Protein 3K31 (pdb70)

Sequence (522 aa):
SMRRTGMLMEGKKGVIIGVANDKSLAWGIAKAVCAQGAEVALTYLSETFKKRVDPLAESLGVKLTVPCDVSDAESVDNMFKVLAEEWGSLDFVVHAVAFSDKNELKGRYVDTSLGNFLTSSMHIISCYSFTYIASKAEPLMTNGGSILTLSYYGAEKVVPHYNVMMGVCKAALEASVKYLAVDLGKQQIRVNAISAGPVRTLASSGISDFHYILTTWNKYNSPLRRNTTLDDVGGAALYLLSDLGRGTTGETVHVDCGYHVVGMKSVSMRTGMLMEGKKGVIIGVANDKSLAWGIAKAVCAQGAEVALTYLSETFKKRVDPLAESSLGVKLTVPCDVSDAESVDNMFKVLAEEWGSLDFVVHAVAFSDKNNELKGRYVDTSLGNFLTSMHISCYSFTYIASKAEPLMTNGGSILTLSYYGAEKVVPHYNVMMGVCKAALEASVKYLAVDLGKQQQIRVNAISAGPVRSDFHYILTWNKYNSSPLRRNTTLDDDVGGAALYLLSDLGRRGTTGETVHVDCGYHVVGMKSSVDAPDI

Solvent-accessible surface area: 21914 Å² total; per-residue (Å²): 127,79,185,108,26,158,81,0,113,60,39,39,0,0,0,3,28,5,71,68,65,109,22,33,2,26,5,0,0,109,19,0,11,21,30,14,13,93,6,0,0,4,25,96,42,94,111,97,84,79,53,3,60,81,21,5,77,54,20,64,16,110,28,31,3,53,5,46,18,56,64,55,117,16,2,50,63,0,6,48,34,1,38,149,107,40,51,48,3,37,0,0,0,1,19,30,53,101,14,56,76,130,49,30,81,45,88,2,1,85,8,47,65,45,13,0,41,59,0,0,30,28,0,0,12,3,0,0,52,0,0,28,64,0,20,92,28,1,102,106,8,12,1,0,1,1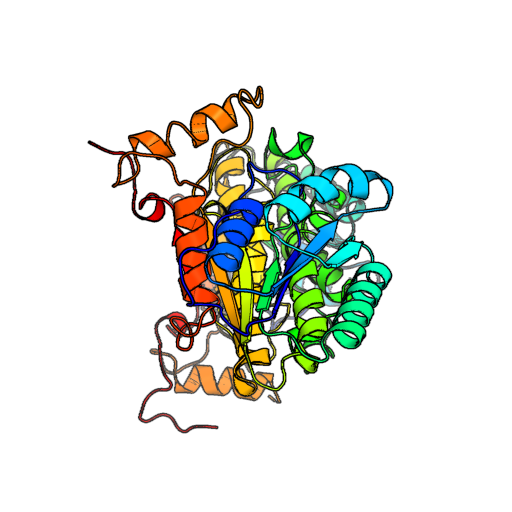,17,5,33,31,0,8,53,116,57,21,59,25,32,17,2,17,0,0,0,17,12,0,0,22,4,0,0,74,7,0,10,97,32,1,25,99,62,127,1,23,0,0,0,0,2,5,6,26,30,71,72,55,124,88,58,79,64,93,54,76,130,110,18,43,40,73,15,79,139,8,4,78,108,69,94,28,8,60,43,118,38,0,1,38,19,0,23,83,1,4,0,68,111,0,158,80,31,71,17,86,29,45,55,22,11,12,19,35,64,100,33,80,167,130,61,152,133,82,78,104,25,155,79,0,116,62,41,43,0,0,0,3,25,5,74,72,91,68,29,40,2,30,5,0,0,112,18,0,18,23,32,27,14,94,6,0,0,6,28,98,43,84,114,112,73,79,60,4,59,80,23,5,76,54,21,63,18,109,33,34,2,52,7,48,19,47,64,55,73,27,0,61,78,0,7,46,38,0,40,149,110,37,55,39,2,33,0,0,0,1,16,34,59,95,19,52,73,101,48,47,147,35,95,2,2,85,8,48,60,46,14,0,36,58,0,0,32,30,0,0,9,1,0,0,39,0,0,21,72,0,27,93,19,1,107,99,6,13,0,0,0,1,14,6,32,28,1,8,52,119,48,17,83,96,40,11,2,12,0,0,0,16,12,0,0,24,4,0,0,69,8,0,9,83,19,0,26,166,78,134,1,25,0,0,0,0,2,5,6,14,32,109,134,64,109,130,88,27,21,27,48,13,89,88,9,4,70,113,178,90,27,5,59,40,111,38,0,0,37,18,0,22,84,0,4,0,70,108,0,162,81,29,69,20,86,25,44,54,21,12,12,19,38,65,100,38,80,157,62,49,138,134,10,75,105,88

Radius of gyration: 24.5 Å; Cα contacts (8 Å, |Δi|>4): 1135; chains: 2; bounding box: 54×56×77 Å

Foldseek 3Di:
DAADAALAAPAEEEQEDDQACQDLSNLQLLLNLSNHYAYEYEDADPVRPVRCVVSCVVSVHDHYAYANLLDLVRLLVVLVVCCVVPVAHAEYEYEWFDFDQVCLQDALVPDDPVRLVVRLSTLAVSLVSNLVSRLVRLLQEHEYEYEAACLLPDPAGSQRSVNVSRVNNLVVQQVSQVVRPVSLYAGEYEHAQDDDRDPDPVDVSSVVSQCQLQCFAPQNHFFGSNLSNVVSSCRGGPVNSPDHSYYHYSGSRNVVGPDGDD/DAQDAALQAPAEEEQEDDQDCADLSNLQLQLNLSNHYAYEYEDADPVSVVSCVVSCVVSVHDHYAYADLLDLVRLLVRLVVCCVVPVAHAEYEDEWFDADPVVLVDDLVPDDPVRLVVRLSTLAVSLVSNLVSNLVRHQQAHEYEYEAACLLPPPDRSCRSVNVSRVNNLVVQQVSQVVRCVSLYAGEYEHAAQEDVSSVLSLCQLLQAAPQNHFFYSNLSNVVSSCRGGPVNSPDHSYYHYSGSRNSVDDDRDPPGDDD

Structure (mmCIF, N/CA/C/O backbone):
data_3K31
#
_entry.id   3K31
#
_cell.length_a   80.780
_cell.length_b   89.730
_cell.length_c   79.110
_cell.angle_alpha   90.00
_cell.angle_beta   90.00
_cell.angle_gamma   90.00
#
_symmetry.space_group_name_H-M   'P 21 21 2'
#
loop_
_entity.id
_entity.type
_entity.pdbx_description
1 polymer 'Enoyl-(Acyl-carrier-protein) reductase'
2 non-polymer NICOTINAMIDE-ADENINE-DINUCLEOTIDE
3 non-polymer 1,2-ETHANEDIOL
4 non-polymer GLYCEROL
5 water water
#
loop_
_atom_site.group_PDB
_atom_site.id
_atom_site.type_symbol
_atom_site.label_atom_id
_atom_site.label_alt_id
_atom_site.label_comp_id
_atom_site.label_asym_id
_atom_site.label_entity_id
_atom_site.label_seq_id
_atom_site.pdbx_PDB_ins_code
_atom_site.Cartn_x
_atom_site.Cartn_y
_atom_site.Cartn_z
_atom_site.occupancy
_atom_site.B_iso_or_equiv
_atom_site.auth_seq_id
_atom_site.auth_comp_id
_atom_site.auth_asym_id
_atom_site.auth_atom_id
_atom_site.pdbx_PDB_model_num
ATOM 1 N N . SER A 1 21 ? 43.415 16.306 44.281 1.00 50.79 0 SER A N 1
ATOM 2 C CA . SER A 1 21 ? 42.308 16.411 43.280 1.00 51.11 0 SER A CA 1
ATOM 3 C C . SER A 1 21 ? 42.126 15.127 42.458 1.00 50.35 0 SER A C 1
ATOM 4 O O . SER A 1 21 ? 41.005 14.815 42.076 1.00 50.63 0 SER A O 1
ATOM 7 N N . MET A 1 22 ? 43.215 14.390 42.214 1.00 49.34 1 MET A N 1
ATOM 8 C CA . MET A 1 22 ? 43.157 13.115 41.478 1.00 48.20 1 MET A CA 1
ATOM 9 C C . MET A 1 22 ? 42.560 11.980 42.321 1.00 46.19 1 MET A C 1
ATOM 10 O O . MET A 1 22 ? 43.054 11.679 43.421 1.00 46.38 1 MET A O 1
ATOM 12 N N . ARG A 1 23 ? 41.509 11.354 41.777 1.00 44.26 2 ARG A N 1
ATOM 13 C CA A ARG A 1 23 ? 40.883 10.193 42.422 0.50 42.73 2 ARG A CA 1
ATOM 14 C CA B ARG A 1 23 ? 40.850 10.182 42.375 0.50 42.80 2 ARG A CA 1
ATOM 15 C C . ARG A 1 23 ? 41.737 8.961 42.140 1.00 41.84 2 ARG A C 1
ATOM 16 O O . ARG A 1 23 ? 42.185 8.754 41.021 1.00 42.33 2 ARG A O 1
ATOM 31 N N . THR A 1 24 ? 41.985 8.163 43.179 1.00 39.51 3 THR A N 1
ATOM 32 C CA . THR A 1 24 ? 42.899 7.030 43.097 1.00 38.16 3 THR A CA 1
ATOM 33 C C . THR A 1 24 ? 42.292 5.648 43.327 1.00 35.68 3 THR A C 1
ATOM 34 O O . THR A 1 24 ? 42.994 4.652 43.166 1.00 36.42 3 THR A O 1
ATOM 38 N N . GLY A 1 25 ? 41.016 5.561 43.696 1.00 31.90 4 GLY A N 1
ATOM 39 C CA . GLY A 1 25 ? 40.389 4.279 43.983 1.00 29.66 4 GLY A CA 1
ATOM 40 C C . GLY A 1 25 ? 38.879 4.396 44.000 1.00 27.72 4 GLY A C 1
ATOM 41 O O . GLY A 1 25 ? 38.355 5.462 43.731 1.00 26.45 4 GLY A O 1
ATOM 42 N N . MET A 1 26 ? 38.187 3.303 44.303 1.00 26.83 5 MET A N 1
ATOM 43 C CA . MET A 1 26 ? 36.729 3.253 44.246 1.00 26.80 5 MET A CA 1
ATOM 44 C C . MET A 1 26 ? 36.051 2.743 45.537 1.00 25.39 5 MET A C 1
ATOM 45 O O . MET A 1 26 ? 34.884 2.361 45.536 1.00 24.19 5 MET A O 1
ATOM 50 N N . LEU A 1 27 ? 36.769 2.805 46.651 1.00 24.45 6 LEU A N 1
ATOM 51 C CA . LEU A 1 27 ? 36.255 2.282 47.903 1.00 24.13 6 LEU A CA 1
ATOM 52 C C . LEU A 1 27 ? 34.957 3.000 48.373 1.00 23.21 6 LEU A C 1
ATOM 53 O O . LEU A 1 27 ? 34.110 2.385 49.029 1.00 24.01 6 LEU A O 1
ATOM 58 N N . MET A 1 28 ? 34.804 4.286 48.060 1.00 21.75 7 MET A N 1
ATOM 59 C CA . MET A 1 28 ? 33.643 5.074 48.478 1.00 21.22 7 MET A CA 1
ATOM 60 C C . MET A 1 28 ? 32.697 5.406 47.343 1.00 21.43 7 MET A C 1
ATOM 61 O O . MET A 1 28 ? 31.862 6.300 47.473 1.00 20.34 7 MET A O 1
ATOM 66 N N . GLU A 1 29 ? 32.850 4.704 46.215 1.00 22.37 8 GLU A N 1
ATOM 67 C CA . GLU A 1 29 ? 31.992 4.950 45.048 1.00 23.97 8 GLU A CA 1
ATOM 68 C C . GLU A 1 29 ? 30.539 4.805 45.447 1.00 23.41 8 GLU A C 1
ATOM 69 O O . GLU A 1 29 ? 30.179 3.801 46.029 1.00 23.83 8 GLU A O 1
ATOM 75 N N . GLY A 1 30 ? 29.719 5.808 45.125 1.00 23.34 9 GLY A N 1
ATOM 76 C CA . GLY A 1 30 ? 28.272 5.776 45.352 1.00 23.67 9 GLY A CA 1
ATOM 77 C C . GLY A 1 30 ? 27.864 6.177 46.775 1.00 23.35 9 GLY A C 1
ATOM 78 O O . GLY A 1 30 ? 26.683 6.102 47.135 1.00 24.96 9 GLY A O 1
ATOM 79 N N . LYS A 1 31 ? 28.837 6.536 47.603 1.00 21.50 10 LYS A N 1
ATOM 80 C CA . LYS A 1 31 ? 28.546 6.994 48.937 1.00 20.49 10 LYS A CA 1
ATOM 81 C C . LYS A 1 31 ? 28.537 8.494 49.020 1.00 20.42 10 LYS A C 1
ATOM 82 O O . LYS A 1 31 ? 29.466 9.159 48.574 1.00 21.94 10 LYS A O 1
ATOM 88 N N . LYS A 1 32 ? 27.528 9.019 49.691 1.00 19.38 11 LYS A N 1
ATOM 89 C CA . LYS A 1 32 ? 27.343 10.441 49.873 1.00 20.43 11 LYS A CA 1
ATOM 90 C C . LYS A 1 32 ? 27.440 10.778 51.333 1.00 18.04 11 LYS A C 1
ATOM 91 O O . LYS A 1 32 ? 26.853 10.103 52.173 1.00 18.64 11 LYS A O 1
ATOM 97 N N . GLY A 1 33 ? 28.143 11.842 51.663 1.00 16.22 12 GLY A N 1
ATOM 98 C CA . GLY A 1 33 ? 28.244 12.208 53.062 1.00 15.84 12 GLY A CA 1
ATOM 99 C C . GLY A 1 33 ? 28.659 13.636 53.301 1.00 16.20 12 GLY A C 1
ATOM 100 O O . GLY A 1 33 ? 29.079 14.331 52.376 1.00 16.38 12 GLY A O 1
ATOM 101 N N . VAL A 1 34 ? 28.513 14.066 54.547 1.00 15.73 13 VAL A N 1
ATOM 102 C CA . VAL A 1 34 ? 28.824 15.420 54.949 1.00 15.76 13 VAL A CA 1
ATOM 103 C C . VAL A 1 34 ? 30.000 15.405 55.926 1.00 16.20 13 VAL A C 1
ATOM 104 O O . VAL A 1 34 ? 30.081 14.537 56.802 1.00 16.13 13 VAL A O 1
ATOM 108 N N . ILE A 1 35 ? 30.947 16.310 55.708 1.00 15.32 14 ILE A N 1
ATOM 109 C CA . ILE A 1 35 ? 32.088 16.491 56.590 1.00 15.58 14 ILE A CA 1
ATOM 110 C C . ILE A 1 35 ? 31.991 17.880 57.213 1.00 16.37 14 ILE A C 1
ATOM 111 O O . ILE A 1 35 ? 31.956 18.906 56.491 1.00 16.91 14 ILE A O 1
ATOM 116 N N . ILE A 1 36 ? 31.928 17.897 58.545 1.00 16.65 15 ILE A N 1
ATOM 117 C CA . ILE A 1 36 ? 31.742 19.107 59.345 1.00 18.42 15 ILE A CA 1
ATOM 118 C C . ILE A 1 36 ? 33.055 19.443 60.033 1.00 20.02 15 ILE A C 1
ATOM 119 O O . ILE A 1 36 ? 33.537 18.656 60.835 1.00 20.94 15 ILE A O 1
ATOM 124 N N . GLY A 1 37 ? 33.657 20.588 59.693 1.00 21.74 16 GLY A N 1
ATOM 125 C CA . GLY A 1 37 ? 34.914 21.005 60.307 1.00 22.54 16 GLY A CA 1
ATOM 126 C C . GLY A 1 37 ? 36.135 21.279 59.442 1.00 24.00 16 GLY A C 1
ATOM 127 O O . GLY A 1 37 ? 37.256 21.412 59.981 1.00 25.15 16 GLY A O 1
ATOM 128 N N . VAL A 1 38 ? 35.982 21.344 58.123 1.00 24.95 17 VAL A N 1
ATOM 129 C CA . VAL A 1 38 ? 37.119 21.644 57.232 1.00 26.41 17 VAL A CA 1
ATOM 130 C C . VAL A 1 38 ? 37.273 23.142 57.047 1.00 28.58 17 VAL A C 1
ATOM 131 O O . VAL A 1 38 ? 36.491 23.742 56.307 1.00 30.37 17 VAL A O 1
ATOM 135 N N . ALA A 1 39 ? 38.271 23.748 57.676 1.00 29.74 18 ALA A N 1
ATOM 136 C CA . ALA A 1 39 ? 38.480 25.217 57.517 1.00 31.02 18 ALA A CA 1
ATOM 137 C C . ALA A 1 39 ? 39.783 25.589 56.808 1.00 30.99 18 ALA A C 1
ATOM 138 O O . ALA A 1 39 ? 39.993 26.758 56.462 1.00 31.10 18 ALA A O 1
ATOM 140 N N . ASN A 1 40 ? 40.662 24.604 56.617 1.00 30.14 19 ASN A N 1
ATOM 141 C CA . ASN A 1 40 ? 41.933 24.834 55.947 1.00 29.41 19 ASN A CA 1
ATOM 142 C C . ASN A 1 40 ? 42.468 23.497 55.489 1.00 28.91 19 ASN A C 1
ATOM 143 O O . ASN A 1 40 ? 41.865 22.474 55.779 1.00 29.13 19 ASN A O 1
ATOM 148 N N . ASP A 1 41 ? 43.605 23.482 54.806 1.00 27.72 20 ASP A N 1
ATOM 149 C CA . ASP A 1 41 ? 44.138 22.233 54.269 1.00 27.60 20 ASP A CA 1
ATOM 150 C C . ASP A 1 41 ? 45.158 21.554 55.169 1.00 26.51 20 ASP A C 1
ATOM 151 O O . ASP A 1 41 ? 45.926 20.741 54.704 1.00 26.89 20 ASP A O 1
ATOM 156 N N . LYS A 1 42 ? 45.156 21.873 56.456 1.00 26.11 21 LYS A N 1
ATOM 157 C CA . LYS A 1 42 ? 46.133 21.323 57.368 1.00 26.96 21 LYS A CA 1
ATOM 158 C C . LYS A 1 42 ? 45.497 20.443 58.430 1.00 25.78 21 LYS A C 1
ATOM 159 O O . LYS A 1 42 ? 46.210 19.851 59.206 1.00 26.35 21 LYS A O 1
ATOM 165 N N . SER A 1 43 ? 44.161 20.391 58.466 1.00 24.17 22 SER A N 1
ATOM 166 C CA . SER A 1 43 ? 43.423 19.772 59.549 1.00 23.39 22 SER A CA 1
ATOM 167 C C . SER A 1 43 ? 43.098 18.305 59.326 1.00 21.09 22 SER A C 1
ATOM 168 O O . SER A 1 43 ? 43.101 17.804 58.200 1.00 18.93 22 SER A O 1
ATOM 171 N N . LEU A 1 44 ? 42.773 17.622 60.422 1.00 19.41 23 LEU A N 1
ATOM 172 C CA . LEU A 1 44 ? 42.299 16.228 60.315 1.00 18.38 23 LEU A CA 1
ATOM 173 C C . LEU A 1 44 ? 41.077 16.081 59.402 1.00 17.77 23 LEU A C 1
ATOM 174 O O . LEU A 1 44 ? 40.993 15.125 58.600 1.00 17.40 23 LEU A O 1
ATOM 179 N N . ALA A 1 45 ? 40.134 17.007 59.515 1.00 17.66 24 ALA A N 1
ATOM 180 C CA . ALA A 1 45 ? 38.936 16.954 58.687 1.00 18.06 24 ALA A CA 1
ATOM 181 C C . ALA A 1 45 ? 39.302 17.036 57.186 1.00 18.45 24 ALA A C 1
ATOM 182 O O . ALA A 1 45 ? 38.704 16.342 56.356 1.00 18.28 24 ALA A O 1
ATOM 184 N N . TRP A 1 46 ? 40.292 17.861 56.855 1.00 17.96 25 TRP A N 1
ATOM 185 C CA . TRP A 1 46 ? 40.797 17.912 55.478 1.00 18.72 25 TRP A CA 1
ATOM 186 C C . TRP A 1 46 ? 41.420 16.605 55.032 1.00 17.96 25 TRP A C 1
ATOM 187 O O . TRP A 1 46 ? 41.170 16.137 53.900 1.00 18.46 25 TRP A O 1
ATOM 198 N N . GLY A 1 47 ? 42.214 15.996 55.916 1.00 17.07 26 GLY A N 1
ATOM 199 C CA . GLY A 1 47 ? 42.799 14.688 55.617 1.00 16.70 26 GLY A CA 1
ATOM 200 C C . GLY A 1 47 ? 41.737 13.640 55.295 1.00 16.09 26 GLY A C 1
ATOM 201 O O . GLY A 1 47 ? 41.863 12.848 54.344 1.00 15.66 26 GLY A O 1
ATOM 202 N N . ILE A 1 48 ? 40.653 13.673 56.065 1.00 15.27 27 ILE A N 1
ATOM 203 C CA . ILE A 1 48 ? 39.531 12.750 55.847 1.00 14.16 27 ILE A CA 1
ATOM 204 C C . ILE A 1 48 ? 38.836 13.036 54.523 1.00 14.64 27 ILE A C 1
ATOM 205 O O . ILE A 1 48 ? 38.561 12.116 53.754 1.00 14.04 27 ILE A O 1
ATOM 210 N N . ALA A 1 49 ? 38.575 14.316 54.261 1.00 15.39 28 ALA A N 1
ATOM 211 C CA . ALA A 1 49 ? 37.907 14.719 53.017 1.00 16.11 28 ALA A CA 1
ATOM 212 C C . ALA A 1 49 ? 38.698 14.298 51.802 1.00 17.28 28 ALA A C 1
ATOM 213 O O . ALA A 1 49 ? 38.150 13.751 50.843 1.00 17.65 28 ALA A O 1
ATOM 215 N N . LYS A 1 50 ? 39.998 14.577 51.832 1.00 18.06 29 LYS A N 1
ATOM 216 C CA . LYS A 1 50 ? 40.893 14.194 50.767 1.00 19.56 29 LYS A CA 1
ATOM 217 C C . LYS A 1 50 ? 40.876 12.706 50.536 1.00 18.85 29 LYS A C 1
ATOM 218 O O . LYS A 1 50 ? 40.717 12.256 49.385 1.00 18.88 29 LYS A O 1
ATOM 224 N N . ALA A 1 51 ? 40.912 11.919 51.621 1.00 17.97 30 ALA A N 1
ATOM 225 C CA . ALA A 1 51 ? 40.902 10.454 51.489 1.00 17.66 30 ALA A CA 1
ATOM 226 C C . ALA A 1 51 ? 39.604 9.876 50.885 1.00 18.10 30 ALA A C 1
ATOM 227 O O . ALA A 1 51 ? 39.675 9.027 49.958 1.00 18.21 30 ALA A O 1
ATOM 229 N N . VAL A 1 52 ? 38.441 10.324 51.386 1.00 15.99 31 VAL A N 1
ATOM 230 C CA . VAL A 1 52 ? 37.153 9.830 50.883 1.00 17.38 31 VAL A CA 1
ATOM 231 C C . VAL A 1 52 ? 36.864 10.337 49.457 1.00 17.20 31 VAL A C 1
ATOM 232 O O . VAL A 1 52 ? 36.375 9.574 48.654 1.00 18.02 31 VAL A O 1
ATOM 236 N N . CYS A 1 53 ? 37.220 11.579 49.153 1.00 18.97 32 CYS A N 1
ATOM 237 C CA . CYS A 1 53 ? 37.025 12.095 47.792 1.00 20.02 32 CYS A CA 1
ATOM 238 C C . CYS A 1 53 ? 37.906 11.350 46.791 1.00 20.45 32 CYS A C 1
ATOM 239 O O . CYS A 1 53 ? 37.451 11.014 45.684 1.00 22.08 32 CYS A O 1
ATOM 242 N N . ALA A 1 54 ? 39.134 11.036 47.183 1.00 20.58 33 ALA A N 1
ATOM 243 C CA . ALA A 1 54 ? 40.046 10.303 46.306 1.00 20.92 33 ALA A CA 1
ATOM 244 C C . ALA A 1 54 ? 39.560 8.884 46.036 1.00 21.77 33 ALA A C 1
ATOM 245 O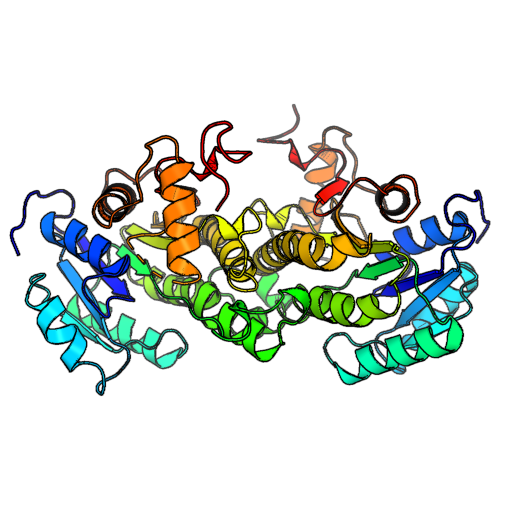 O . ALA A 1 54 ? 40.000 8.281 45.058 1.00 22.74 33 ALA A O 1
ATOM 247 N N . GLN A 1 55 ? 38.659 8.358 46.880 1.00 20.41 34 GLN A N 1
ATOM 248 C CA . GLN A 1 55 ? 38.071 7.032 46.688 1.00 20.51 34 GLN A CA 1
ATOM 249 C C . GLN A 1 55 ? 36.655 7.069 46.114 1.00 20.05 34 GLN A C 1
ATOM 250 O O . GLN A 1 55 ? 35.944 6.066 46.118 1.00 20.21 34 GLN A O 1
ATOM 256 N N . GLY A 1 56 ? 36.270 8.218 45.574 1.00 21.25 35 GLY A N 1
ATOM 257 C CA . GLY A 1 56 ? 35.002 8.336 44.861 1.00 21.17 35 GLY A CA 1
ATOM 258 C C . GLY A 1 56 ? 33.772 8.799 45.601 1.00 20.70 35 GLY A C 1
ATOM 259 O O . GLY A 1 56 ? 32.670 8.819 45.018 1.00 19.72 35 GLY A O 1
ATOM 260 N N . ALA A 1 57 ? 33.909 9.210 46.868 1.00 18.67 36 ALA A N 1
ATOM 261 C CA . ALA A 1 57 ? 32.778 9.733 47.612 1.00 18.96 36 ALA A CA 1
ATOM 262 C C . ALA A 1 57 ? 32.264 11.035 47.035 1.00 20.02 36 ALA A C 1
ATOM 263 O O . ALA A 1 57 ? 33.043 11.845 46.535 1.00 22.47 36 ALA A O 1
ATOM 265 N N . GLU A 1 58 ? 30.964 11.248 47.201 1.00 19.93 37 GLU A N 1
ATOM 266 C CA . GLU A 1 58 ? 30.335 12.512 46.942 1.00 20.95 37 GLU A CA 1
ATOM 267 C C . GLU A 1 58 ? 30.167 13.210 48.274 1.00 20.29 37 GLU A C 1
ATOM 268 O O . GLU A 1 58 ? 29.442 12.710 49.150 1.00 20.62 37 GLU A O 1
ATOM 274 N N . VAL A 1 59 ? 30.825 14.355 48.432 1.00 18.53 38 VAL A N 1
ATOM 275 C CA . VAL A 1 59 ? 30.973 15.002 49.736 1.00 18.17 38 VAL A CA 1
ATOM 276 C C . VAL A 1 59 ? 30.337 16.374 49.723 1.00 18.87 38 VAL A C 1
ATOM 277 O O . VAL A 1 59 ? 30.374 17.066 48.709 1.00 19.26 38 VAL A O 1
ATOM 281 N N . ALA A 1 60 ? 29.717 16.730 50.823 1.00 18.61 39 ALA A N 1
ATOM 282 C CA . ALA A 1 60 ? 29.284 18.079 51.119 1.00 19.43 39 ALA A CA 1
ATOM 283 C C . ALA A 1 60 ? 30.182 18.566 52.240 1.00 19.10 39 ALA A C 1
ATOM 284 O O . ALA A 1 60 ? 30.407 17.844 53.198 1.00 18.35 39 ALA A O 1
ATOM 286 N N . LEU A 1 61 ? 30.713 19.778 52.119 1.00 19.06 40 LEU A N 1
ATOM 287 C CA . LEU A 1 61 ? 31.493 20.395 53.161 1.00 20.00 40 LEU A CA 1
ATOM 288 C C . LEU A 1 61 ? 30.695 21.532 53.778 1.00 20.80 40 LEU A C 1
ATOM 289 O O . LEU A 1 61 ? 30.051 22.309 53.061 1.00 22.86 40 LEU A O 1
ATOM 294 N N . THR A 1 62 ? 30.731 21.637 55.099 1.00 21.34 41 THR A N 1
ATOM 295 C CA . THR A 1 62 ? 30.081 22.742 55.776 1.00 22.14 41 THR A CA 1
ATOM 296 C C . THR A 1 62 ? 31.103 23.868 56.012 1.00 24.36 41 THR A C 1
ATOM 297 O O . THR A 1 62 ? 32.314 23.647 55.954 1.00 24.12 41 THR A O 1
ATOM 301 N N . TYR A 1 63 ? 30.586 25.072 56.258 1.00 25.53 42 TYR A N 1
ATOM 302 C CA . TYR A 1 63 ? 31.406 26.189 56.733 1.00 28.02 42 TYR A CA 1
ATOM 303 C C . TYR A 1 63 ? 30.609 26.928 57.803 1.00 30.08 42 TYR A C 1
ATOM 304 O O . TYR A 1 63 ? 29.388 26.874 57.811 1.00 28.71 42 TYR A O 1
ATOM 313 N N . LEU A 1 64 ? 31.300 27.631 58.688 1.00 33.13 43 LEU A N 1
ATOM 314 C CA . LEU A 1 64 ? 30.691 28.091 59.936 1.00 35.72 43 LEU A CA 1
ATOM 315 C C . LEU A 1 64 ? 29.647 29.176 59.704 1.00 38.11 43 LEU A C 1
ATOM 316 O O . LEU A 1 64 ? 28.565 29.120 60.288 1.00 38.14 43 LEU A O 1
ATOM 321 N N . SER A 1 65 ? 29.954 30.129 58.824 1.00 40.57 44 SER A N 1
ATOM 322 C CA . SER A 1 65 ? 29.027 31.229 58.499 1.00 42.76 44 SER A CA 1
ATOM 323 C C . SER A 1 65 ? 29.406 31.922 57.183 1.00 44.02 44 SER A C 1
ATOM 324 O O . SER A 1 65 ? 30.484 31.667 56.643 1.00 43.63 44 SER A O 1
ATOM 327 N N . GLU A 1 66 ? 28.532 32.814 56.693 1.00 45.81 45 GLU A N 1
ATOM 328 C CA . GLU A 1 66 ? 28.742 33.503 55.400 1.00 47.22 45 GLU A CA 1
ATOM 329 C C . GLU A 1 66 ? 30.138 34.132 55.275 1.00 48.13 45 GLU A C 1
ATOM 330 O O . GLU A 1 66 ? 30.716 34.139 54.188 1.00 48.58 45 GLU A O 1
ATOM 332 N N . THR A 1 67 ? 30.669 34.622 56.398 1.00 48.89 46 THR A N 1
ATOM 333 C CA . THR A 1 67 ? 32.051 35.131 56.533 1.00 49.61 46 THR A CA 1
ATOM 334 C C . THR A 1 67 ? 33.151 34.184 56.040 1.00 49.08 46 THR A C 1
ATOM 335 O O . THR A 1 67 ? 34.189 34.633 55.548 1.00 49.30 46 THR A O 1
ATOM 339 N N . PHE A 1 68 ? 32.931 32.880 56.212 1.00 48.52 47 PHE A N 1
ATOM 340 C CA . PHE A 1 68 ? 33.965 31.867 55.983 1.00 47.87 47 PHE A CA 1
ATOM 341 C C . PHE A 1 68 ? 33.775 31.070 54.694 1.00 46.57 47 PHE A C 1
ATOM 342 O O . PHE A 1 68 ? 34.560 30.162 54.422 1.00 45.93 47 PHE A O 1
ATOM 350 N N . LYS A 1 69 ? 32.754 31.410 53.907 1.00 45.78 48 LYS A N 1
ATOM 351 C CA . LYS A 1 69 ? 32.506 30.732 52.630 1.00 45.27 48 LYS A CA 1
ATOM 352 C C . LYS A 1 69 ? 33.682 30.927 51.670 1.00 45.05 48 LYS A C 1
ATOM 353 O O . LYS A 1 69 ? 34.053 30.003 50.945 1.00 44.06 48 LYS A O 1
ATOM 359 N N . LYS A 1 70 ? 34.263 32.130 51.680 1.00 44.77 49 LYS A N 1
ATOM 360 C CA . LYS A 1 70 ? 35.471 32.429 50.891 1.00 44.55 49 LYS A CA 1
ATOM 361 C C . LYS A 1 70 ? 36.616 31.459 51.178 1.00 43.04 49 LYS A C 1
ATOM 362 O O . LYS A 1 70 ? 37.300 31.037 50.256 1.00 42.84 49 LYS A O 1
ATOM 364 N N . ARG A 1 71 ? 36.813 31.096 52.442 1.00 41.84 50 ARG A N 1
ATOM 365 C CA . ARG A 1 71 ? 37.882 30.156 52.818 1.00 41.05 50 ARG A CA 1
ATOM 366 C C . ARG A 1 71 ? 37.641 28.712 52.325 1.00 39.79 50 ARG A C 1
ATOM 367 O O . ARG A 1 71 ? 38.586 28.013 51.956 1.00 38.97 50 ARG A O 1
ATOM 369 N N . VAL A 1 72 ? 36.387 28.264 52.321 1.00 38.74 51 VAL A N 1
ATOM 370 C CA . VAL A 1 72 ? 36.076 26.863 51.977 1.00 37.72 51 VAL A CA 1
ATOM 371 C C . VAL A 1 72 ? 35.932 26.639 50.467 1.00 37.19 51 VAL A C 1
ATOM 372 O O . VAL A 1 72 ? 36.180 25.544 49.987 1.00 35.77 51 VAL A O 1
ATOM 376 N N . ASP A 1 73 ? 35.546 27.681 49.730 1.00 37.05 52 ASP A N 1
ATOM 377 C CA . ASP A 1 73 ? 35.394 27.596 48.278 1.00 37.43 52 ASP A CA 1
ATOM 378 C C . ASP A 1 73 ? 36.592 26.942 47.572 1.00 36.16 52 ASP A C 1
ATOM 379 O O . ASP A 1 73 ? 36.420 25.968 46.854 1.00 35.74 52 ASP A O 1
ATOM 384 N N . PRO A 1 74 ? 37.810 27.474 47.758 1.00 35.47 53 PRO A N 1
ATOM 385 C CA . PRO A 1 74 ? 38.939 26.835 47.079 1.00 34.36 53 PRO A CA 1
ATOM 386 C C . PRO A 1 74 ? 39.282 25.408 47.577 1.00 32.28 53 PRO A C 1
ATOM 387 O O . PRO A 1 74 ? 39.746 24.588 46.797 1.00 31.50 53 PRO A O 1
ATOM 391 N N . LEU A 1 75 ? 39.058 25.121 48.855 1.00 30.56 54 LEU A N 1
ATOM 392 C CA . LEU A 1 75 ? 39.272 23.763 49.373 1.00 29.20 54 LEU A CA 1
ATOM 393 C C . LEU A 1 75 ? 38.333 22.797 48.671 1.00 28.16 54 LEU A C 1
ATOM 394 O O . LEU A 1 75 ? 38.764 21.769 48.167 1.00 27.98 54 LEU A O 1
ATOM 399 N N . ALA A 1 76 ? 37.058 23.170 48.586 1.00 27.36 55 ALA A N 1
ATOM 400 C CA . ALA A 1 76 ? 36.032 22.370 47.939 1.00 27.53 55 ALA A CA 1
ATOM 401 C C . ALA A 1 76 ? 36.321 22.152 46.448 1.00 28.03 55 ALA A C 1
ATOM 402 O O . ALA A 1 76 ? 36.176 21.050 45.927 1.00 26.77 55 ALA A O 1
ATOM 404 N N . GLU A 1 77 ? 36.721 23.223 45.768 1.00 29.10 56 GLU A N 1
ATOM 405 C CA . GLU A 1 77 ? 37.031 23.136 44.344 1.00 29.96 56 GLU A CA 1
ATOM 406 C C . GLU A 1 77 ? 38.149 22.134 44.109 1.00 30.57 56 GLU A C 1
ATOM 407 O O . GLU A 1 77 ? 38.093 21.331 43.179 1.00 30.89 56 GLU A O 1
ATOM 409 N N . SER A 1 78 ? 39.158 22.149 44.961 1.00 30.87 57 SER A N 1
ATOM 410 C CA . SER A 1 78 ? 40.293 21.266 44.738 1.00 32.52 57 SER A CA 1
ATOM 411 C C . SER A 1 78 ? 39.939 19.808 45.021 1.00 32.33 57 SER A C 1
ATOM 412 O O . SER A 1 78 ? 40.511 18.912 44.404 1.00 32.85 57 SER A O 1
ATOM 415 N N . LEU A 1 79 ? 38.971 19.580 45.917 1.00 32.10 58 LEU A N 1
ATOM 416 C CA . LEU A 1 79 ? 38.466 18.220 46.211 1.00 31.45 58 LEU A CA 1
ATOM 417 C C . LEU A 1 79 ? 37.456 17.718 45.194 1.00 31.48 58 LEU A C 1
ATOM 418 O O . LEU A 1 79 ? 37.137 16.523 45.178 1.00 31.31 58 LEU A O 1
ATOM 423 N N . GLY A 1 80 ? 36.919 18.616 44.362 1.00 31.38 59 GLY A N 1
ATOM 424 C CA . GLY A 1 80 ? 35.841 18.256 43.443 1.00 31.08 59 GLY A CA 1
ATOM 425 C C . GLY A 1 80 ? 34.467 18.331 44.096 1.00 29.93 59 GLY A C 1
ATOM 426 O O . GLY A 1 80 ? 33.499 17.857 43.539 1.00 30.24 59 GLY A O 1
ATOM 427 N N . VAL A 1 81 ? 34.388 18.924 45.288 1.00 28.75 60 VAL A N 1
ATOM 428 C CA . VAL A 1 81 ? 33.134 19.057 46.034 1.00 27.76 60 VAL A CA 1
ATOM 429 C C . VAL A 1 81 ? 32.280 20.154 45.413 1.00 28.81 60 VAL A C 1
ATOM 430 O O . VAL A 1 81 ? 32.754 21.287 45.230 1.00 29.07 60 VAL A O 1
ATOM 434 N N . LYS A 1 82 ? 31.026 19.826 45.145 1.00 28.67 61 LYS A N 1
ATOM 435 C CA . LYS A 1 82 ? 30.105 20.732 44.468 1.00 29.67 61 LYS A CA 1
ATOM 436 C C . LYS A 1 82 ? 29.059 21.327 45.434 1.00 30.26 61 LYS A C 1
ATOM 437 O O . LYS A 1 82 ? 28.421 22.327 45.104 1.00 31.68 61 LYS A O 1
ATOM 439 N N . LEU A 1 83 ? 28.936 20.782 46.654 1.00 28.24 62 LEU A N 1
ATOM 440 C CA . LEU A 1 83 ? 27.929 21.240 47.611 1.00 27.84 62 LEU A CA 1
ATOM 441 C C . LEU A 1 83 ? 28.599 21.711 48.896 1.00 26.97 62 LEU A C 1
ATOM 442 O O . LEU A 1 83 ? 29.273 20.936 49.566 1.00 25.31 62 LEU A O 1
ATOM 447 N N . THR A 1 84 ? 28.451 22.985 49.214 1.00 26.55 63 THR A N 1
ATOM 448 C CA . THR A 1 84 ? 28.877 23.511 50.487 1.00 26.79 63 THR A CA 1
ATOM 449 C C . THR A 1 84 ? 27.677 24.143 51.153 1.00 27.21 63 THR A C 1
ATOM 450 O O . THR A 1 84 ? 26.770 24.669 50.458 1.00 26.46 63 THR A O 1
ATOM 454 N N . VAL A 1 85 ? 27.642 24.047 52.487 1.00 25.15 64 VAL A N 1
ATOM 455 C CA . VAL A 1 85 ? 26.475 24.452 53.264 1.00 26.11 64 VAL A CA 1
ATOM 456 C C . VAL A 1 85 ? 26.872 25.069 54.610 1.00 25.58 64 VAL A C 1
ATOM 457 O O . VAL A 1 85 ? 27.764 24.540 55.297 1.00 24.28 64 VAL A O 1
ATOM 461 N N . PRO A 1 86 ? 26.199 26.159 55.035 1.00 26.25 65 PRO A N 1
ATOM 462 C CA . PRO A 1 86 ? 26.540 26.682 56.357 1.00 26.75 65 PRO A CA 1
ATOM 463 C C . PRO A 1 86 ? 26.130 25.737 57.470 1.00 26.58 65 PRO A C 1
ATOM 464 O O . PRO A 1 86 ? 25.140 25.019 57.348 1.00 26.91 65 PRO A O 1
ATOM 468 N N . CYS A 1 87 ? 26.917 25.705 58.527 1.00 26.28 66 CYS A N 1
ATOM 469 C CA . CYS A 1 87 ? 26.589 24.911 59.706 1.00 26.09 66 CYS A CA 1
ATOM 470 C C . CYS A 1 87 ? 27.388 25.417 60.898 1.00 25.80 66 CYS A C 1
ATOM 471 O O . CYS A 1 87 ? 28.605 25.244 60.972 1.00 26.27 66 CYS A O 1
ATOM 474 N N . ASP A 1 88 ? 26.698 26.031 61.841 1.00 24.85 67 ASP A N 1
ATOM 475 C CA . ASP A 1 88 ? 27.267 26.387 63.131 1.00 25.19 67 ASP A CA 1
ATOM 476 C C . ASP A 1 88 ? 26.600 25.462 64.142 1.00 24.65 67 ASP A C 1
ATOM 477 O O . ASP A 1 88 ? 25.412 25.580 64.392 1.00 22.16 67 ASP A O 1
ATOM 482 N N . VAL A 1 89 ? 27.378 24.540 64.713 1.00 24.17 68 VAL A N 1
ATOM 483 C CA . VAL A 1 89 ? 26.812 23.494 65.541 1.00 25.67 68 VAL A CA 1
ATOM 484 C C . VAL A 1 89 ? 26.312 23.977 66.902 1.00 26.52 68 VAL A C 1
ATOM 485 O O . VAL A 1 89 ? 25.668 23.203 67.606 1.00 28.60 68 VAL A O 1
ATOM 489 N N . SER A 1 90 ? 26.527 25.245 67.249 1.00 27.54 69 SER A N 1
ATOM 490 C CA . SER A 1 90 ? 25.929 25.822 68.454 1.00 29.35 69 SER A CA 1
ATOM 491 C C . SER A 1 90 ? 24.503 26.316 68.206 1.00 29.79 69 SER A C 1
ATOM 492 O O . SER A 1 90 ? 23.759 26.618 69.173 1.00 31.62 69 SER A O 1
ATOM 495 N N . ASP A 1 91 ? 24.098 26.370 66.932 1.00 28.47 70 ASP A N 1
ATOM 496 C CA . ASP A 1 91 ? 22.773 26.869 66.542 1.00 27.43 70 ASP A CA 1
ATOM 497 C C . ASP A 1 91 ? 21.950 25.726 65.940 1.00 25.72 70 ASP A C 1
ATOM 498 O O . ASP A 1 91 ? 22.193 25.298 64.821 1.00 23.74 70 ASP A O 1
ATOM 503 N N . ALA A 1 92 ? 20.982 25.231 66.699 1.00 24.29 71 ALA A N 1
ATOM 504 C CA . ALA A 1 92 ? 20.150 24.121 66.244 1.00 24.13 71 ALA A CA 1
ATOM 505 C C . ALA A 1 92 ? 19.479 24.424 64.920 1.00 23.11 71 ALA A C 1
ATOM 506 O O . ALA A 1 92 ? 19.333 23.539 64.104 1.00 22.65 71 ALA A O 1
ATOM 508 N N . GLU A 1 93 ? 19.069 25.668 64.697 1.00 22.48 72 GLU A N 1
ATOM 509 C CA . GLU A 1 93 ? 18.384 25.996 63.440 1.00 21.98 72 GLU A CA 1
ATOM 510 C C . GLU A 1 93 ? 19.336 25.830 62.257 1.00 21.44 72 GLU A C 1
ATOM 511 O O . GLU A 1 93 ? 18.931 25.420 61.188 1.00 20.65 72 GLU A O 1
ATOM 517 N N . SER A 1 94 ? 20.592 26.204 62.459 1.00 21.01 73 SER A N 1
ATOM 518 C CA . SER A 1 94 ? 21.634 26.080 61.418 1.00 21.56 73 SER A CA 1
ATOM 519 C C . SER A 1 94 ? 21.831 24.599 61.059 1.00 20.48 73 SER A C 1
ATOM 520 O O . SER A 1 94 ? 21.914 24.224 59.882 1.00 21.17 73 SER A O 1
ATOM 523 N N . VAL A 1 95 ? 21.932 23.766 62.089 1.00 19.08 74 VAL A N 1
ATOM 524 C CA . VAL A 1 95 ? 22.107 22.332 61.889 1.00 18.57 74 VAL A CA 1
ATOM 525 C C . VAL A 1 95 ? 20.873 21.766 61.185 1.00 18.94 74 VAL A C 1
ATOM 526 O O . VAL A 1 95 ? 20.988 20.977 60.246 1.00 18.97 74 VAL A O 1
ATOM 530 N N . ASP A 1 96 ? 19.685 22.192 61.622 1.00 18.98 75 ASP A N 1
ATOM 531 C CA . ASP A 1 96 ? 18.451 21.691 61.036 1.00 20.32 75 ASP A CA 1
ATOM 532 C C . ASP A 1 96 ? 18.382 22.080 59.572 1.00 20.05 75 ASP A C 1
ATOM 533 O O . ASP A 1 96 ? 18.051 21.241 58.727 1.00 20.32 75 ASP A O 1
ATOM 538 N N . ASN A 1 97 ? 18.714 23.332 59.264 1.00 20.82 76 ASN A N 1
ATOM 539 C CA . ASN A 1 97 ? 18.753 23.774 57.878 1.00 21.65 76 ASN A CA 1
ATOM 540 C C . ASN A 1 97 ? 19.748 22.973 57.040 1.00 21.22 76 ASN A C 1
ATOM 541 O O . ASN A 1 97 ? 19.492 22.680 55.859 1.00 21.18 76 ASN A O 1
ATOM 546 N N . MET A 1 98 ? 20.891 22.619 57.626 1.00 20.32 77 MET A N 1
ATOM 547 C CA . MET A 1 98 ? 21.882 21.888 56.865 1.00 21.29 77 MET A CA 1
ATOM 548 C C . MET A 1 98 ? 21.340 20.525 56.452 1.00 20.60 77 MET A C 1
ATOM 549 O O . MET A 1 98 ? 21.488 20.125 55.290 1.00 20.44 77 MET A O 1
ATOM 554 N N . PHE A 1 99 ? 20.673 19.831 57.365 1.00 19.46 78 PHE A N 1
ATOM 555 C CA . PHE A 1 99 ? 20.126 18.524 57.041 1.00 20.31 78 PHE A CA 1
ATOM 556 C C . PHE A 1 99 ? 18.925 18.640 56.098 1.00 21.51 78 PHE A C 1
ATOM 557 O O . PHE A 1 99 ? 18.679 17.740 55.273 1.00 21.60 78 PHE A O 1
ATOM 565 N N . LYS A 1 100 ? 18.210 19.764 56.175 1.00 21.44 79 LYS A N 1
ATOM 566 C CA . LYS A 1 100 ? 17.148 20.042 55.196 1.00 22.31 79 LYS A CA 1
ATOM 567 C C . LYS A 1 100 ? 17.721 20.141 53.783 1.00 22.78 79 LYS A C 1
ATOM 568 O O . LYS A 1 100 ? 17.154 19.567 52.833 1.00 24.60 79 LYS A O 1
ATOM 570 N N . VAL A 1 101 ? 18.838 20.842 53.643 1.00 21.67 80 VAL A N 1
ATOM 571 C CA . VAL A 1 101 ? 19.514 20.979 52.345 1.00 22.81 80 VAL A CA 1
ATOM 572 C C . VAL A 1 101 ? 20.001 19.614 51.828 1.00 23.35 80 VAL A C 1
ATOM 573 O O . VAL A 1 101 ? 19.796 19.273 50.648 1.00 24.40 80 VAL A O 1
ATOM 577 N N . LEU A 1 102 ? 20.606 18.797 52.697 1.00 22.83 81 LEU A N 1
ATOM 578 C CA . LEU A 1 102 ? 21.088 17.482 52.238 1.00 22.44 81 LEU A CA 1
ATOM 579 C C . LEU A 1 102 ? 19.939 16.574 51.842 1.00 22.90 81 LEU A C 1
ATOM 580 O O . LEU A 1 102 ? 20.043 15.842 50.864 1.00 23.49 81 LEU A O 1
ATOM 585 N N . ALA A 1 103 ? 18.848 16.622 52.590 1.00 23.23 82 ALA A N 1
ATOM 586 C CA . ALA A 1 103 ? 17.696 15.808 52.284 1.00 24.66 82 ALA A CA 1
ATOM 587 C C . ALA A 1 103 ? 17.132 16.211 50.914 1.00 26.52 82 ALA A C 1
ATOM 588 O O . ALA A 1 103 ? 16.767 15.347 50.118 1.00 26.29 82 ALA A O 1
ATOM 590 N N . GLU A 1 104 ? 17.079 17.512 50.652 1.00 28.80 83 GLU A N 1
ATOM 591 C CA . GLU A 1 104 ? 16.596 18.028 49.355 1.00 30.75 83 GLU A CA 1
ATOM 592 C C . GLU A 1 104 ? 17.506 17.642 48.190 1.00 30.56 83 GLU A C 1
ATOM 593 O O . GLU A 1 104 ? 17.034 17.243 47.116 1.00 30.44 83 GLU A O 1
ATOM 599 N N . GLU A 1 105 ? 18.807 17.780 48.382 1.00 30.47 84 GLU A N 1
ATOM 600 C CA . GLU A 1 105 ? 19.768 17.463 47.330 1.00 31.14 84 GLU A CA 1
ATOM 601 C C . GLU A 1 105 ? 19.909 15.980 47.055 1.00 30.07 84 GLU A C 1
ATOM 602 O O . GLU A 1 105 ? 19.992 15.579 45.884 1.00 28.68 84 GLU A O 1
ATOM 608 N N . TRP A 1 106 ? 19.985 15.171 48.117 1.00 27.68 85 TRP A N 1
ATOM 609 C CA . TRP A 1 106 ? 20.361 13.778 47.990 1.00 27.45 85 TRP A CA 1
ATOM 610 C C . TRP A 1 106 ? 19.307 12.756 48.370 1.00 27.37 85 TRP A C 1
ATOM 611 O O . TRP A 1 106 ? 19.381 11.625 47.912 1.00 27.65 85 TRP A O 1
ATOM 622 N N . GLY A 1 107 ? 18.403 13.108 49.276 1.00 27.45 86 GLY A N 1
ATOM 623 C CA . GLY A 1 107 ? 17.412 12.174 49.801 1.00 28.47 86 GLY A CA 1
ATOM 624 C C . GLY A 1 107 ? 17.902 11.239 50.891 1.00 29.28 86 GLY A C 1
ATOM 625 O O . GLY A 1 107 ? 17.137 10.842 51.773 1.00 31.45 86 GLY A O 1
ATOM 626 N N . SER A 1 108 ? 19.166 10.852 50.845 1.00 28.64 87 SER A N 1
ATOM 627 C CA . SER A 1 108 ? 19.695 9.940 51.855 1.00 27.55 87 SER A CA 1
ATOM 628 C C . SER A 1 108 ? 21.153 10.291 52.049 1.00 26.26 87 SER A C 1
ATOM 629 O O . SER A 1 108 ? 21.698 11.102 51.301 1.00 25.99 87 SER A O 1
ATOM 632 N N . LEU A 1 109 ? 21.756 9.720 53.091 1.00 23.86 88 LEU A N 1
ATOM 633 C CA . LEU A 1 109 ? 23.108 10.011 53.466 1.00 22.58 88 LEU A CA 1
ATOM 634 C C . LEU A 1 109 ? 23.749 8.679 53.810 1.00 20.71 88 LEU A C 1
ATOM 635 O O . LEU A 1 109 ? 23.104 7.833 54.450 1.00 18.71 88 LEU A O 1
ATOM 640 N N . ASP A 1 110 ? 25.004 8.515 53.414 1.00 17.92 89 ASP A N 1
ATOM 641 C CA . ASP A 1 110 ? 25.777 7.320 53.754 1.00 17.84 89 ASP A CA 1
ATOM 642 C C . ASP A 1 110 ? 26.758 7.501 54.906 1.00 16.60 89 ASP A C 1
ATOM 643 O O . ASP A 1 110 ? 27.090 6.531 55.589 1.00 15.78 89 ASP A O 1
ATOM 648 N N . PHE A 1 111 ? 27.276 8.717 55.077 1.00 15.86 90 PHE A N 1
ATOM 649 C CA . PHE A 1 111 ? 28.190 9.001 56.175 1.00 14.61 90 PHE A CA 1
ATOM 650 C C . PHE A 1 111 ? 28.116 10.421 56.661 1.00 14.04 90 PHE A C 1
ATOM 651 O O . PHE A 1 111 ? 27.681 11.331 55.942 1.00 13.39 90 PHE A O 1
ATOM 659 N N . VAL A 1 112 ? 28.545 10.606 57.900 1.00 13.11 91 VAL A N 1
ATOM 660 C CA . VAL A 1 112 ? 28.709 11.908 58.553 1.00 13.40 91 VAL A CA 1
ATOM 661 C C . VAL A 1 112 ? 30.070 11.901 59.281 1.00 13.17 91 VAL A C 1
ATOM 662 O O . VAL A 1 112 ? 30.362 10.959 60.018 1.00 14.70 91 VAL A O 1
ATOM 666 N N . VAL A 1 113 ? 30.860 12.949 59.093 1.00 12.97 92 VAL A N 1
ATOM 667 C CA . VAL A 1 113 ? 32.094 13.141 59.820 1.00 13.02 92 VAL A CA 1
ATOM 668 C C . VAL A 1 113 ? 31.971 14.419 60.653 1.00 13.47 92 VAL A C 1
ATOM 669 O O . VAL A 1 113 ? 31.728 15.476 60.127 1.00 13.69 92 VAL A O 1
ATOM 673 N N . HIS A 1 114 ? 32.139 14.288 61.966 1.00 12.47 93 HIS A N 1
ATOM 674 C CA . HIS A 1 114 ? 32.039 15.409 62.919 1.00 13.47 93 HIS A CA 1
ATOM 675 C C . HIS A 1 114 ? 33.431 15.682 63.448 1.00 14.51 93 HIS A C 1
ATOM 676 O O . HIS A 1 114 ? 33.998 14.818 64.150 1.00 14.18 93 HIS A O 1
ATOM 683 N N . ALA A 1 115 ? 34.027 16.805 63.042 1.00 15.40 94 ALA A N 1
ATOM 684 C CA . ALA A 1 115 ? 35.393 17.157 63.420 1.00 16.93 94 ALA A CA 1
ATOM 685 C C . ALA A 1 115 ? 35.374 18.559 64.003 1.00 18.79 94 ALA A C 1
ATOM 686 O O . ALA A 1 115 ? 35.898 19.495 63.417 1.00 23.21 94 ALA A O 1
ATOM 688 N N . VAL A 1 116 ? 34.692 18.740 65.114 1.00 19.31 95 VAL A N 1
ATOM 689 C CA . VAL A 1 116 ? 34.497 20.070 65.671 1.00 20.13 95 VAL A CA 1
ATOM 690 C C . VAL A 1 116 ? 34.697 19.976 67.168 1.00 19.95 95 VAL A C 1
ATOM 691 O O . VAL A 1 116 ? 34.243 19.030 67.818 1.00 19.55 95 VAL A O 1
ATOM 695 N N . ALA A 1 117 ? 35.392 20.956 67.699 1.00 19.96 96 ALA A N 1
ATOM 696 C CA . ALA A 1 117 ? 35.628 21.023 69.124 1.00 19.38 96 ALA A CA 1
ATOM 697 C C . ALA A 1 117 ? 35.912 22.487 69.442 1.00 20.03 96 ALA A C 1
ATOM 698 O O . ALA A 1 117 ? 36.303 23.271 68.558 1.00 20.01 96 ALA A O 1
ATOM 700 N N . PHE A 1 118 ? 35.675 22.849 70.680 1.00 19.05 97 PHE A N 1
ATOM 701 C CA . PHE A 1 118 ? 35.921 24.182 71.097 1.00 20.20 97 PHE A CA 1
ATOM 702 C C . PHE A 1 118 ? 36.094 24.225 72.585 1.00 19.44 97 PHE A C 1
ATOM 703 O O . PHE A 1 118 ? 35.346 23.578 73.306 1.00 17.20 97 PHE A O 1
ATOM 711 N N . SER A 1 119 ? 37.084 24.994 73.039 1.00 19.06 98 SER A N 1
ATOM 712 C CA . SER A 1 119 ? 37.215 25.310 74.452 1.00 19.48 98 SER A CA 1
ATOM 713 C C . SER A 1 119 ? 37.911 26.665 74.563 1.00 19.61 98 SER A C 1
ATOM 714 O O . SER A 1 119 ? 38.499 27.111 73.587 1.00 20.14 98 SER A O 1
ATOM 717 N N . ASP A 1 120 ? 37.864 27.288 75.740 1.00 19.09 99 ASP A N 1
ATOM 718 C CA . ASP A 1 120 ? 38.492 28.601 75.944 1.00 21.04 99 ASP A CA 1
ATOM 719 C C . ASP A 1 120 ? 40.011 28.441 75.976 1.00 20.06 99 ASP A C 1
ATOM 720 O O . ASP A 1 120 ? 40.529 27.757 76.850 1.00 20.58 99 ASP A O 1
ATOM 725 N N . LYS A 1 121 ? 40.719 29.064 75.035 1.00 20.41 100 LYS A N 1
ATOM 726 C CA . LYS A 1 121 ? 42.185 28.875 74.916 1.00 21.54 100 LYS A CA 1
ATOM 727 C C . LYS A 1 121 ? 42.944 29.330 76.155 1.00 22.95 100 LYS A C 1
ATOM 728 O O . LYS A 1 121 ? 43.957 28.714 76.514 1.00 22.71 100 LYS A O 1
ATOM 730 N N . ASN A 1 122 ? 42.448 30.363 76.836 1.00 23.40 101 ASN A N 1
ATOM 731 C CA . ASN A 1 122 ? 43.137 30.873 78.029 1.00 24.43 101 ASN A CA 1
ATOM 732 C C . ASN A 1 122 ? 43.057 29.909 79.210 1.00 23.49 101 ASN A C 1
ATOM 733 O O . ASN A 1 122 ? 44.007 29.773 79.975 1.00 24.65 101 ASN A O 1
ATOM 738 N N . GLU A 1 123 ? 41.968 29.171 79.320 1.00 21.54 102 GLU A N 1
ATOM 739 C CA . GLU A 1 123 ? 41.870 28.218 80.419 1.00 20.89 102 GLU A CA 1
ATOM 740 C C . GLU A 1 123 ? 42.749 26.977 80.209 1.00 20.58 102 GLU A C 1
ATOM 741 O O . GLU A 1 123 ? 43.135 26.329 81.178 1.00 20.76 102 GLU A O 1
ATOM 747 N N . LEU A 1 124 ? 43.098 26.683 78.961 1.00 20.82 103 LEU A N 1
ATOM 748 C CA . LEU A 1 124 ? 43.994 25.556 78.655 1.00 20.58 103 LEU A CA 1
ATOM 749 C C . LEU A 1 124 ? 45.377 25.724 79.250 1.00 21.66 103 LEU A C 1
ATOM 750 O O . LEU A 1 124 ? 46.037 24.713 79.537 1.00 21.96 103 LEU A O 1
ATOM 755 N N . LYS A 1 125 ? 45.818 26.974 79.434 1.00 21.73 104 LYS A N 1
ATOM 756 C CA . LYS A 1 125 ? 47.156 27.272 79.923 1.00 22.43 104 LYS A CA 1
ATOM 757 C C . LYS A 1 125 ? 47.271 27.016 81.439 1.00 23.10 104 LYS A C 1
ATOM 758 O O . LYS A 1 125 ? 48.379 26.812 81.976 1.00 25.06 104 LYS A O 1
ATOM 760 N N . GLY A 1 126 ? 46.134 26.996 82.121 1.00 20.64 105 GLY A N 1
ATOM 761 C CA . GLY A 1 126 ? 46.097 26.926 83.572 1.00 19.95 105 GLY A CA 1
ATOM 762 C C . GLY A 1 126 ? 45.784 25.528 84.076 1.00 19.32 105 GLY A C 1
ATOM 763 O O . GLY A 1 126 ? 46.013 24.525 83.394 1.00 19.36 105 GLY A O 1
ATOM 764 N N . ARG A 1 127 ? 45.237 25.458 85.276 1.00 18.52 106 ARG A N 1
ATOM 765 C CA . ARG A 1 127 ? 44.941 24.176 85.876 1.00 17.64 106 ARG A CA 1
ATOM 766 C C . ARG A 1 127 ? 43.526 23.754 85.592 1.00 16.06 106 ARG A C 1
ATOM 767 O O . ARG A 1 127 ? 42.632 24.603 85.635 1.00 15.98 106 ARG A O 1
ATOM 775 N N . TYR A 1 128 ? 43.300 22.445 85.380 1.00 14.13 107 TYR A N 1
ATOM 776 C CA . TYR A 1 128 ? 41.958 21.929 85.201 1.00 13.86 107 TYR A CA 1
ATOM 777 C C . TYR A 1 128 ? 41.007 22.341 86.363 1.00 13.47 107 TYR A C 1
ATOM 778 O O . TYR A 1 128 ? 39.838 22.688 86.132 1.00 14.14 107 TYR A O 1
ATOM 787 N N . VAL A 1 129 ? 41.509 22.291 87.593 1.00 13.37 108 VAL A N 1
ATOM 788 C CA . VAL A 1 129 ? 40.689 22.563 88.762 1.00 13.63 108 VAL A CA 1
ATOM 789 C C . VAL A 1 129 ? 40.140 23.997 88.785 1.00 14.98 108 VAL A C 1
ATOM 790 O O . VAL A 1 129 ? 39.131 24.224 89.469 1.00 16.42 108 VAL A O 1
ATOM 794 N N . ASP A 1 130 ? 40.732 24.900 88.008 1.00 15.20 109 ASP A N 1
ATOM 795 C CA . ASP A 1 130 ? 40.274 26.300 87.893 1.00 15.90 109 ASP A CA 1
ATOM 796 C C . ASP A 1 130 ? 39.304 26.560 86.708 1.00 15.83 109 ASP A C 1
ATOM 797 O O . ASP A 1 130 ? 38.946 27.720 86.417 1.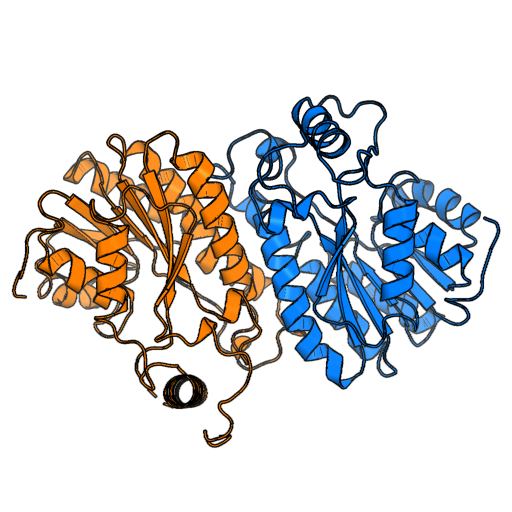00 15.87 109 ASP A O 1
ATOM 802 N N . THR A 1 131 ? 38.826 25.498 86.064 1.00 14.54 110 THR A N 1
ATOM 803 C CA . THR A 1 131 ? 37.885 25.607 84.962 1.00 13.93 110 THR A CA 1
ATOM 804 C C . THR A 1 131 ? 36.621 26.322 85.411 1.00 13.62 110 THR A C 1
ATOM 805 O O . THR A 1 131 ? 36.053 25.988 86.458 1.00 14.11 110 THR A O 1
ATOM 809 N N . SER A 1 132 ? 36.170 27.294 84.616 1.00 14.02 111 SER A N 1
ATOM 810 C CA . SER A 1 132 ? 34.958 28.041 84.924 1.00 14.75 111 SER A CA 1
ATOM 811 C C . SER A 1 132 ? 33.724 27.284 84.438 1.00 14.61 111 SER A C 1
ATOM 812 O O . SER A 1 132 ? 33.797 26.502 83.485 1.00 14.19 111 SER A O 1
ATOM 815 N N . LEU A 1 133 ? 32.570 27.558 85.053 1.00 15.05 112 LEU A N 1
ATOM 816 C CA . LEU A 1 133 ? 31.300 26.954 84.610 1.00 14.51 112 LEU A CA 1
ATOM 817 C C . LEU A 1 133 ? 30.979 27.243 83.154 1.00 14.25 112 LEU A C 1
ATOM 818 O O . LEU A 1 133 ? 30.626 26.345 82.402 1.00 13.73 112 LEU A O 1
ATOM 823 N N . GLY A 1 134 ? 31.136 28.510 82.740 1.00 15.42 113 GLY A N 1
ATOM 824 C CA . GLY A 1 134 ? 30.823 28.907 81.367 1.00 15.48 113 GLY A CA 1
ATOM 825 C C . GLY A 1 134 ? 31.649 28.159 80.341 1.00 15.67 113 GLY A C 1
ATOM 826 O O . GLY A 1 134 ? 31.136 27.719 79.323 1.00 16.03 113 GLY A O 1
ATOM 827 N N . ASN A 1 135 ? 32.942 28.050 80.597 1.00 15.03 114 ASN A N 1
ATOM 828 C CA . ASN A 1 135 ? 33.822 27.287 79.721 1.00 14.73 114 ASN A CA 1
ATOM 829 C C . ASN A 1 135 ? 33.462 25.794 79.674 1.00 13.77 114 ASN A C 1
ATOM 830 O O . ASN A 1 135 ? 33.414 25.201 78.595 1.00 13.57 114 ASN A O 1
ATOM 835 N N . PHE A 1 136 ? 33.192 25.211 80.823 1.00 12.65 115 PHE A N 1
ATOM 836 C CA . PHE A 1 136 ? 32.759 23.828 80.910 1.00 13.31 115 PHE A CA 1
ATOM 837 C C . PHE A 1 136 ? 31.490 23.583 80.071 1.00 12.55 115 PHE A C 1
ATOM 838 O O . PHE A 1 136 ? 31.460 22.683 79.220 1.00 12.66 115 PHE A O 1
ATOM 846 N N . LEU A 1 137 ? 30.479 24.421 80.248 1.00 13.59 116 LEU A N 1
ATOM 847 C CA . LEU A 1 137 ? 29.220 24.222 79.538 1.00 14.23 116 LEU A CA 1
ATOM 848 C C . LEU A 1 137 ? 29.371 24.441 78.032 1.00 14.09 116 LEU A C 1
ATOM 849 O O . LEU A 1 137 ? 28.863 23.645 77.245 1.00 13.15 116 LEU A O 1
ATOM 854 N N . THR A 1 138 ? 30.086 25.500 77.639 1.00 13.28 117 THR A N 1
ATOM 855 C CA . THR A 1 138 ? 30.276 25.777 76.222 1.00 14.00 117 THR A CA 1
ATOM 856 C C . THR A 1 138 ? 31.111 24.684 75.555 1.00 12.34 117 THR A C 1
ATOM 857 O O . THR A 1 138 ? 30.792 24.255 74.453 1.00 12.61 117 THR A O 1
ATOM 861 N N . SER A 1 139 ? 32.181 24.239 76.209 1.00 13.05 118 SER A N 1
ATOM 862 C CA A SER A 1 139 ? 33.023 23.182 75.671 0.50 11.67 118 SER A CA 1
ATOM 863 C CA B SER A 1 139 ? 33.004 23.187 75.625 0.50 13.27 118 SER A CA 1
ATOM 864 C C . SER A 1 139 ? 32.225 21.876 75.522 1.00 11.88 118 SER A C 1
ATOM 865 O O . SER A 1 139 ? 32.306 21.185 74.538 1.00 11.30 118 SER A O 1
ATOM 870 N N . MET A 1 140 ? 31.436 21.560 76.523 1.00 12.40 119 MET A N 1
ATOM 871 C CA . MET A 1 140 ? 30.603 20.378 76.468 1.00 12.48 119 MET A CA 1
ATOM 872 C C . MET A 1 140 ? 29.577 20.429 75.337 1.00 13.04 119 MET A C 1
ATOM 873 O O . MET A 1 140 ? 29.345 19.428 74.678 1.00 13.99 119 MET A O 1
ATOM 878 N N . HIS A 1 141 ? 28.956 21.589 75.131 1.00 12.84 120 HIS A N 1
ATOM 879 C CA . HIS A 1 141 ? 27.934 21.751 74.132 1.00 13.11 120 HIS A CA 1
ATOM 880 C C . HIS A 1 141 ? 28.531 21.530 72.753 1.00 12.94 120 HIS A C 1
ATOM 881 O O . HIS A 1 141 ? 28.031 20.704 71.989 1.00 14.06 120 HIS A O 1
ATOM 888 N N . ILE A 1 142 ? 29.618 22.212 72.455 1.00 12.82 121 ILE A N 1
ATOM 889 C CA A ILE A 1 142 ? 30.197 22.154 71.108 0.50 13.82 121 ILE A CA 1
ATOM 890 C CA B ILE A 1 142 ? 30.188 22.161 71.112 0.50 13.89 121 ILE A CA 1
ATOM 891 C C . ILE A 1 142 ? 30.984 20.861 70.870 1.00 14.10 121 ILE A C 1
ATOM 892 O O . ILE A 1 142 ? 30.904 20.251 69.790 1.00 15.53 121 ILE A O 1
ATOM 901 N N . SER A 1 143 ? 31.730 20.423 71.873 1.00 13.90 122 SER A N 1
ATOM 902 C CA . SER A 1 143 ? 32.666 19.310 71.675 1.00 14.73 122 SER A CA 1
ATOM 903 C C . SER A 1 143 ? 32.050 17.936 71.901 1.00 14.98 122 SER A C 1
ATOM 904 O O . SER A 1 143 ? 32.557 16.952 71.379 1.00 16.45 122 SER A O 1
ATOM 907 N N . CYS A 1 144 ? 30.956 17.857 72.648 1.00 14.01 123 CYS A N 1
ATOM 908 C CA . CYS A 1 144 ? 30.297 16.580 72.920 1.00 13.14 123 CYS A CA 1
ATOM 909 C C . CYS A 1 144 ? 28.834 16.586 72.469 1.00 13.10 123 CYS A C 1
ATOM 910 O O . CYS A 1 144 ? 28.481 15.800 71.604 1.00 14.22 123 CYS A O 1
ATOM 913 N N . TYR A 1 145 ? 27.986 17.476 73.001 1.00 12.43 124 TYR A N 1
ATOM 914 C CA . TYR A 1 145 ? 26.539 17.374 72.689 1.00 12.13 124 TYR A CA 1
ATOM 915 C C . TYR A 1 145 ? 26.252 17.514 71.198 1.00 12.76 124 TYR A C 1
ATOM 916 O O . TYR A 1 145 ? 25.370 16.807 70.652 1.00 11.24 124 TYR A O 1
ATOM 925 N N . SER A 1 146 ? 26.969 18.381 70.511 1.00 12.74 125 SER A N 1
ATOM 926 C CA . SER A 1 146 ? 26.688 18.561 69.098 1.00 13.09 125 SER A CA 1
ATOM 927 C C . SER A 1 146 ? 26.737 17.274 68.298 1.00 13.57 125 SER A C 1
ATOM 928 O O . SER A 1 146 ? 26.002 17.142 67.328 1.00 13.23 125 SER A O 1
ATOM 931 N N . PHE A 1 147 ? 27.632 16.336 68.658 1.00 10.82 126 PHE A N 1
ATOM 932 C CA . PHE A 1 147 ? 27.687 15.071 67.955 1.00 11.86 126 PHE A CA 1
ATOM 933 C C . PHE A 1 147 ? 26.379 14.266 68.121 1.00 11.12 126 PHE A C 1
ATOM 934 O O . PHE A 1 147 ? 25.877 13.710 67.158 1.00 13.31 126 PHE A O 1
ATOM 942 N N . THR A 1 148 ? 25.838 14.251 69.334 1.00 10.80 127 THR A N 1
ATOM 943 C CA . THR A 1 148 ? 24.588 13.562 69.623 1.00 11.19 127 THR A CA 1
ATOM 944 C C . THR A 1 148 ? 23.426 14.189 68.818 1.00 12.18 127 THR A C 1
ATOM 945 O O . THR A 1 148 ? 22.628 13.483 68.192 1.00 12.45 127 THR A O 1
ATOM 949 N N . TYR A 1 149 ? 23.360 15.512 68.801 1.00 12.14 128 TYR A N 1
ATOM 950 C CA . TYR A 1 149 ? 22.287 16.208 68.067 1.00 13.01 128 TYR A CA 1
ATOM 951 C C . TYR A 1 149 ? 22.382 15.936 66.570 1.00 13.85 128 TYR A C 1
ATOM 952 O O . TYR A 1 149 ? 21.401 15.591 65.925 1.00 13.68 128 TYR A O 1
ATOM 961 N N . ILE A 1 150 ? 23.594 15.991 66.039 1.00 13.28 129 ILE A N 1
ATOM 962 C CA . ILE A 1 150 ? 23.814 15.729 64.633 1.00 13.79 129 ILE A 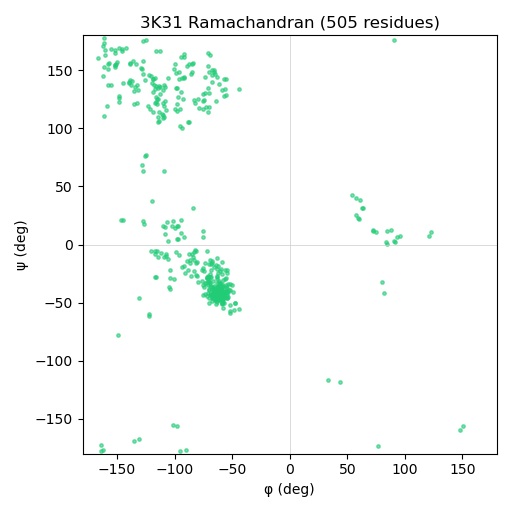CA 1
ATOM 963 C C . ILE A 1 150 ? 23.464 14.293 64.267 1.00 13.97 129 ILE A C 1
ATOM 964 O O . ILE A 1 150 ? 22.832 14.047 63.216 1.00 14.52 129 ILE A O 1
ATOM 969 N N . ALA A 1 151 ? 23.821 13.344 65.138 1.00 13.53 130 ALA A N 1
ATOM 970 C CA . ALA A 1 151 ? 23.435 11.956 64.940 1.00 13.39 130 ALA A CA 1
ATOM 971 C C . ALA A 1 151 ? 21.902 11.812 64.885 1.00 15.07 130 ALA A C 1
ATOM 972 O O . ALA A 1 151 ? 21.384 11.023 64.059 1.00 14.39 130 ALA A O 1
ATOM 974 N N . SER A 1 152 ? 21.192 12.519 65.778 1.00 15.00 131 SER A N 1
ATOM 975 C CA . SER A 1 152 ? 19.718 12.479 65.781 1.00 16.64 131 SER A CA 1
ATOM 976 C C . SER A 1 152 ? 19.126 13.018 64.484 1.00 17.32 131 SER A C 1
ATOM 977 O O . SER A 1 152 ? 18.096 12.493 64.009 1.00 16.38 131 SER A O 1
ATOM 980 N N . LYS A 1 153 ? 19.762 14.041 63.913 1.00 17.39 132 LYS A N 1
ATOM 981 C CA . LYS A 1 153 ? 19.309 14.624 62.645 1.00 19.27 132 LYS A CA 1
ATOM 982 C C . LYS A 1 153 ? 19.642 13.755 61.451 1.00 19.14 132 LYS A C 1
ATOM 983 O O . LYS A 1 153 ? 18.847 13.696 60.488 1.00 18.85 132 LYS A O 1
ATOM 989 N N . ALA A 1 154 ? 20.780 13.066 61.493 1.00 17.39 133 ALA A N 1
ATOM 990 C CA . ALA A 1 154 ? 21.158 12.148 60.449 1.00 18.15 133 ALA A CA 1
ATOM 991 C C . ALA A 1 154 ? 20.303 10.890 60.382 1.00 18.01 133 ALA A C 1
ATOM 992 O O . ALA A 1 154 ? 20.118 10.334 59.296 1.00 18.97 133 ALA A O 1
ATOM 994 N N . GLU A 1 155 ? 19.863 10.389 61.531 1.00 17.68 134 GLU A N 1
ATOM 995 C CA . GLU A 1 155 ? 19.222 9.079 61.618 1.00 18.32 134 GLU A CA 1
ATOM 996 C C . GLU A 1 155 ? 18.122 8.865 60.532 1.00 19.52 134 GLU A C 1
ATOM 997 O O . GLU A 1 155 ? 18.146 7.825 59.838 1.00 19.28 134 GLU A O 1
ATOM 1003 N N . PRO A 1 156 ? 17.195 9.819 60.385 1.00 20.52 135 PRO A N 1
ATOM 1004 C CA . PRO A 1 156 ? 16.107 9.539 59.417 1.00 21.75 135 PRO A CA 1
ATOM 1005 C C . PRO A 1 156 ? 16.558 9.544 57.945 1.00 22.04 135 PRO A C 1
ATOM 1006 O O . PRO A 1 156 ? 15.825 9.031 57.066 1.00 21.95 135 PRO A O 1
ATOM 1010 N N . LEU A 1 157 ? 17.728 10.112 57.671 1.00 20.20 136 LEU A N 1
ATOM 1011 C CA . LEU A 1 157 ? 18.335 10.106 56.342 1.00 20.77 136 LEU A CA 1
ATOM 1012 C C . LEU A 1 157 ? 19.215 8.870 56.048 1.00 21.25 136 LEU A C 1
ATOM 1013 O O . LEU A 1 157 ? 19.646 8.671 54.903 1.00 21.08 136 LEU A O 1
ATOM 1018 N N . MET A 1 158 ? 19.448 8.051 57.064 1.00 21.10 137 MET A N 1
ATOM 1019 C CA . MET A 1 158 ? 20.288 6.859 56.964 1.00 22.74 137 MET A CA 1
ATOM 1020 C C . MET A 1 158 ? 19.510 5.550 57.287 1.00 24.45 137 MET A C 1
ATOM 1021 O O . MET A 1 158 ? 20.008 4.651 57.893 1.00 24.67 137 MET A O 1
ATOM 1026 N N . THR A 1 159 ? 18.261 5.473 56.878 1.00 27.70 138 THR A N 1
ATOM 1027 C CA . THR A 1 159 ? 17.410 4.291 57.108 1.00 30.70 138 THR A CA 1
ATOM 1028 C C . THR A 1 159 ? 18.047 2.988 56.569 1.00 30.77 138 THR A C 1
ATOM 1029 O O . THR A 1 159 ? 17.955 1.922 57.228 1.00 32.20 138 THR A O 1
ATOM 1033 N N . ASN A 1 160 ? 18.674 3.101 55.388 1.00 30.53 139 ASN A N 1
ATOM 1034 C CA . ASN A 1 160 ? 19.488 2.043 54.760 1.00 29.83 139 ASN A CA 1
ATOM 1035 C C . ASN A 1 160 ? 20.910 1.785 55.334 1.00 27.70 139 ASN A C 1
ATOM 1036 O O . ASN A 1 160 ? 21.703 1.074 54.731 1.00 27.91 139 ASN A O 1
ATOM 1038 N N . GLY A 1 161 ? 21.228 2.358 56.482 1.00 23.93 140 GLY A N 1
ATOM 1039 C CA . GLY A 1 161 ? 22.542 2.152 57.098 1.00 21.46 140 GLY A CA 1
ATOM 1040 C C . GLY A 1 161 ? 23.587 3.172 56.694 1.00 19.76 140 GLY A C 1
ATOM 1041 O O . GLY A 1 161 ? 23.375 4.030 55.815 1.00 21.26 140 GLY A O 1
ATOM 1042 N N . GLY A 1 162 ? 24.758 3.047 57.299 1.00 17.86 141 GLY A N 1
ATOM 1043 C CA . GLY A 1 162 ? 25.861 3.932 57.005 1.00 16.58 141 GLY A CA 1
ATOM 1044 C C . GLY A 1 162 ? 26.751 4.074 58.231 1.00 15.09 141 GLY A C 1
ATOM 1045 O O . GLY A 1 162 ? 26.728 3.215 59.088 1.00 14.39 141 GLY A O 1
ATOM 1046 N N . SER A 1 163 ? 27.475 5.179 58.295 1.00 13.55 142 SER A N 1
ATOM 1047 C CA . SER A 1 163 ? 28.588 5.338 59.259 1.00 14.16 142 SER A CA 1
ATOM 1048 C C . SER A 1 163 ? 28.749 6.760 59.704 1.00 13.61 142 SER A C 1
ATOM 1049 O O . SER A 1 163 ? 28.784 7.667 58.870 1.00 15.12 142 SER A O 1
ATOM 1052 N N . ILE A 1 164 ? 28.749 6.970 61.021 1.00 11.95 143 ILE A N 1
ATOM 1053 C CA . ILE A 1 164 ? 28.949 8.286 61.613 1.00 12.50 143 ILE A CA 1
ATOM 1054 C C . ILE A 1 164 ? 30.235 8.255 62.442 1.00 12.03 143 ILE A C 1
ATOM 1055 O O . ILE A 1 164 ? 30.429 7.330 63.230 1.00 13.04 143 ILE A O 1
ATOM 1060 N N . LEU A 1 165 ? 31.073 9.266 62.283 1.00 11.54 144 LEU A N 1
ATOM 1061 C CA . LEU A 1 165 ? 32.442 9.238 62.792 1.00 11.88 144 LEU A CA 1
ATOM 1062 C C . LEU A 1 165 ? 32.725 10.562 63.488 1.00 12.59 144 LEU A C 1
ATOM 1063 O O . LEU A 1 165 ? 32.355 11.603 62.949 1.00 11.82 144 LEU A O 1
ATOM 1068 N N . THR A 1 166 ? 33.350 10.510 64.662 1.00 11.50 145 THR A N 1
ATOM 1069 C CA . THR A 1 166 ? 33.882 11.687 65.323 1.00 11.44 145 THR A CA 1
ATOM 1070 C C . THR A 1 166 ? 35.361 11.502 65.622 1.00 13.17 145 THR A C 1
ATOM 1071 O O . THR A 1 166 ? 35.961 10.419 65.352 1.00 12.40 145 THR A O 1
ATOM 1075 N N . LEU A 1 167 ? 35.976 12.546 66.146 1.00 12.91 146 LEU A N 1
ATOM 1076 C CA . LEU A 1 167 ? 37.435 12.549 66.429 1.00 13.59 146 LEU A CA 1
ATOM 1077 C C . LEU A 1 167 ? 37.621 12.731 67.928 1.00 14.47 146 LEU A C 1
ATOM 1078 O O . LEU A 1 167 ? 36.909 13.505 68.570 1.00 15.06 146 LEU A O 1
ATOM 1083 N N . SER A 1 168 ? 38.548 11.966 68.495 1.00 13.62 147 SER A N 1
ATOM 1084 C CA . SER A 1 168 ? 38.930 12.115 69.877 1.00 13.34 147 SER A CA 1
ATOM 1085 C C . SER A 1 168 ? 40.478 12.168 69.953 1.00 12.69 147 SER A C 1
ATOM 1086 O O . SER A 1 168 ? 41.181 12.333 68.929 1.00 12.80 147 SER A O 1
ATOM 1089 N N . TYR A 1 169 ? 40.979 12.032 71.171 1.00 11.74 148 TYR A N 1
ATOM 1090 C CA . TYR A 1 169 ? 42.391 12.175 71.501 1.00 12.20 148 TYR A CA 1
ATOM 1091 C C . TYR A 1 169 ? 42.643 11.508 72.846 1.00 12.32 148 TYR A C 1
ATOM 1092 O O . TYR A 1 169 ? 41.750 11.426 73.699 1.00 12.26 148 TYR A O 1
ATOM 1101 N N . TYR A 1 170 ? 43.884 11.054 73.038 1.00 11.58 149 TYR A N 1
ATOM 1102 C CA . TYR A 1 170 ? 44.273 10.253 74.214 1.00 11.78 149 TYR A CA 1
ATOM 1103 C C . TYR A 1 170 ? 44.047 10.969 75.531 1.00 11.80 149 TYR A C 1
ATOM 1104 O O . TYR A 1 170 ? 43.928 10.324 76.555 1.00 12.74 149 TYR A O 1
ATOM 1113 N N . GLY A 1 171 ? 43.966 12.305 75.515 1.00 12.01 150 GLY A N 1
ATOM 1114 C CA . GLY A 1 171 ? 43.593 13.058 76.707 1.00 12.20 150 GLY A CA 1
ATOM 1115 C C . GLY A 1 171 ? 42.232 12.727 77.309 1.00 12.45 150 GLY A C 1
ATOM 1116 O O . GLY A 1 171 ? 41.953 13.084 78.460 1.00 12.46 150 GLY A O 1
ATOM 1117 N N . ALA A 1 172 ? 41.378 12.013 76.541 1.00 13.46 151 ALA A N 1
ATOM 1118 C CA . ALA A 1 172 ? 40.123 11.448 77.049 1.00 12.64 151 ALA A CA 1
ATOM 1119 C C . ALA A 1 172 ? 40.341 10.334 78.042 1.00 13.61 151 ALA A C 1
ATOM 1120 O O . ALA A 1 172 ? 39.473 10.067 78.868 1.00 14.50 151 ALA A O 1
ATOM 1122 N N . GLU A 1 173 ? 41.469 9.636 77.901 1.00 12.07 152 GLU A N 1
ATOM 1123 C CA . GLU A 1 173 ? 41.788 8.426 78.658 1.00 13.24 152 GLU A CA 1
ATOM 1124 C C . GLU A 1 173 ? 42.826 8.632 79.776 1.00 13.15 152 GLU A C 1
ATOM 1125 O O . GLU A 1 173 ? 42.779 7.943 80.809 1.00 13.12 152 GLU A O 1
ATOM 1131 N N . LYS A 1 174 ? 43.807 9.496 79.512 1.00 12.77 153 LYS A N 1
ATOM 1132 C CA . LYS A 1 174 ? 44.920 9.754 80.409 1.00 12.98 153 LYS A CA 1
ATOM 1133 C C . LYS A 1 174 ? 45.222 11.244 80.438 1.00 13.29 153 LYS A C 1
ATOM 1134 O O . LYS A 1 174 ? 44.936 11.958 79.497 1.00 12.66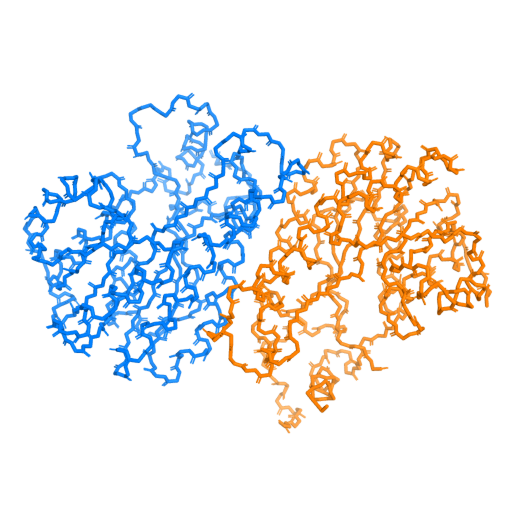 153 LYS A O 1
ATOM 1140 N N . VAL A 1 175 ? 45.815 11.709 81.518 1.00 13.00 154 VAL A N 1
ATOM 1141 C CA . VAL A 1 175 ? 46.109 13.122 81.634 1.00 13.23 154 VAL A CA 1
ATOM 1142 C C . VAL A 1 175 ? 47.303 13.530 80.766 1.00 14.33 154 VAL A C 1
ATOM 1143 O O . VAL A 1 175 ? 48.409 12.973 80.885 1.00 14.49 154 VAL A O 1
ATOM 1147 N N . VAL A 1 176 ? 47.058 14.496 79.902 1.00 13.94 155 VAL A N 1
ATOM 1148 C CA . VAL A 1 176 ? 48.092 15.048 79.056 1.00 15.15 155 VAL A CA 1
ATOM 1149 C C . VAL A 1 176 ? 48.078 16.572 79.228 1.00 16.42 155 VAL A C 1
ATOM 1150 O O . VAL A 1 176 ? 47.074 17.125 79.645 1.00 16.18 155 VAL A O 1
ATOM 1154 N N . PRO A 1 177 ? 49.197 17.256 78.917 1.00 16.61 156 PRO A N 1
ATOM 1155 C CA . PRO A 1 177 ? 49.251 18.707 79.131 1.00 17.05 156 PRO A CA 1
ATOM 1156 C C . PRO A 1 177 ? 48.394 19.547 78.178 1.00 16.27 156 PRO A C 1
ATOM 1157 O O . PRO A 1 177 ? 48.097 19.129 77.048 1.00 16.40 156 PRO A O 1
ATOM 1161 N N . HIS A 1 178 ? 48.000 20.712 78.665 1.00 16.44 157 HIS A N 1
ATOM 1162 C CA . HIS A 1 178 ? 47.377 21.776 77.856 1.00 16.79 157 HIS A CA 1
ATOM 1163 C C . HIS A 1 178 ? 46.060 21.303 77.231 1.00 16.48 157 HIS A C 1
ATOM 1164 O O . HIS A 1 178 ? 45.764 21.577 76.063 1.00 16.81 157 HIS A O 1
ATOM 1171 N N . TYR A 1 179 ? 45.321 20.524 78.007 1.00 15.37 158 TYR A N 1
ATOM 1172 C CA . TYR A 1 179 ? 44.109 19.878 77.518 1.00 14.25 158 TYR A CA 1
ATOM 1173 C C . TYR A 1 179 ? 42.948 20.102 78.470 1.00 14.74 158 TYR A C 1
ATOM 1174 O O . TYR A 1 179 ? 41.845 20.497 78.013 1.00 14.79 158 TYR A O 1
ATOM 1183 N N . ASN A 1 180 ? 43.187 19.911 79.769 1.00 13.79 159 ASN A N 1
ATOM 1184 C CA . ASN A 1 180 ? 42.213 20.263 80.811 1.00 13.06 159 ASN A CA 1
ATOM 1185 C C . ASN A 1 180 ? 40.759 19.863 80.490 1.00 12.50 159 ASN A C 1
ATOM 1186 O O . ASN A 1 180 ? 40.475 18.675 80.335 1.00 11.32 159 ASN A O 1
ATOM 1191 N N . VAL A 1 181 ? 39.828 20.815 80.397 1.00 11.90 160 VAL A N 1
ATOM 1192 C CA . VAL A 1 181 ? 38.424 20.452 80.240 1.00 11.76 160 VAL A CA 1
ATOM 1193 C C . VAL A 1 181 ? 38.154 19.689 78.944 1.00 11.08 160 VAL A C 1
ATOM 1194 O O . VAL A 1 181 ? 37.193 18.909 78.863 1.00 11.28 160 VAL A O 1
ATOM 1198 N N . MET A 1 182 ? 39.000 19.861 77.919 1.00 11.81 161 MET A N 1
ATOM 1199 C CA A MET A 1 182 ? 38.822 19.077 76.689 0.50 12.04 161 MET A CA 1
ATOM 1200 C CA B MET A 1 182 ? 38.836 19.074 76.686 0.50 12.30 161 MET A CA 1
ATOM 1201 C C . MET A 1 182 ? 38.985 17.574 76.930 1.00 11.83 161 MET A C 1
ATOM 1202 O O . MET A 1 182 ? 38.365 16.778 76.221 1.00 10.97 161 MET A O 1
ATOM 1211 N N . GLY A 1 183 ? 39.790 17.183 77.933 1.00 12.08 162 GLY A N 1
ATOM 1212 C CA . GLY A 1 183 ? 39.935 15.758 78.300 1.00 12.26 162 GLY A CA 1
ATOM 1213 C C . GLY A 1 183 ? 38.604 15.203 78.792 1.00 12.37 162 GLY A C 1
ATOM 1214 O O . GLY A 1 183 ? 38.188 14.099 78.434 1.00 11.13 162 GLY A O 1
ATOM 1215 N N . VAL A 1 184 ? 37.947 15.993 79.629 1.00 10.71 163 VAL A N 1
ATOM 1216 C CA . VAL A 1 184 ? 36.642 15.666 80.182 1.00 11.33 163 VAL A CA 1
ATOM 1217 C C . VAL A 1 184 ? 35.592 15.630 79.086 1.00 11.44 163 VAL A C 1
ATOM 1218 O O . VAL A 1 184 ? 34.798 14.695 79.029 1.00 11.43 163 VAL A O 1
ATOM 1222 N N . CYS A 1 185 ? 35.611 16.622 78.194 1.00 11.83 164 CYS A N 1
ATOM 1223 C CA . CYS A 1 185 ? 34.691 16.638 77.053 1.00 11.73 164 CYS A CA 1
ATOM 1224 C C . CYS A 1 185 ? 34.883 15.459 76.126 1.00 10.64 164 CYS A C 1
ATOM 1225 O O . CYS A 1 185 ? 33.895 14.857 75.683 1.00 10.55 164 CYS A O 1
ATOM 1228 N N . LYS A 1 186 ? 36.139 15.105 75.831 1.00 10.69 165 LYS A N 1
ATOM 1229 C CA . LYS A 1 186 ? 36.390 13.946 74.989 1.00 11.12 165 LYS A CA 1
ATOM 1230 C C . LYS A 1 186 ? 36.042 12.591 75.643 1.00 10.09 165 LYS A C 1
ATOM 1231 O O . LYS A 1 186 ? 35.544 11.685 74.973 1.00 9.86 165 LYS A O 1
ATOM 1237 N N . ALA A 1 187 ? 36.211 12.459 76.953 1.00 8.86 166 ALA A N 1
ATOM 1238 C CA . ALA A 1 187 ? 35.778 11.297 77.622 1.00 9.30 166 ALA A CA 1
ATOM 1239 C C . ALA A 1 187 ? 34.241 11.144 77.513 1.00 9.59 166 ALA A C 1
ATOM 1240 O O . ALA A 1 187 ? 33.724 10.049 77.335 1.00 11.90 166 ALA A O 1
ATOM 1242 N N . ALA A 1 188 ? 33.518 12.252 77.638 1.00 10.01 167 ALA A N 1
ATOM 1243 C CA . ALA A 1 188 ? 32.078 12.230 77.470 1.00 9.33 167 ALA A CA 1
ATOM 1244 C C . ALA A 1 188 ? 31.711 11.829 76.025 1.00 9.99 167 ALA A C 1
ATOM 1245 O O . ALA A 1 188 ? 30.843 10.985 75.797 1.00 9.92 167 ALA A O 1
ATOM 1247 N N . LEU A 1 189 ? 32.438 12.388 75.062 1.00 10.17 168 LEU A N 1
ATOM 1248 C CA . LEU A 1 189 ? 32.226 12.072 73.649 1.00 10.78 168 LEU A CA 1
ATOM 1249 C C . LEU A 1 189 ? 32.425 10.572 73.416 1.00 10.70 168 LEU A C 1
ATOM 1250 O O . LEU A 1 189 ? 31.580 9.958 72.791 1.00 9.90 168 LEU A O 1
ATOM 1255 N N . GLU A 1 190 ? 33.513 9.978 73.922 1.00 11.29 169 GLU A N 1
ATOM 1256 C CA . GLU A 1 190 ? 33.778 8.547 73.706 1.00 12.11 169 GLU A CA 1
ATOM 1257 C C . GLU A 1 190 ? 32.668 7.670 74.350 1.00 12.85 169 GLU A C 1
ATOM 1258 O O . GLU A 1 190 ? 32.256 6.676 73.776 1.00 12.22 169 GLU A O 1
ATOM 1264 N N . ALA A 1 191 ? 32.143 8.067 75.525 1.00 11.71 170 ALA A N 1
ATOM 1265 C CA . ALA A 1 191 ? 30.988 7.391 76.085 1.00 12.14 170 ALA A CA 1
ATOM 1266 C C . ALA A 1 191 ? 29.738 7.541 75.234 1.00 11.37 170 ALA A C 1
ATOM 1267 O O . ALA A 1 191 ? 28.998 6.557 75.043 1.00 12.71 170 ALA A O 1
ATOM 1269 N N . SER A 1 192 ? 29.511 8.740 74.712 1.00 10.88 171 SER A N 1
ATOM 1270 C CA . SER A 1 192 ? 28.356 9.003 73.829 1.00 11.50 171 SER A CA 1
ATOM 1271 C C . SER A 1 192 ? 28.375 8.131 72.565 1.00 10.35 171 SER A C 1
ATOM 1272 O O . SER A 1 192 ? 27.338 7.661 72.115 1.00 11.10 171 SER A O 1
ATOM 1275 N N . VAL A 1 193 ? 29.557 7.894 72.027 1.00 10.20 172 VAL A N 1
ATOM 1276 C CA . VAL A 1 193 ? 29.729 6.988 70.871 1.00 10.31 172 VAL A CA 1
ATOM 1277 C C . VAL A 1 193 ? 29.116 5.614 71.172 1.00 9.65 172 VAL A C 1
ATOM 1278 O O . VAL A 1 193 ? 28.470 5.010 70.300 1.00 10.10 172 VAL A O 1
ATOM 1282 N N . LYS A 1 194 ? 29.352 5.106 72.376 1.00 9.76 173 LYS A N 1
ATOM 1283 C CA . LYS A 1 194 ? 28.853 3.777 72.751 1.00 10.53 173 LYS A CA 1
ATOM 1284 C C . LYS A 1 194 ? 27.312 3.775 72.846 1.00 11.00 173 LYS A C 1
ATOM 1285 O O . LYS A 1 194 ? 26.645 2.912 72.303 1.00 9.33 173 LYS A O 1
ATOM 1291 N N . TYR A 1 195 ? 26.768 4.750 73.541 1.00 10.39 174 TYR A N 1
ATOM 1292 C CA . TYR A 1 195 ? 25.310 4.897 73.663 1.00 10.85 174 TYR A CA 1
ATOM 1293 C C . TYR A 1 195 ? 24.634 5.102 72.298 1.00 10.30 174 TYR A C 1
ATOM 1294 O O . TYR A 1 195 ? 23.589 4.497 72.001 1.00 10.92 174 TYR A O 1
ATOM 1303 N N . LEU A 1 196 ? 25.194 5.958 71.481 1.00 9.97 175 LEU A N 1
ATOM 1304 C CA . LEU A 1 196 ? 24.688 6.168 70.126 1.00 10.22 175 LEU A CA 1
ATOM 1305 C C . LEU A 1 196 ? 24.739 4.921 69.257 1.00 10.53 175 LEU A C 1
ATOM 1306 O O . LEU A 1 196 ? 23.840 4.668 68.461 1.00 11.14 175 LEU A O 1
ATOM 1311 N N . ALA A 1 197 ? 25.819 4.145 69.378 1.00 9.55 176 ALA A N 1
ATOM 1312 C CA . ALA A 1 197 ? 25.923 2.935 68.629 1.00 10.27 176 ALA A CA 1
ATOM 1313 C C . ALA A 1 197 ? 24.769 1.983 68.941 1.00 10.96 1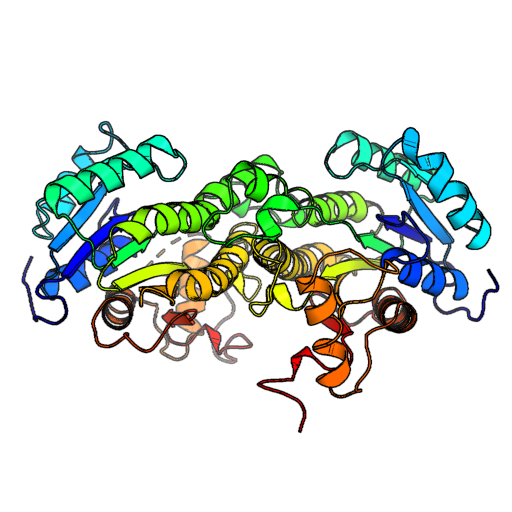76 ALA A C 1
ATOM 1314 O O . ALA A 1 197 ? 24.264 1.339 68.036 1.00 11.54 176 ALA A O 1
ATOM 1316 N N . VAL A 1 198 ? 24.376 1.897 70.206 1.00 11.60 177 VAL A N 1
ATOM 1317 C CA . VAL A 1 198 ? 23.246 1.051 70.587 1.00 13.21 177 VAL A CA 1
ATOM 1318 C C . VAL A 1 198 ? 21.935 1.591 69.956 1.00 14.36 177 VAL A C 1
ATOM 1319 O O . VAL A 1 198 ? 21.140 0.811 69.376 1.00 15.42 177 VAL A O 1
ATOM 1323 N N . ASP A 1 199 ? 21.732 2.903 70.028 1.00 14.86 178 ASP A N 1
ATOM 1324 C CA . ASP A 1 199 ? 20.501 3.503 69.511 1.00 16.62 178 ASP A CA 1
ATOM 1325 C C . ASP A 1 199 ? 20.368 3.348 67.999 1.00 16.41 178 ASP A C 1
ATOM 1326 O O . ASP A 1 199 ? 19.293 3.046 67.483 1.00 16.72 178 ASP A O 1
ATOM 1331 N N . LEU A 1 200 ? 21.454 3.562 67.288 1.00 14.58 179 LEU A N 1
ATOM 1332 C CA . LEU A 1 200 ? 21.419 3.588 65.824 1.00 15.39 179 LEU A CA 1
ATOM 1333 C C . LEU A 1 200 ? 21.788 2.280 65.115 1.00 15.80 179 LEU A C 1
ATOM 1334 O O . LEU A 1 200 ? 21.603 2.175 63.890 1.00 16.32 179 LEU A O 1
ATOM 1339 N N . GLY A 1 201 ? 22.291 1.284 65.858 1.00 15.54 180 GLY A N 1
ATOM 1340 C CA . GLY A 1 201 ? 22.744 0.041 65.251 1.00 15.94 180 GLY A CA 1
ATOM 1341 C C . GLY A 1 201 ? 21.636 -0.870 64.657 1.00 18.02 180 GLY A C 1
ATOM 1342 O O . GLY A 1 201 ? 21.883 -1.611 63.706 1.00 19.05 180 GLY A O 1
ATOM 1343 N N . LYS A 1 202 ? 20.415 -0.775 65.152 1.00 20.68 181 LYS A N 1
ATOM 1344 C CA . LYS A 1 202 ? 19.360 -1.636 64.591 1.00 23.88 181 LYS A CA 1
ATOM 1345 C C . LYS A 1 202 ? 19.202 -1.322 63.078 1.00 25.18 1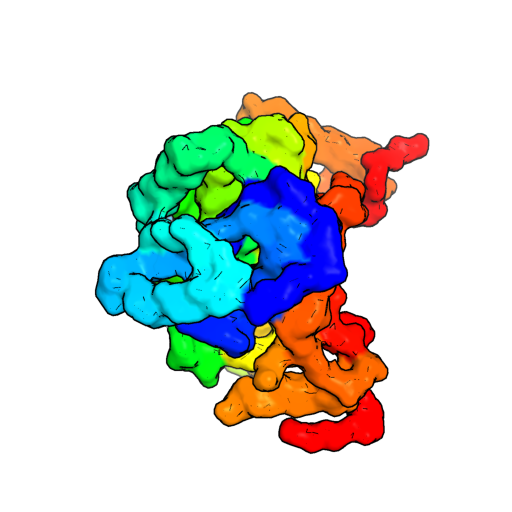81 LYS A C 1
ATOM 1346 O O . LYS A 1 202 ? 19.148 -2.274 62.230 1.00 25.85 181 LYS A O 1
ATOM 1348 N N . GLN A 1 203 ? 19.269 -0.009 62.755 1.00 24.68 182 GLN A N 1
ATOM 1349 C CA . GLN A 1 203 ? 19.256 0.488 61.351 1.00 24.47 182 GLN A CA 1
ATOM 1350 C C . GLN A 1 203 ? 20.586 0.277 60.597 1.00 22.27 182 GLN A C 1
ATOM 1351 O O . GLN A 1 203 ? 20.729 0.751 59.468 1.00 21.11 182 GLN A O 1
ATOM 1357 N N . GLN A 1 204 ? 21.549 -0.432 61.192 1.00 18.62 183 GLN A N 1
ATOM 1358 C CA . GLN A 1 204 ? 22.851 -0.678 60.595 1.00 18.64 183 GLN A CA 1
ATOM 1359 C C . GLN A 1 204 ? 23.667 0.610 60.384 1.00 16.08 183 GLN A C 1
ATOM 1360 O O . GLN A 1 204 ? 24.475 0.720 59.465 1.00 17.30 183 GLN A O 1
ATOM 1366 N N . ILE A 1 205 ? 23.455 1.571 61.266 1.00 13.81 184 ILE A N 1
ATOM 1367 C CA . ILE A 1 205 ? 24.291 2.778 61.301 1.00 13.19 184 ILE A CA 1
ATOM 1368 C C . ILE A 1 205 ? 25.380 2.560 62.351 1.00 12.80 184 ILE A C 1
ATOM 1369 O O . ILE A 1 205 ? 25.077 2.366 63.523 1.00 13.22 184 ILE A O 1
ATOM 1374 N N . ARG A 1 206 ? 26.624 2.550 61.920 1.00 11.89 185 ARG A N 1
ATOM 1375 C CA . ARG A 1 206 ? 27.769 2.420 62.840 1.00 11.30 185 ARG A CA 1
ATOM 1376 C C . ARG A 1 206 ? 28.153 3.797 63.361 1.00 10.43 185 ARG A C 1
ATOM 1377 O O . ARG A 1 206 ? 27.997 4.804 62.663 1.00 10.72 185 ARG A O 1
ATOM 1385 N N . VAL A 1 207 ? 28.622 3.848 64.604 1.00 10.48 186 VAL A N 1
ATOM 1386 C CA . VAL A 1 207 ? 29.062 5.090 65.254 1.00 9.98 186 VAL A CA 1
ATOM 1387 C C . VAL A 1 207 ? 30.409 4.793 65.891 1.00 9.69 186 VAL A C 1
ATOM 1388 O O . VAL A 1 207 ? 30.546 3.870 66.762 1.00 10.85 186 VAL A O 1
ATOM 1392 N N . ASN A 1 208 ? 31.410 5.561 65.486 1.00 9.81 187 ASN A N 1
ATOM 1393 C CA . ASN A 1 208 ? 32.785 5.322 65.957 1.00 9.79 187 ASN A CA 1
ATOM 1394 C C . ASN A 1 208 ? 33.553 6.641 66.115 1.00 9.63 187 ASN A C 1
ATOM 1395 O O . ASN A 1 208 ? 33.146 7.686 65.617 1.00 9.86 187 ASN A O 1
ATOM 1400 N N . ALA A 1 209 ? 34.698 6.537 66.756 1.00 10.11 188 ALA A N 1
ATOM 1401 C CA . ALA A 1 209 ? 35.651 7.648 66.889 1.00 10.19 188 ALA A CA 1
ATOM 1402 C C . ALA A 1 209 ? 37.048 7.212 66.470 1.00 10.08 188 ALA A C 1
ATOM 1403 O O . ALA A 1 209 ? 37.416 6.050 66.663 1.00 10.64 188 ALA A O 1
ATOM 1405 N N . ILE A 1 210 ? 37.828 8.171 65.986 1.00 10.11 189 ILE A N 1
ATOM 1406 C CA . ILE A 1 210 ? 39.282 7.972 65.769 1.00 10.98 189 ILE A CA 1
ATOM 1407 C C . ILE A 1 210 ? 39.996 8.831 66.811 1.00 10.92 189 ILE A C 1
ATOM 1408 O O . ILE A 1 210 ? 39.744 10.030 66.900 1.00 12.36 189 ILE A O 1
ATOM 1413 N N . SER A 1 211 ? 40.818 8.202 67.635 1.00 9.99 190 SER A N 1
ATOM 1414 C CA . SER A 1 211 ? 41.636 8.906 68.608 1.00 10.50 190 SER A CA 1
ATOM 1415 C C . SER A 1 211 ? 42.984 9.149 67.924 1.00 11.75 190 SER A C 1
ATOM 1416 O O . SER A 1 211 ? 43.821 8.254 67.818 1.00 12.90 190 SER A O 1
ATOM 1419 N N . ALA A 1 212 ? 43.158 10.364 67.430 1.00 12.46 191 ALA A N 1
ATOM 1420 C CA . ALA A 1 212 ? 44.296 10.712 66.595 1.00 11.99 191 ALA A CA 1
ATOM 1421 C C . ALA A 1 212 ? 45.442 11.251 67.434 1.00 13.42 191 ALA A C 1
ATOM 1422 O O . ALA A 1 212 ? 45.234 11.990 68.411 1.00 13.21 191 ALA A O 1
ATOM 1424 N N . GLY A 1 213 ? 46.664 10.912 67.048 1.00 13.68 192 GLY A N 1
ATOM 1425 C CA . GLY A 1 213 ? 47.810 11.525 67.671 1.00 13.00 192 GLY A CA 1
ATOM 1426 C C . GLY A 1 213 ? 47.912 12.984 67.225 1.00 15.06 192 GLY A C 1
ATOM 1427 O O . GLY A 1 213 ? 47.257 13.371 66.261 1.00 14.91 192 GLY A O 1
ATOM 1428 N N . PRO A 1 214 ? 48.720 13.792 67.930 1.00 15.93 193 PRO A N 1
ATOM 1429 C CA . PRO A 1 214 ? 48.841 15.183 67.501 1.00 17.04 193 PRO A CA 1
ATOM 1430 C C . PRO A 1 214 ? 49.488 15.332 66.127 1.00 17.98 193 PRO A C 1
ATOM 1431 O O . PRO A 1 214 ? 50.365 14.568 65.756 1.00 16.03 193 PRO A O 1
ATOM 1435 N N . VAL A 1 215 ? 49.052 16.343 65.385 1.00 20.11 194 VAL A N 1
ATOM 1436 C CA . VAL A 1 215 ? 49.629 16.630 64.079 1.00 23.55 194 VAL A CA 1
ATOM 1437 C C . VAL A 1 215 ? 50.038 18.106 64.076 1.00 26.65 194 VAL A C 1
ATOM 1438 O O . VAL A 1 215 ? 49.352 18.935 64.678 1.00 27.65 194 VAL A O 1
ATOM 1442 N N . ARG A 1 216 ? 51.107 18.450 63.378 1.00 30.19 195 ARG A N 1
ATOM 1443 C CA . ARG A 1 216 ? 51.446 19.894 63.225 1.00 32.25 195 ARG A CA 1
ATOM 1444 C C . ARG A 1 216 ? 50.497 20.525 62.206 1.00 34.43 195 ARG A C 1
ATOM 1445 O O . ARG A 1 216 ? 50.485 20.104 61.044 1.00 34.16 195 ARG A O 1
ATOM 1447 N N . THR A 1 217 ? 49.681 21.490 62.647 1.00 37.16 196 THR A N 1
ATOM 1448 C CA . THR A 1 217 ? 48.824 22.279 61.748 1.00 39.87 196 THR A CA 1
ATOM 1449 C C . THR A 1 217 ? 49.347 23.706 61.475 1.00 42.25 196 THR A C 1
ATOM 1450 O O . THR A 1 217 ? 48.951 24.323 60.467 1.00 42.99 196 THR A O 1
ATOM 1454 N N . LEU A 1 218 ? 50.201 24.229 62.371 1.00 43.78 197 LEU A N 1
ATOM 1455 C CA . LEU A 1 218 ? 50.827 25.573 62.223 1.00 45.23 197 LEU A CA 1
ATOM 1456 C C . LEU A 1 218 ? 52.366 25.449 62.201 1.00 46.11 197 LEU A C 1
ATOM 1457 O O . LEU A 1 218 ? 52.935 24.575 62.868 1.00 46.04 197 LEU A O 1
ATOM 1459 N N . ALA A 1 219 ? 53.029 26.305 61.419 1.00 47.20 198 ALA A N 1
ATOM 1460 C CA . ALA A 1 219 ? 54.510 26.331 61.351 1.00 47.59 198 ALA A CA 1
ATOM 1461 C C . ALA A 1 219 ? 55.099 26.649 62.731 1.00 47.53 198 ALA A C 1
ATOM 1462 O O . ALA A 1 219 ? 56.149 26.115 63.118 1.00 48.45 198 ALA A O 1
ATOM 1464 N N . SER A 1 220 ? 54.422 27.549 63.444 1.00 46.66 199 SER A N 1
ATOM 1465 C CA . SER A 1 220 ? 54.637 27.769 64.869 1.00 45.64 199 SER A CA 1
ATOM 1466 C C . SER A 1 220 ? 53.311 28.191 65.514 1.00 43.89 199 SER A C 1
ATOM 1467 O O . SER A 1 220 ? 52.703 29.191 65.111 1.00 45.24 199 SER A O 1
ATOM 1469 N N . SER A 1 221 ? 52.862 27.441 66.519 1.00 41.32 200 SER A N 1
ATOM 1470 C CA . SER A 1 221 ? 51.685 27.838 67.291 1.00 38.32 200 SER A CA 1
ATOM 1471 C C . SER A 1 221 ? 52.074 28.875 68.358 1.00 35.70 200 SER A C 1
ATOM 1472 O O . SER A 1 221 ? 51.202 29.502 68.955 1.00 36.42 200 SER A O 1
ATOM 1475 N N . GLY A 1 222 ? 53.372 28.996 68.636 1.00 31.60 201 GLY A N 1
ATOM 1476 C CA . GLY A 1 222 ? 53.872 29.875 69.700 1.00 28.56 201 GLY A CA 1
ATOM 1477 C C . GLY A 1 222 ? 53.608 29.369 71.120 1.00 25.33 201 GLY A C 1
ATOM 1478 O O . GLY A 1 222 ? 53.738 30.126 72.067 1.00 24.05 201 GLY A O 1
ATOM 1479 N N . ILE A 1 223 ? 53.180 28.113 71.260 1.00 21.87 202 ILE A N 1
ATOM 1480 C CA . ILE A 1 223 ? 52.853 27.532 72.569 1.00 20.11 202 ILE A CA 1
ATOM 1481 C C . ILE A 1 223 ? 53.839 26.427 72.890 1.00 18.42 202 ILE A C 1
ATOM 1482 O O . ILE A 1 223 ? 53.903 25.394 72.202 1.00 16.60 202 ILE A O 1
ATOM 1487 N N . SER A 1 224 ? 54.654 26.631 73.925 1.00 16.56 203 SER A N 1
ATOM 1488 C CA . SER A 1 224 ? 55.708 25.646 74.230 1.00 17.04 203 SER A CA 1
ATOM 1489 C C . SER A 1 224 ? 55.110 24.252 74.525 1.00 17.25 203 SER A C 1
ATOM 1490 O O . SER A 1 224 ? 55.680 23.235 74.132 1.00 17.33 203 SER A O 1
ATOM 1493 N N . ASP A 1 225 ? 53.955 24.207 75.191 1.00 17.11 204 ASP A N 1
ATOM 1494 C CA . ASP A 1 225 ? 53.325 22.913 75.533 1.00 18.12 204 ASP A CA 1
ATOM 1495 C C . ASP A 1 225 ? 52.977 22.150 74.261 1.00 17.55 204 ASP A C 1
ATOM 1496 O O . ASP A 1 225 ? 53.118 20.943 74.223 1.00 17.63 204 ASP A O 1
ATOM 1501 N N . PHE A 1 226 ? 52.523 22.837 73.221 1.00 18.14 205 PHE A N 1
ATOM 1502 C CA . PHE A 1 226 ? 52.228 22.132 71.958 1.00 19.06 205 PHE A CA 1
ATOM 1503 C C . PHE A 1 226 ? 53.487 21.594 71.279 1.00 18.25 205 PHE A C 1
ATOM 1504 O O . PHE A 1 226 ? 53.480 20.482 70.748 1.00 16.43 205 PHE A O 1
ATOM 1512 N N . HIS A 1 227 ? 54.561 22.394 71.246 1.00 17.46 206 HIS A N 1
ATOM 1513 C CA . HIS A 1 227 ? 55.820 21.872 70.762 1.00 18.23 206 HIS A CA 1
ATOM 1514 C C . HIS A 1 227 ? 56.233 20.617 71.506 1.00 16.71 206 HIS A C 1
ATOM 1515 O O . HIS A 1 227 ? 56.682 19.652 70.912 1.00 17.69 206 HIS A O 1
ATOM 1522 N N . TYR A 1 228 ? 56.126 20.667 72.826 1.00 16.44 207 TYR A N 1
ATOM 1523 C CA . TYR A 1 228 ? 56.408 19.524 73.681 1.00 16.78 207 TYR A CA 1
ATOM 1524 C C . TYR A 1 228 ? 55.569 18.280 73.370 1.00 16.23 207 TYR A C 1
ATOM 1525 O O . TYR A 1 228 ? 56.120 17.171 73.258 1.00 16.04 207 TYR A O 1
ATOM 1534 N N . ILE A 1 229 ? 54.260 18.471 73.256 1.00 15.94 208 ILE A N 1
ATOM 1535 C CA . ILE A 1 229 ? 53.344 17.359 72.984 1.00 16.35 208 ILE A CA 1
ATOM 1536 C C . ILE A 1 229 ? 53.737 16.679 71.662 1.00 15.58 208 ILE A C 1
ATOM 1537 O O . ILE A 1 229 ? 53.864 15.449 71.559 1.00 15.63 208 ILE A O 1
ATOM 1542 N N . LEU A 1 230 ? 53.943 17.487 70.643 1.00 15.09 209 LEU A N 1
ATOM 1543 C CA . LEU A 1 230 ? 54.287 16.942 69.341 1.00 16.82 209 LEU A CA 1
ATOM 1544 C C . LEU A 1 230 ? 55.613 16.187 69.355 1.00 16.63 209 LEU A C 1
ATOM 1545 O O . LEU A 1 230 ? 55.723 15.092 68.819 1.00 16.87 209 LEU A O 1
ATOM 1550 N N . THR A 1 231 ? 56.635 16.794 69.970 1.00 16.86 210 THR A N 1
ATOM 1551 C CA A THR A 1 231 ? 57.969 16.243 70.078 0.50 16.99 210 THR A CA 1
ATOM 1552 C CA B THR A 1 231 ? 57.960 16.197 70.000 0.50 17.44 210 THR A CA 1
ATOM 1553 C C . THR A 1 231 ? 57.965 14.955 70.898 1.00 17.10 210 THR A C 1
ATOM 1554 O O . THR A 1 231 ? 58.550 13.935 70.516 1.00 16.69 210 THR A O 1
ATOM 1561 N N . TRP A 1 232 ? 57.265 14.997 72.032 1.00 15.91 211 TRP A N 1
ATOM 1562 C CA . TRP A 1 232 ? 57.180 13.816 72.900 1.00 16.20 211 TRP A CA 1
ATOM 1563 C C . TRP A 1 232 ? 56.537 12.625 72.165 1.00 15.21 211 TRP A C 1
ATOM 1564 O O . TRP A 1 232 ? 57.031 11.487 72.221 1.00 15.62 211 TRP A O 1
ATOM 1575 N N . ASN A 1 233 ? 55.467 12.889 71.420 1.00 15.18 212 ASN A N 1
ATOM 1576 C CA . ASN A 1 233 ? 54.823 11.837 70.656 1.00 15.00 212 ASN A CA 1
ATOM 1577 C C . ASN A 1 233 ? 55.729 11.307 69.558 1.00 16.44 212 ASN A C 1
ATOM 1578 O O . ASN A 1 233 ? 55.780 10.108 69.297 1.00 16.09 212 ASN A O 1
ATOM 1583 N N . LYS A 1 234 ? 56.437 12.212 68.881 1.00 16.71 213 LYS A N 1
ATOM 1584 C CA . LYS A 1 234 ? 57.350 11.800 67.838 1.00 18.06 213 LYS A CA 1
ATOM 1585 C C . LYS A 1 234 ? 58.433 10.838 68.333 1.00 18.29 213 LYS A C 1
ATOM 1586 O O . LYS A 1 234 ? 58.667 9.800 67.718 1.00 19.19 213 LYS A O 1
ATOM 1592 N N . TYR A 1 235 ? 59.117 11.177 69.416 1.00 16.52 214 TYR A N 1
ATOM 1593 C CA . TYR A 1 235 ? 60.255 10.400 69.816 1.00 18.36 214 TYR A CA 1
ATOM 1594 C C . TYR A 1 235 ? 59.903 9.183 70.621 1.00 18.39 214 TYR A C 1
ATOM 1595 O O . TYR A 1 235 ? 60.703 8.251 70.672 1.00 17.72 214 TYR A O 1
ATOM 1604 N N . ASN A 1 236 ? 58.726 9.189 71.254 1.00 16.73 215 ASN A N 1
ATOM 1605 C CA . ASN A 1 236 ? 58.360 8.093 72.132 1.00 16.36 215 ASN A CA 1
ATOM 1606 C C . ASN A 1 236 ? 57.290 7.144 71.607 1.00 16.29 215 ASN A C 1
ATOM 1607 O O . ASN A 1 236 ? 57.061 6.099 72.213 1.00 16.57 215 ASN A O 1
ATOM 1612 N N . SER A 1 237 ? 56.671 7.475 70.485 1.00 15.09 216 SER A N 1
ATOM 1613 C CA . SER A 1 237 ? 55.740 6.548 69.876 1.00 14.91 216 SER A CA 1
ATOM 1614 C C . SER A 1 237 ? 56.515 5.357 69.303 1.00 15.36 216 SER A C 1
ATOM 1615 O O . SER A 1 237 ? 57.645 5.512 68.847 1.00 15.66 216 SER A O 1
ATOM 1618 N N . PRO A 1 238 ? 55.884 4.166 69.296 1.00 14.12 217 PRO A N 1
ATOM 1619 C CA . PRO A 1 238 ? 56.474 2.979 68.693 1.00 14.28 217 PRO A CA 1
ATOM 1620 C C . PRO A 1 238 ? 57.009 3.203 67.262 1.00 14.11 217 PRO A C 1
ATOM 1621 O O . PRO A 1 238 ? 58.109 2.742 66.947 1.00 15.17 217 PRO A O 1
ATOM 1625 N N . LEU A 1 239 ? 56.292 3.942 66.424 1.00 13.72 218 LEU A N 1
ATOM 1626 C CA . LEU A 1 239 ? 56.758 4.180 65.033 1.00 14.19 218 LEU A CA 1
ATOM 1627 C C . LEU A 1 239 ? 57.777 5.320 64.914 1.00 14.38 218 LEU A C 1
ATOM 1628 O O . LEU A 1 239 ? 58.326 5.576 63.818 1.00 14.72 218 LEU A O 1
ATOM 1633 N N . ARG A 1 240 ? 58.035 5.993 66.028 1.00 15.44 219 ARG A N 1
ATOM 1634 C CA . ARG A 1 240 ? 59.026 7.081 66.104 1.00 15.69 219 ARG A CA 1
ATOM 1635 C C . ARG A 1 240 ? 58.795 8.184 65.061 1.00 16.19 219 ARG A C 1
ATOM 1636 O O . ARG A 1 240 ? 59.746 8.703 64.439 1.00 17.00 219 ARG A O 1
ATOM 1638 N N . ARG A 1 241 ? 57.534 8.554 64.883 1.00 14.84 220 ARG A N 1
ATOM 1639 C CA . ARG A 1 241 ? 57.140 9.660 64.048 1.00 14.96 220 ARG A CA 1
ATOM 1640 C C . ARG A 1 241 ? 55.794 10.179 64.529 1.00 15.54 220 ARG A C 1
ATOM 1641 O O . ARG A 1 241 ? 55.104 9.512 65.327 1.00 15.79 220 ARG A O 1
ATOM 1649 N N . ASN A 1 242 ? 55.391 11.350 64.035 1.00 15.60 221 ASN A N 1
ATOM 1650 C CA . ASN A 1 242 ? 54.077 11.867 64.337 1.00 15.35 221 ASN A CA 1
ATOM 1651 C C . ASN A 1 242 ? 53.029 11.299 63.393 1.00 14.94 221 ASN A C 1
ATOM 1652 O O . ASN A 1 242 ? 53.314 10.999 62.238 1.00 15.23 221 ASN A O 1
ATOM 1657 N N . THR A 1 243 ? 51.792 11.284 63.878 1.00 15.44 222 THR A N 1
ATOM 1658 C CA . THR A 1 243 ? 50.629 11.000 63.055 1.00 15.82 222 THR A CA 1
ATOM 1659 C C . THR A 1 243 ? 50.581 11.987 61.890 1.00 16.07 222 THR A C 1
ATOM 1660 O O . THR A 1 243 ? 50.891 13.172 62.043 1.00 15.98 222 THR A O 1
ATOM 1664 N N . THR A 1 244 ? 50.169 11.505 60.738 1.00 15.61 223 THR A N 1
ATOM 1665 C CA . THR A 1 244 ? 49.896 12.365 59.579 1.00 17.00 223 THR A CA 1
ATOM 1666 C C . THR A 1 244 ? 48.411 12.432 59.168 1.00 16.42 223 THR A C 1
ATOM 1667 O O . THR A 1 244 ? 47.574 11.585 59.565 1.00 15.36 223 THR A O 1
ATOM 1671 N N . LEU A 1 245 ? 48.083 13.398 58.309 1.00 16.55 224 LEU A N 1
ATOM 1672 C CA . LEU A 1 245 ? 46.734 13.474 57.773 1.00 16.93 224 LEU A CA 1
ATOM 1673 C C . LEU A 1 245 ? 46.401 12.217 56.985 1.00 17.24 224 LEU A C 1
ATOM 1674 O O . LEU A 1 245 ? 45.261 11.780 57.016 1.00 17.09 224 LEU A O 1
ATOM 1679 N N . ASP A 1 246 ? 47.370 11.663 56.266 1.00 18.75 225 ASP A N 1
ATOM 1680 C CA . ASP A 1 246 ? 47.173 10.427 55.509 1.00 20.31 225 ASP A CA 1
ATOM 1681 C C . ASP A 1 246 ? 46.785 9.256 56.417 1.00 18.48 225 ASP A C 1
ATOM 1682 O O . ASP A 1 246 ? 45.970 8.441 56.036 1.00 17.30 225 ASP A O 1
ATOM 1687 N N . ASP A 1 247 ? 47.418 9.165 57.585 1.00 17.13 226 ASP A N 1
ATOM 1688 C CA . ASP A 1 247 ? 47.142 8.090 58.583 1.00 17.00 226 ASP A CA 1
ATOM 1689 C C . ASP A 1 247 ? 45.657 8.166 58.981 1.00 15.40 226 ASP A C 1
ATOM 1690 O O . ASP A 1 247 ? 44.910 7.169 58.974 1.00 14.13 226 ASP A O 1
ATOM 1695 N N . VAL A 1 248 ? 45.227 9.359 59.352 1.00 14.68 227 VAL A N 1
ATOM 1696 C CA . VAL A 1 248 ? 43.873 9.559 59.803 1.00 14.60 227 VAL A CA 1
ATOM 1697 C C . VAL A 1 248 ? 42.880 9.337 58.673 1.00 14.42 227 VAL A C 1
ATOM 1698 O O . VAL A 1 248 ? 41.825 8.711 58.864 1.00 15.42 227 VAL A O 1
ATOM 1702 N N . GLY A 1 249 ? 43.255 9.741 57.484 1.00 14.88 228 GLY A N 1
ATOM 1703 C CA . GLY A 1 249 ? 42.419 9.475 56.306 1.00 14.74 228 GLY A CA 1
ATOM 1704 C C . GLY A 1 249 ? 42.168 8.017 56.041 1.00 14.91 228 GLY A C 1
ATOM 1705 O O . GLY A 1 249 ? 41.026 7.602 55.720 1.00 15.20 228 GLY A O 1
ATOM 1706 N N . GLY A 1 250 ? 43.225 7.221 56.161 1.00 14.93 229 GLY A N 1
ATOM 1707 C CA . GLY A 1 250 ? 43.130 5.761 55.953 1.00 15.23 229 GLY A CA 1
ATOM 1708 C C . GLY A 1 250 ? 42.213 5.092 56.964 1.00 13.47 229 GLY A C 1
ATOM 1709 O O . GLY A 1 250 ? 41.385 4.240 56.598 1.00 13.98 229 GLY A O 1
ATOM 1710 N N . ALA A 1 251 ? 42.342 5.477 58.244 1.00 13.02 230 ALA A N 1
ATOM 1711 C CA . ALA A 1 251 ? 41.426 4.987 59.283 1.00 13.01 230 ALA A CA 1
ATOM 1712 C C . ALA A 1 251 ? 39.990 5.392 59.018 1.00 12.75 230 ALA A C 1
ATOM 1713 O O . ALA A 1 251 ? 39.074 4.601 59.201 1.00 13.56 230 ALA A O 1
ATOM 1715 N N . ALA A 1 252 ? 39.790 6.615 58.556 1.00 12.83 231 ALA A N 1
ATOM 1716 C CA . ALA A 1 252 ? 38.459 7.052 58.196 1.00 13.89 231 ALA A CA 1
ATOM 1717 C C . ALA A 1 252 ? 37.905 6.227 57.035 1.00 14.89 231 ALA A C 1
ATOM 1718 O O . ALA A 1 252 ? 36.724 5.861 57.038 1.00 14.41 231 ALA A O 1
ATOM 1720 N N . LEU A 1 253 ? 38.739 5.970 56.039 1.00 16.45 232 LEU A N 1
ATOM 1721 C CA . LEU A 1 253 ? 38.325 5.060 54.947 1.00 16.99 232 LEU A CA 1
ATOM 1722 C C . LEU A 1 253 ? 37.839 3.686 55.412 1.00 16.55 232 LEU A C 1
ATOM 1723 O O . LEU A 1 253 ? 36.796 3.239 54.921 1.00 16.59 232 LEU A O 1
ATOM 1728 N N . TYR A 1 254 ? 38.551 3.038 56.332 1.00 15.93 233 TYR A N 1
ATOM 1729 C CA . TYR A 1 254 ? 38.088 1.809 57.001 1.00 15.62 233 TYR A CA 1
ATOM 1730 C C . TYR A 1 254 ? 36.710 2.020 57.577 1.00 14.71 233 TYR A C 1
ATOM 1731 O O . TYR A 1 254 ? 35.785 1.269 57.271 1.00 14.45 233 TYR A O 1
ATOM 1740 N N . LEU A 1 255 ? 36.572 3.020 58.449 1.00 13.07 234 LEU A N 1
ATOM 1741 C CA . LEU A 1 255 ? 35.350 3.135 59.238 1.00 12.33 234 LEU A CA 1
ATOM 1742 C C . LEU A 1 255 ? 34.121 3.558 58.435 1.00 12.51 234 LEU A C 1
ATOM 1743 O O . LEU A 1 255 ? 32.986 3.108 58.777 1.00 13.49 234 LEU A O 1
ATOM 1748 N N . LEU A 1 256 ? 34.353 4.366 57.398 1.00 12.22 235 LEU A N 1
ATOM 1749 C CA . LEU A 1 256 ? 33.278 4.943 56.588 1.00 12.72 235 LEU A CA 1
ATOM 1750 C C . LEU A 1 256 ? 32.903 4.091 55.369 1.00 13.71 235 LEU A C 1
ATOM 1751 O O . LEU A 1 256 ? 31.833 4.287 54.813 1.00 14.91 235 LEU A O 1
ATOM 1756 N N . SER A 1 257 ? 33.772 3.178 54.956 1.00 14.39 236 SER A N 1
ATOM 1757 C CA . SER A 1 257 ? 33.517 2.361 53.763 1.00 14.49 236 SER A CA 1
ATOM 1758 C C . SER A 1 257 ? 32.900 1.030 54.183 1.00 15.33 236 SER A C 1
ATOM 1759 O O . SER A 1 257 ? 32.729 0.754 55.390 1.00 14.13 236 SER A O 1
ATOM 1762 N N . ASP A 1 258 ? 32.649 0.149 53.221 1.00 15.20 237 ASP A N 1
ATOM 1763 C CA . ASP A 1 258 ? 32.127 -1.169 53.576 1.00 17.56 237 ASP A CA 1
ATOM 1764 C C . ASP A 1 258 ? 33.137 -2.044 54.342 1.00 16.89 237 ASP A C 1
ATOM 1765 O O . ASP A 1 258 ? 32.761 -3.031 54.960 1.00 17.89 237 ASP A O 1
ATOM 1770 N N . LEU A 1 259 ? 34.414 -1.661 54.351 1.00 15.41 238 LEU A N 1
ATOM 1771 C CA . LEU A 1 259 ? 35.426 -2.411 55.087 1.00 14.88 238 LEU A CA 1
ATOM 1772 C C . LEU A 1 259 ? 35.068 -2.435 56.574 1.00 15.83 238 LEU A C 1
ATOM 1773 O O . LEU A 1 259 ? 35.344 -3.429 57.248 1.00 18.20 238 LEU A O 1
ATOM 1778 N N . GLY A 1 260 ? 34.446 -1.354 57.043 1.00 14.21 239 GLY A N 1
ATOM 1779 C CA . GLY A 1 260 ? 34.174 -1.183 58.467 1.00 14.74 239 GLY A CA 1
ATOM 1780 C C . GLY A 1 260 ? 32.796 -1.562 58.991 1.00 14.86 239 GLY A C 1
ATOM 1781 O O . GLY A 1 260 ? 32.442 -1.232 60.147 1.00 14.92 239 GLY A O 1
ATOM 1782 N N . ARG A 1 261 ? 32.051 -2.312 58.209 1.00 14.83 240 ARG A N 1
ATOM 1783 C CA . ARG A 1 261 ? 30.671 -2.666 58.544 1.00 16.91 240 ARG A CA 1
ATOM 1784 C C . ARG A 1 261 ? 30.499 -3.414 59.857 1.00 16.52 240 ARG A C 1
ATOM 1785 O O . ARG A 1 261 ? 29.435 -3.365 60.458 1.00 16.85 240 ARG A O 1
ATOM 1793 N N . GLY A 1 262 ? 31.520 -4.102 60.306 1.00 14.12 241 GLY A N 1
ATOM 1794 C CA . GLY A 1 262 ? 31.401 -4.882 61.530 1.00 14.25 241 GLY A CA 1
ATOM 1795 C C . GLY A 1 262 ? 31.905 -4.226 62.796 1.00 13.71 241 GLY A C 1
ATOM 1796 O O . GLY A 1 262 ? 31.936 -4.879 63.846 1.00 13.95 241 GLY A O 1
ATOM 1797 N N . THR A 1 263 ? 32.327 -2.971 62.716 1.00 12.86 242 THR A N 1
ATOM 1798 C CA . THR A 1 263 ? 32.893 -2.256 63.868 1.00 13.31 242 THR A CA 1
ATOM 1799 C C . THR A 1 263 ? 31.973 -1.088 64.235 1.00 11.85 242 THR A C 1
ATOM 1800 O O . THR A 1 263 ? 31.651 -0.251 63.397 1.00 11.29 242 THR A O 1
ATOM 1804 N N . THR A 1 264 ? 31.540 -1.050 65.487 1.00 11.38 243 THR A N 1
ATOM 1805 C CA . THR A 1 264 ? 30.759 0.074 65.958 1.00 10.09 243 THR A CA 1
ATOM 1806 C C . THR A 1 264 ? 30.990 0.235 67.448 1.00 10.68 243 THR A C 1
ATOM 1807 O O . THR A 1 264 ? 31.360 -0.724 68.188 1.00 11.07 243 THR A O 1
ATOM 1811 N N . GLY A 1 265 ? 30.789 1.467 67.887 1.00 10.54 244 GLY A N 1
ATOM 1812 C CA . GLY A 1 265 ? 31.005 1.871 69.275 1.00 11.22 244 GLY A CA 1
ATOM 1813 C C . GLY A 1 265 ? 32.469 1.952 69.664 1.00 12.16 244 GLY A C 1
ATOM 1814 O O . GLY A 1 265 ? 32.784 2.096 70.860 1.00 13.20 244 GLY A O 1
ATOM 1815 N N . GLU A 1 266 ? 33.369 1.912 68.684 1.00 12.14 245 GLU A N 1
ATOM 1816 C CA . GLU A 1 266 ? 34.811 1.771 68.948 1.00 13.71 245 GLU A CA 1
ATOM 1817 C C . GLU A 1 266 ? 35.477 3.126 68.829 1.00 12.97 245 GLU A C 1
ATOM 1818 O O . GLU A 1 266 ? 35.075 3.981 68.007 1.00 13.33 245 GLU A O 1
ATOM 1824 N N . THR A 1 267 ? 36.558 3.267 69.599 1.00 13.06 246 THR A N 1
ATOM 1825 C CA . THR A 1 267 ? 37.505 4.381 69.445 1.00 12.80 246 THR A CA 1
ATOM 1826 C C . THR A 1 267 ? 38.844 3.746 68.990 1.00 13.66 246 THR A C 1
ATOM 1827 O O . THR A 1 267 ? 39.470 2.970 69.711 1.00 15.23 246 THR A O 1
ATOM 1831 N N . VAL A 1 268 ? 39.189 3.989 67.750 1.00 12.06 247 VAL A N 1
ATOM 1832 C CA . VAL A 1 268 ? 40.387 3.420 67.127 1.00 13.28 247 VAL A CA 1
ATOM 1833 C C . VAL A 1 268 ? 41.550 4.398 67.292 1.00 12.44 247 VAL A C 1
ATOM 1834 O O . VAL A 1 268 ? 41.475 5.559 66.877 1.00 12.18 247 VAL A O 1
ATOM 1838 N N . HIS A 1 269 ? 42.654 3.930 67.864 1.00 13.16 248 HIS A N 1
ATOM 1839 C CA . HIS A 1 269 ? 43.842 4.818 68.058 1.00 12.67 248 HIS A CA 1
ATOM 1840 C C . HIS A 1 269 ? 44.663 4.889 66.778 1.00 13.51 248 HIS A C 1
ATOM 1841 O O . HIS A 1 269 ? 45.125 3.859 66.248 1.00 14.18 248 HIS A O 1
ATOM 1848 N N . VAL A 1 270 ? 44.839 6.093 66.276 1.00 12.19 249 VAL A N 1
ATOM 1849 C CA . VAL A 1 270 ? 45.617 6.343 65.047 1.00 11.61 249 VAL A CA 1
ATOM 1850 C C . VAL A 1 270 ? 46.680 7.381 65.448 1.00 12.01 249 VAL A C 1
ATOM 1851 O O . VAL A 1 270 ? 46.511 8.587 65.267 1.00 12.73 249 VAL A O 1
ATOM 1855 N N . ASP A 1 271 ? 47.690 6.870 66.129 1.00 12.04 250 ASP A N 1
ATOM 1856 C CA . ASP A 1 271 ? 48.602 7.698 66.924 1.00 11.46 250 ASP A CA 1
ATOM 1857 C C . ASP A 1 271 ? 50.004 7.128 66.913 1.00 11.85 250 ASP A C 1
ATOM 1858 O O . ASP A 1 271 ? 50.795 7.414 67.808 1.00 11.58 250 ASP A O 1
ATOM 1863 N N . CYS A 1 272 ? 50.296 6.298 65.912 1.00 11.42 251 CYS A N 1
ATOM 1864 C CA . CYS A 1 272 ? 51.625 5.700 65.773 1.00 12.02 251 CYS A CA 1
ATOM 1865 C C . CYS A 1 272 ? 52.023 4.842 66.961 1.00 11.22 251 CYS A C 1
ATOM 1866 O O . CYS A 1 272 ? 53.217 4.580 67.200 1.00 11.50 251 CYS A O 1
ATOM 1869 N N . GLY A 1 273 ? 51.010 4.376 67.702 1.00 11.21 252 GLY A N 1
ATOM 1870 C CA . GLY A 1 273 ? 51.227 3.520 68.851 1.00 10.21 252 GLY A CA 1
ATOM 1871 C C . GLY A 1 273 ? 51.394 4.184 70.192 1.00 10.53 252 GLY A C 1
ATOM 1872 O O . GLY A 1 273 ? 51.648 3.496 71.196 1.00 11.60 252 GLY A O 1
ATOM 1873 N N . TYR A 1 274 ? 51.268 5.514 70.244 1.00 11.14 253 TYR A N 1
ATOM 1874 C CA . TYR A 1 274 ? 51.643 6.243 71.465 1.00 12.23 253 TYR A CA 1
ATOM 1875 C C . TYR A 1 274 ? 50.844 5.723 72.678 1.00 13.09 253 TYR A C 1
ATOM 1876 O O . TYR A 1 274 ? 51.363 5.672 73.790 1.00 12.39 253 TYR A O 1
ATOM 1885 N N . HIS A 1 275 ? 49.582 5.351 72.446 1.00 12.89 254 HIS A N 1
ATOM 1886 C CA . HIS A 1 275 ? 48.703 4.896 73.524 1.00 14.09 254 HIS A CA 1
ATOM 1887 C C . HIS A 1 275 ? 49.255 3.707 74.322 1.00 13.31 254 HIS A C 1
ATOM 1888 O O . HIS A 1 275 ? 48.809 3.504 75.431 1.00 15.22 254 HIS A O 1
ATOM 1895 N N . VAL A 1 276 ? 50.182 2.917 73.779 1.00 12.62 255 VAL A N 1
ATOM 1896 C CA . VAL A 1 276 ? 50.736 1.821 74.561 1.00 13.10 255 VAL A CA 1
ATOM 1897 C C . VAL A 1 276 ? 51.891 2.209 75.462 1.00 14.38 255 VAL A C 1
ATOM 1898 O O . VAL A 1 276 ? 52.336 1.381 76.243 1.00 14.76 255 VAL A O 1
ATOM 1902 N N . VAL A 1 277 ? 52.406 3.441 75.340 1.00 14.46 256 VAL A N 1
ATOM 1903 C CA . VAL A 1 277 ? 53.656 3.826 76.014 1.00 15.94 256 VAL A CA 1
ATOM 1904 C C . VAL A 1 277 ? 53.399 4.127 77.500 1.00 15.87 256 VAL A C 1
ATOM 1905 O O . VAL A 1 277 ? 52.656 5.048 77.837 1.00 16.64 256 VAL A O 1
ATOM 1909 N N . GLY A 1 278 ? 53.996 3.359 78.406 1.00 15.69 257 GLY A N 1
ATOM 1910 C CA . GLY A 1 278 ? 53.840 3.634 79.826 1.00 16.39 257 GLY A CA 1
ATOM 1911 C C . GLY A 1 278 ? 54.840 4.569 80.456 1.00 18.03 257 GLY A C 1
ATOM 1912 O O . GLY A 1 278 ? 54.642 5.024 81.605 1.00 18.16 257 GLY A O 1
ATOM 1913 N N . MET A 1 279 ? 55.935 4.849 79.763 1.00 17.62 258 MET A N 1
ATOM 1914 C CA . MET A 1 279 ? 56.976 5.693 80.338 1.00 20.00 258 MET A CA 1
ATOM 1915 C C . MET A 1 279 ? 57.686 6.488 79.237 1.00 21.73 258 MET A C 1
ATOM 1916 O O . MET A 1 279 ? 57.380 7.658 79.020 1.00 22.62 258 MET A O 1
ATOM 1921 N N . LYS A 1 280 ? 58.579 5.831 78.508 1.00 23.47 259 LYS A N 1
ATOM 1922 C CA . LYS A 1 280 ? 59.317 6.477 77.407 1.00 25.56 259 LYS A CA 1
ATOM 1923 C C . LYS A 1 280 ? 60.031 5.445 76.528 1.00 26.92 259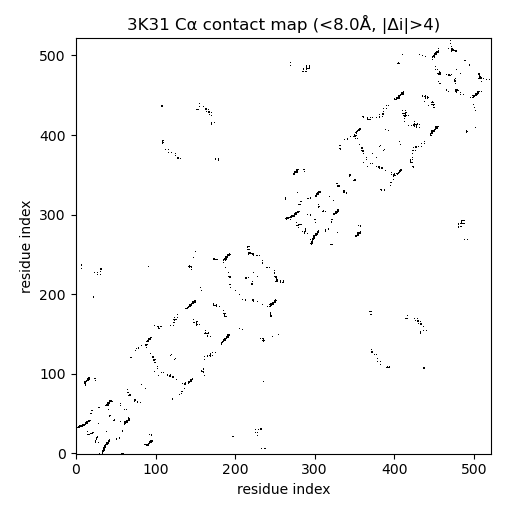 LYS A C 1
ATOM 1924 O O . LYS A 1 280 ? 60.221 4.304 76.943 1.00 26.94 259 LYS A O 1
ATOM 1930 N N . SER A 1 281 ? 60.383 5.847 75.314 1.00 28.22 260 SER A N 1
ATOM 1931 C CA . SER A 1 281 ? 61.148 4.997 74.407 1.00 30.88 260 SER A CA 1
ATOM 1932 C C . SER A 1 281 ? 62.606 4.849 74.889 1.00 32.11 260 SER A C 1
ATOM 1933 O O . SER A 1 281 ? 63.252 5.838 75.287 1.00 31.65 260 SER A O 1
ATOM 1936 N N . VAL A 1 282 ? 63.110 3.619 74.870 1.00 33.22 261 VAL A N 1
ATOM 1937 C CA . VAL A 1 282 ? 64.524 3.372 75.188 1.00 34.95 261 VAL A CA 1
ATOM 1938 C C . VAL A 1 282 ? 65.222 2.785 73.962 1.00 36.59 261 VAL A C 1
ATOM 1939 O O . VAL A 1 282 ? 66.327 3.238 73.585 1.00 38.69 261 VAL A O 1
ATOM 1941 N N . SER B 1 21 ? 23.707 4.495 116.755 1.00 52.84 0 SER B N 1
ATOM 1942 C CA . SER B 1 21 ? 24.719 5.589 116.774 1.00 52.51 0 SER B CA 1
ATOM 1943 C C . SER B 1 21 ? 26.095 5.125 117.285 1.00 51.87 0 SER B C 1
ATOM 1944 O O . SER B 1 21 ? 26.976 5.958 117.489 1.00 52.36 0 SER B O 1
ATOM 1947 N N . MET B 1 22 ? 26.280 3.807 117.447 1.00 50.61 1 MET B N 1
ATOM 1948 C CA . MET B 1 22 ? 27.478 3.229 118.094 1.00 49.55 1 MET B CA 1
ATOM 1949 C C . MET B 1 22 ? 28.781 3.325 117.284 1.00 48.02 1 MET B C 1
ATOM 1950 O O . MET B 1 22 ? 28.922 2.663 116.236 1.00 47.78 1 MET B O 1
ATOM 1952 N N . ARG B 1 23 ? 29.740 4.103 117.796 1.00 46.02 2 ARG B N 1
ATOM 1953 C CA . ARG B 1 23 ? 31.106 4.150 117.238 1.00 44.31 2 ARG B CA 1
ATOM 1954 C C . ARG B 1 23 ? 31.853 2.846 117.505 1.00 42.88 2 ARG B C 1
ATOM 1955 O O . ARG B 1 23 ? 31.900 2.393 118.643 1.00 43.38 2 ARG B O 1
ATOM 1957 N N . THR B 1 24 ? 32.455 2.273 116.460 1.00 40.44 3 THR B N 1
ATOM 1958 C CA . THR B 1 24 ? 33.023 0.935 116.510 1.00 39.28 3 THR B CA 1
ATOM 1959 C C . THR B 1 24 ? 34.524 0.823 116.220 1.00 36.75 3 THR B C 1
ATOM 1960 O O . THR B 1 24 ? 35.093 -0.255 116.344 1.00 37.89 3 THR B O 1
ATOM 1964 N N . GLY B 1 25 ? 35.180 1.909 115.841 1.00 33.54 4 GLY B N 1
ATOM 1965 C CA . GLY B 1 25 ? 36.626 1.902 115.712 1.00 30.85 4 GLY B CA 1
ATOM 1966 C C . GLY B 1 25 ? 37.153 3.318 115.665 1.00 28.85 4 GLY B C 1
ATOM 1967 O O . GLY B 1 25 ? 36.402 4.248 115.857 1.00 28.11 4 GLY B O 1
ATOM 1968 N N . MET B 1 26 ? 38.441 3.466 115.403 1.00 27.58 5 MET B N 1
ATOM 1969 C CA . MET B 1 26 ? 39.108 4.754 115.452 1.00 27.77 5 MET B CA 1
ATOM 1970 C C . MET B 1 26 ? 39.872 5.111 114.162 1.00 26.20 5 MET B C 1
ATOM 1971 O O . MET B 1 26 ? 40.663 6.024 114.129 1.00 24.03 5 MET B O 1
ATOM 1976 N N . LEU B 1 27 ? 39.556 4.426 113.078 1.00 24.97 6 LEU B N 1
ATOM 1977 C CA . LEU B 1 27 ? 40.248 4.652 111.819 1.00 24.88 6 LEU B CA 1
ATOM 1978 C C . LEU B 1 27 ? 40.171 6.109 111.313 1.00 23.99 6 LEU B C 1
ATOM 1979 O O . LEU B 1 27 ? 41.086 6.555 110.624 1.00 25.83 6 LEU B O 1
ATOM 1984 N N . MET B 1 28 ? 39.092 6.842 111.622 1.00 22.30 7 MET B N 1
ATOM 1985 C CA . MET B 1 28 ? 38.942 8.227 111.152 1.00 21.83 7 MET B CA 1
ATOM 1986 C C . MET B 1 28 ? 39.064 9.252 112.301 1.00 21.88 7 MET B C 1
ATOM 1987 O O . MET B 1 28 ? 38.629 10.395 112.186 1.00 20.69 7 MET B O 1
ATOM 1992 N N . GLU B 1 29 ? 39.604 8.807 113.428 1.00 22.90 8 GLU B N 1
ATOM 1993 C CA . GLU B 1 29 ? 39.765 9.670 114.591 1.00 24.51 8 GLU B CA 1
ATOM 1994 C C . GLU B 1 29 ? 40.588 10.898 114.224 1.00 23.82 8 GLU B C 1
ATOM 1995 O O . GLU B 1 29 ? 41.650 10.767 113.659 1.00 22.80 8 GLU B O 1
ATOM 2001 N N . GLY B 1 30 ? 40.053 12.074 114.543 1.00 24.78 9 GLY B N 1
ATOM 2002 C CA . GLY B 1 30 ? 40.727 13.342 114.308 1.00 25.25 9 GLY B CA 1
ATOM 2003 C C . GLY B 1 30 ? 40.542 13.888 112.913 1.00 25.00 9 GLY B C 1
ATOM 2004 O O . GLY B 1 30 ? 41.122 14.918 112.600 1.00 26.36 9 GLY B O 1
ATOM 2005 N N . LYS B 1 31 ? 39.794 13.187 112.055 1.00 22.22 10 LYS B N 1
ATOM 2006 C CA . LYS B 1 31 ? 39.575 13.669 110.693 1.00 22.15 10 LYS B CA 1
ATOM 2007 C C . LYS B 1 31 ? 38.223 14.355 110.599 1.00 21.57 10 LYS B C 1
ATOM 2008 O O . LYS B 1 31 ? 37.237 13.850 111.139 1.00 23.68 10 LYS B O 1
ATOM 2014 N N . LYS B 1 32 ? 38.192 15.522 109.959 1.00 19.74 11 LYS B N 1
ATOM 2015 C CA . LYS B 1 32 ? 37.011 16.335 109.804 1.00 20.15 11 LYS B CA 1
ATOM 2016 C C . LYS B 1 32 ? 36.636 16.370 108.349 1.00 18.78 11 LYS B C 1
ATOM 2017 O O . LYS B 1 32 ? 37.512 16.558 107.511 1.00 17.91 11 LYS B O 1
ATOM 2023 N N . GLY B 1 33 ? 35.360 16.232 108.026 1.00 17.62 12 GLY B N 1
ATOM 2024 C CA . GLY B 1 33 ? 34.980 16.257 106.613 1.00 16.70 12 GLY B CA 1
ATOM 2025 C C . GLY B 1 33 ? 33.509 16.554 106.384 1.00 17.66 12 GLY B C 1
ATOM 2026 O O . GLY B 1 33 ? 32.699 16.507 107.307 1.00 17.72 12 GLY B O 1
ATOM 2027 N N . VAL B 1 34 ? 33.199 16.925 105.158 1.00 16.16 13 VAL B N 1
ATOM 2028 C CA . VAL B 1 34 ? 31.833 17.256 104.755 1.00 15.88 13 VAL B CA 1
ATOM 2029 C C . VAL B 1 34 ? 31.314 16.208 103.768 1.00 15.73 13 VAL B C 1
ATOM 2030 O O . VAL B 1 34 ? 32.040 15.779 102.858 1.00 15.32 13 VAL B O 1
ATOM 2034 N N . ILE B 1 35 ? 30.078 15.771 103.987 1.00 16.18 14 ILE B N 1
ATOM 2035 C CA . ILE B 1 35 ? 29.402 14.847 103.119 1.00 15.83 14 ILE B CA 1
ATOM 2036 C C . ILE B 1 35 ? 28.201 15.528 102.510 1.00 17.45 14 ILE B C 1
ATOM 2037 O O . ILE B 1 35 ? 27.308 16.008 103.223 1.00 16.95 14 ILE B O 1
ATOM 2042 N N . ILE B 1 36 ? 28.191 15.554 101.181 1.00 17.03 15 ILE B N 1
ATOM 2043 C CA . ILE B 1 36 ? 27.198 16.264 100.400 1.00 18.48 15 ILE B CA 1
ATOM 2044 C C . ILE B 1 36 ? 26.301 15.242 99.723 1.00 19.76 15 ILE B C 1
ATOM 2045 O O . ILE B 1 36 ? 26.795 14.430 98.928 1.00 19.87 15 ILE B O 1
ATOM 2050 N N . GLY B 1 37 ? 25.001 15.261 100.024 1.00 20.90 16 GLY B N 1
ATOM 2051 C CA . GLY B 1 37 ? 24.087 14.282 99.425 1.00 21.47 16 GLY B CA 1
ATOM 2052 C C . GLY B 1 37 ? 23.287 13.344 100.310 1.00 23.34 16 GLY B C 1
ATOM 2053 O O . GLY B 1 37 ? 22.629 12.441 99.789 1.00 23.48 16 GLY B O 1
ATOM 2054 N N . VAL B 1 38 ? 23.323 13.537 101.618 1.00 23.72 17 VAL B N 1
ATOM 2055 C CA . VAL B 1 38 ? 22.530 12.722 102.528 1.00 26.18 17 VAL B CA 1
ATOM 2056 C C . VAL B 1 38 ? 21.135 13.342 102.680 1.00 28.43 17 VAL B C 1
ATOM 2057 O O . VAL B 1 38 ? 20.978 14.370 103.355 1.00 30.55 17 VAL B O 1
ATOM 2061 N N . ALA B 1 39 ? 20.149 12.719 102.052 1.00 29.94 18 ALA B N 1
ATOM 2062 C CA . ALA B 1 39 ? 18.741 13.162 102.165 1.00 31.23 18 ALA B CA 1
ATOM 2063 C C . ALA B 1 39 ? 17.796 12.119 102.818 1.00 32.13 18 ALA B C 1
ATOM 2064 O O . ALA B 1 39 ? 16.633 12.435 103.112 1.00 33.12 18 ALA B O 1
ATOM 2066 N N . ASN B 1 40 ? 18.285 10.903 103.057 1.00 31.62 19 ASN B N 1
ATOM 2067 C CA . ASN B 1 40 ? 17.511 9.844 103.711 1.00 32.21 19 ASN B CA 1
ATOM 2068 C C . ASN B 1 40 ? 18.494 8.797 104.200 1.00 32.08 19 ASN B C 1
ATOM 2069 O O . ASN B 1 40 ? 19.713 8.983 104.029 1.00 32.49 19 ASN B O 1
ATOM 2074 N N . ASP B 1 41 ? 18.003 7.702 104.777 1.00 30.61 20 ASP B N 1
ATOM 2075 C CA . ASP B 1 41 ? 18.887 6.665 105.310 1.00 30.91 20 ASP B CA 1
ATOM 2076 C C . ASP B 1 41 ? 19.019 5.462 104.397 1.00 29.97 20 ASP B C 1
ATOM 2077 O O . ASP B 1 41 ? 19.422 4.401 104.840 1.00 30.78 20 ASP B O 1
ATOM 2082 N N . LYS B 1 42 ? 18.709 5.639 103.121 1.00 28.90 21 LYS B N 1
ATOM 2083 C CA . LYS B 1 42 ? 18.791 4.571 102.158 1.00 28.70 21 LYS B CA 1
ATOM 2084 C C . LYS B 1 42 ? 19.900 4.815 101.151 1.00 27.76 21 LYS B C 1
ATOM 2085 O O . LYS B 1 42 ? 20.211 3.933 100.345 1.00 28.78 21 LYS B O 1
ATOM 2087 N N . SER B 1 43 ? 20.522 5.989 101.196 1.00 25.57 22 SER B N 1
ATOM 2088 C CA . SER B 1 43 ? 21.375 6.391 100.081 1.00 24.41 22 SER B CA 1
ATOM 2089 C C . SER B 1 43 ? 22.827 5.984 100.270 1.00 22.81 22 SER B C 1
ATOM 2090 O O . SER B 1 43 ? 23.255 5.653 101.372 1.00 21.75 22 SER B O 1
ATOM 2093 N N . LEU B 1 44 ? 23.589 6.020 99.179 1.00 20.23 23 LEU B N 1
ATOM 2094 C CA . LEU B 1 44 ? 25.026 5.784 99.278 1.00 19.58 23 LEU B CA 1
ATOM 2095 C C . LEU B 1 44 ? 25.705 6.788 100.224 1.00 18.42 23 LEU B C 1
ATOM 2096 O O . LEU B 1 44 ? 26.584 6.399 101.046 1.00 17.43 23 LEU B O 1
ATOM 2101 N N . ALA B 1 45 ? 25.285 8.056 100.158 1.00 17.66 24 ALA B N 1
ATOM 2102 C CA . ALA B 1 45 ? 25.884 9.084 101.007 1.00 17.67 24 ALA B CA 1
ATOM 2103 C C . ALA B 1 45 ? 25.662 8.757 102.480 1.00 17.88 24 ALA B C 1
ATOM 2104 O O . ALA B 1 45 ? 26.542 8.926 103.318 1.00 17.17 24 ALA B O 1
ATOM 2106 N N . TRP B 1 46 ? 24.481 8.233 102.796 1.00 17.55 25 TRP B N 1
ATOM 2107 C CA . TRP B 1 46 ? 24.222 7.791 104.163 1.00 18.62 25 TRP B CA 1
ATOM 2108 C C . TRP B 1 46 ? 25.091 6.637 104.578 1.00 17.98 25 TRP B C 1
ATOM 2109 O O . TRP B 1 46 ? 25.618 6.638 105.666 1.00 18.97 25 TRP B O 1
ATOM 2120 N N . GLY B 1 47 ? 25.282 5.646 103.709 1.00 17.61 26 GLY B N 1
ATOM 2121 C CA . GLY B 1 47 ? 26.155 4.535 104.028 1.00 16.96 26 GLY B CA 1
ATOM 2122 C C . GLY B 1 47 ? 27.568 4.980 104.335 1.00 15.82 26 GLY B C 1
ATOM 2123 O O . GLY B 1 47 ? 28.193 4.454 105.272 1.00 15.35 26 GLY B O 1
ATOM 2124 N N . ILE B 1 48 ? 28.073 5.956 103.567 1.00 13.98 27 ILE B N 1
ATOM 2125 C CA . ILE B 1 48 ? 29.423 6.507 103.811 1.00 14.53 27 ILE B CA 1
ATOM 2126 C C . ILE B 1 48 ? 29.479 7.288 105.131 1.00 15.37 27 ILE B C 1
ATOM 2127 O O . ILE B 1 48 ? 30.388 7.110 105.928 1.00 14.45 27 ILE B O 1
ATOM 2132 N N . ALA B 1 49 ? 28.478 8.139 105.368 1.00 15.36 28 ALA B N 1
ATOM 2133 C CA . ALA B 1 49 ? 28.404 8.881 106.626 1.00 15.98 28 ALA B CA 1
ATOM 2134 C C . ALA B 1 49 ? 28.418 7.977 107.842 1.00 17.31 28 ALA B C 1
ATOM 2135 O O . ALA B 1 49 ? 29.139 8.226 108.812 1.00 17.69 28 ALA B O 1
ATOM 2137 N N . LYS B 1 50 ? 27.634 6.918 107.794 1.00 18.53 29 LYS B N 1
ATOM 2138 C CA . LYS B 1 50 ? 27.552 5.977 108.891 1.00 19.99 29 LYS B CA 1
ATOM 2139 C C . LYS B 1 50 ? 28.879 5.300 109.113 1.00 19.45 29 LYS B C 1
ATOM 2140 O O . LYS B 1 50 ? 29.332 5.186 110.239 1.00 19.09 29 LYS B O 1
ATOM 2146 N N . ALA B 1 51 ? 29.537 4.889 108.037 1.00 17.62 30 ALA B N 1
ATOM 2147 C CA . ALA B 1 51 ? 30.810 4.207 108.158 1.00 18.58 30 ALA B CA 1
ATOM 2148 C C . ALA B 1 51 ? 31.892 5.094 108.771 1.00 18.13 30 ALA B C 1
ATOM 2149 O O . ALA B 1 51 ? 32.644 4.646 109.663 1.00 18.99 30 ALA B O 1
ATOM 2151 N N . VAL B 1 52 ? 32.017 6.337 108.300 1.00 16.98 31 VAL B N 1
ATOM 2152 C CA . VAL B 1 52 ? 33.097 7.190 108.790 1.00 16.61 31 VAL B CA 1
ATOM 2153 C C . VAL B 1 52 ? 32.804 7.697 110.214 1.00 17.47 31 VAL B C 1
ATOM 2154 O O . VAL B 1 52 ? 33.716 7.798 111.006 1.00 18.24 31 VAL B O 1
ATOM 2158 N N . CYS B 1 53 ? 31.556 7.992 110.502 1.00 18.96 32 CYS B N 1
ATOM 2159 C CA . CYS B 1 53 ? 31.144 8.398 111.866 1.00 20.44 32 CYS B CA 1
ATOM 2160 C C . CYS B 1 53 ? 31.374 7.289 112.873 1.00 20.53 32 CYS B C 1
ATOM 2161 O O . CYS B 1 53 ? 31.862 7.554 113.976 1.00 21.74 32 CYS B O 1
ATOM 2164 N N . ALA B 1 54 ? 31.078 6.049 112.493 1.00 19.70 33 ALA B N 1
ATOM 2165 C CA . ALA B 1 54 ? 31.379 4.898 113.350 1.00 20.18 33 ALA B CA 1
ATOM 2166 C C . ALA B 1 54 ? 32.875 4.682 113.620 1.00 20.93 33 ALA B C 1
ATOM 2167 O O . ALA B 1 54 ? 33.226 4.028 114.590 1.00 21.28 33 ALA B O 1
ATOM 2169 N N . GLN B 1 55 ? 33.735 5.220 112.763 1.00 20.80 34 GLN B N 1
ATOM 2170 C CA . GLN B 1 55 ? 35.167 5.169 112.956 1.00 21.24 34 GLN B CA 1
ATOM 2171 C C . GLN B 1 55 ? 35.790 6.446 113.530 1.00 20.72 34 GLN B C 1
ATOM 2172 O O . GLN B 1 55 ? 37.006 6.632 113.476 1.00 21.38 34 GLN B O 1
ATOM 2178 N N . GLY B 1 56 ? 34.957 7.323 114.055 1.00 21.14 35 GLY B N 1
ATOM 2179 C CA . GLY B 1 56 ? 35.401 8.479 114.831 1.00 21.56 35 GLY B CA 1
ATOM 2180 C C . GLY B 1 56 ? 35.530 9.777 114.080 1.00 21.01 35 GLY B C 1
ATOM 2181 O O . GLY B 1 56 ? 36.016 10.749 114.638 1.00 22.72 35 GLY B O 1
ATOM 2182 N N . ALA B 1 57 ? 35.099 9.829 112.815 1.00 20.43 36 ALA B N 1
ATOM 2183 C CA . ALA B 1 57 ? 35.165 11.075 112.046 1.00 19.96 36 ALA B CA 1
ATOM 2184 C C . ALA B 1 57 ? 34.247 12.163 112.613 1.00 20.78 36 ALA B C 1
ATOM 2185 O O . ALA B 1 57 ? 33.175 11.871 113.145 1.00 22.22 36 ALA B O 1
ATOM 2187 N N . GLU B 1 58 ? 34.671 13.409 112.455 1.00 20.27 37 GLU B N 1
ATOM 2188 C CA . GLU B 1 58 ? 33.842 14.573 112.737 1.00 21.48 37 GLU B CA 1
ATOM 2189 C C . GLU B 1 58 ? 33.273 15.025 111.399 1.00 21.74 37 GLU B C 1
ATOM 2190 O O . GLU B 1 58 ? 34.026 15.468 110.526 1.00 21.35 37 GLU B O 1
ATOM 2196 N N . VAL B 1 59 ? 31.954 14.928 111.237 1.00 20.34 38 VAL B N 1
ATOM 2197 C CA . VAL B 1 59 ? 31.320 15.127 109.940 1.00 20.22 38 VAL B CA 1
ATOM 2198 C C . VAL B 1 59 ? 30.389 16.319 109.994 1.00 20.59 38 VAL B C 1
ATOM 2199 O O . VAL B 1 59 ? 29.755 16.570 111.029 1.00 20.76 38 VAL B O 1
ATOM 2203 N N . ALA B 1 60 ? 30.338 17.061 108.894 1.00 19.66 39 ALA B N 1
ATOM 2204 C CA . ALA B 1 60 ? 29.291 18.021 108.597 1.00 19.55 39 ALA B CA 1
ATOM 2205 C C . ALA B 1 60 ? 28.440 17.447 107.474 1.00 19.44 39 ALA B C 1
ATOM 2206 O O . ALA B 1 60 ? 28.966 16.892 106.523 1.00 19.61 39 ALA B O 1
ATOM 2208 N N . LEU B 1 61 ? 27.116 17.547 107.605 1.00 19.81 40 LEU B N 1
ATOM 2209 C CA . LEU B 1 61 ? 26.187 17.225 106.544 1.00 20.10 40 LEU B CA 1
ATOM 2210 C C . LEU B 1 61 ? 25.593 18.479 105.935 1.00 20.82 40 LEU B C 1
ATOM 2211 O O . LEU B 1 61 ? 25.325 19.444 106.614 1.00 22.26 40 LEU B O 1
ATOM 2216 N N . THR B 1 62 ? 25.382 18.449 104.628 1.00 22.15 41 THR B N 1
ATOM 2217 C CA . THR B 1 62 ? 24.753 19.533 103.934 1.00 22.07 41 THR B CA 1
ATOM 2218 C C . THR B 1 62 ? 23.296 19.155 103.720 1.00 23.80 41 THR B C 1
ATOM 2219 O O . THR B 1 62 ? 22.960 17.973 103.699 1.00 24.26 41 THR B O 1
ATOM 2223 N N . TYR B 1 63 ? 22.458 20.193 103.575 1.00 24.38 42 TYR B N 1
ATOM 2224 C CA . TYR B 1 63 ? 21.072 20.091 103.114 1.00 25.48 42 TYR B CA 1
ATOM 2225 C C . TYR B 1 63 ? 20.818 21.179 102.052 1.00 26.25 42 TYR B C 1
ATOM 2226 O O . TYR B 1 63 ? 21.506 22.202 101.988 1.00 25.64 42 TYR B O 1
ATOM 2235 N N . LEU B 1 64 ? 19.847 20.933 101.198 1.00 28.42 43 LEU B N 1
ATOM 2236 C CA . LEU B 1 64 ? 19.668 21.758 100.009 1.00 31.05 43 LEU B CA 1
ATOM 2237 C C . LEU B 1 64 ? 19.327 23.208 100.348 1.00 32.62 43 LEU B C 1
ATOM 2238 O O . LEU B 1 64 ? 19.960 24.127 99.823 1.00 33.59 43 LEU B O 1
ATOM 2243 N N . SER B 1 65 ? 18.351 23.408 101.229 1.00 34.43 44 SER B N 1
ATOM 2244 C CA . SER B 1 65 ? 17.968 24.741 101.706 1.00 35.79 44 SER B CA 1
ATOM 2245 C C . SER B 1 65 ? 17.164 24.619 103.004 1.00 36.88 44 SER B C 1
ATOM 2246 O O . SER B 1 65 ? 16.802 23.503 103.402 1.00 35.89 44 SER B O 1
ATOM 2249 N N . GLU B 1 66 ? 16.854 25.762 103.631 1.00 37.83 45 GLU B N 1
ATOM 2250 C CA . GLU B 1 66 ? 16.126 25.790 104.922 1.00 39.06 45 GLU B CA 1
ATOM 2251 C C . GLU B 1 66 ? 14.803 25.017 104.881 1.00 39.54 45 GLU B C 1
ATOM 2252 O O . GLU B 1 66 ? 14.430 24.355 105.844 1.00 39.99 45 GLU B O 1
ATOM 2254 N N . THR B 1 67 ? 14.110 25.100 103.754 1.00 40.11 46 THR B N 1
ATOM 2255 C CA . THR B 1 67 ? 12.873 24.355 103.535 1.00 41.30 46 THR B CA 1
ATOM 2256 C C . THR B 1 67 ? 13.039 22.851 103.705 1.00 41.63 46 THR B C 1
ATOM 2257 O O . THR B 1 67 ? 12.089 22.173 104.051 1.00 41.60 46 THR B O 1
ATOM 2261 N N . PHE B 1 68 ? 14.225 22.322 103.419 1.00 41.57 47 PHE B N 1
ATOM 2262 C CA . PHE B 1 68 ? 14.443 20.874 103.500 1.00 42.29 47 PHE B CA 1
ATOM 2263 C C . PHE B 1 68 ? 15.319 20.478 104.678 1.00 41.80 47 PHE B C 1
ATOM 2264 O O . PHE B 1 68 ? 15.689 19.323 104.817 1.00 41.73 47 PHE B O 1
ATOM 2272 N N . LYS B 1 69 ? 15.599 21.437 105.558 1.00 41.93 48 LYS B N 1
ATOM 2273 C CA . LYS B 1 69 ? 16.468 21.193 106.716 1.00 41.94 48 LYS B CA 1
ATOM 2274 C C . LYS B 1 69 ? 15.917 20.136 107.681 1.00 42.04 48 LYS B C 1
ATOM 2275 O O . LYS B 1 69 ? 16.677 19.256 108.146 1.00 41.57 48 LYS B O 1
ATOM 2281 N N . LYS B 1 70 ? 14.610 20.217 107.975 1.00 41.82 49 LYS B N 1
ATOM 2282 C CA . LYS B 1 70 ? 13.972 19.324 108.952 1.00 41.66 49 LYS B CA 1
ATOM 2283 C C . LYS B 1 70 ? 14.078 17.858 108.550 1.00 40.81 49 LYS B C 1
ATOM 2284 O O . LYS B 1 70 ? 14.035 17.000 109.409 1.00 41.13 49 LYS B O 1
ATOM 2286 N N . ARG B 1 71 ? 14.270 17.568 107.260 1.00 40.34 50 ARG B N 1
ATOM 2287 C CA . ARG B 1 71 ? 14.551 16.201 106.815 1.00 39.52 50 ARG B CA 1
ATOM 2288 C C . ARG B 1 71 ? 15.960 15.693 107.194 1.00 38.93 50 ARG B C 1
ATOM 2289 O O . ARG B 1 71 ? 16.133 14.500 107.468 1.00 39.60 50 ARG B O 1
ATOM 2291 N N . VAL B 1 72 ? 16.968 16.568 107.192 1.00 37.49 51 VAL B N 1
ATOM 2292 C CA . VAL B 1 72 ? 18.349 16.172 107.563 1.00 36.21 51 VAL B CA 1
ATOM 2293 C C . VAL B 1 72 ? 18.567 16.087 109.079 1.00 35.47 51 VAL B C 1
ATOM 2294 O O . VAL B 1 72 ? 19.350 15.272 109.537 1.00 33.41 51 VAL B O 1
ATOM 2298 N N . ASP B 1 73 ? 17.862 16.928 109.845 1.00 35.48 52 ASP B N 1
ATOM 2299 C CA . ASP B 1 73 ? 18.021 17.011 111.313 1.00 35.23 52 ASP B CA 1
ATOM 2300 C C . ASP B 1 73 ? 18.110 15.661 112.038 1.00 33.82 52 ASP B C 1
ATOM 2301 O O . ASP B 1 73 ? 19.060 15.444 112.763 1.00 33.20 52 ASP B O 1
ATOM 2306 N N . PRO B 1 74 ? 17.121 14.767 111.859 1.00 33.46 53 PRO B N 1
ATOM 2307 C CA . PRO B 1 74 ? 17.170 13.484 112.564 1.00 32.75 53 PRO B CA 1
ATOM 2308 C C . PRO B 1 74 ? 18.244 12.504 112.071 1.00 31.57 53 PRO B C 1
ATOM 2309 O O . PRO B 1 74 ? 18.709 11.659 112.842 1.00 30.56 53 PRO B O 1
ATOM 2313 N N . LEU B 1 75 ? 18.612 12.591 110.799 1.00 30.68 54 LEU B N 1
ATOM 2314 C CA . LEU B 1 75 ? 19.703 11.787 110.273 1.00 29.62 54 LEU B CA 1
ATOM 2315 C C . LEU B 1 75 ? 21.031 12.228 110.934 1.00 27.84 54 LEU B C 1
ATOM 2316 O O . LEU B 1 75 ? 21.824 11.394 111.366 1.00 27.48 54 LEU B O 1
ATOM 2321 N N . ALA B 1 76 ? 21.233 13.536 111.021 1.00 27.29 55 ALA B N 1
ATOM 2322 C CA . ALA B 1 76 ? 22.380 14.114 111.713 1.00 27.12 55 ALA B CA 1
ATOM 2323 C C . ALA B 1 76 ? 22.421 13.669 113.183 1.00 27.96 55 ALA B C 1
ATOM 2324 O O . ALA B 1 76 ? 23.468 13.227 113.691 1.00 26.24 55 ALA B O 1
ATOM 2326 N N . GLU B 1 77 ? 21.262 13.744 113.844 1.00 29.06 56 GLU B N 1
ATOM 2327 C CA . GLU B 1 77 ? 21.144 13.311 115.247 1.00 29.50 56 GLU B CA 1
ATOM 2328 C C . GLU B 1 77 ? 21.562 11.841 115.445 1.00 29.63 56 GLU B C 1
ATOM 2329 O O . GLU B 1 77 ? 22.320 11.532 116.372 1.00 29.67 56 GLU B O 1
ATOM 2331 N N . SER B 1 78 ? 21.093 10.929 114.586 1.00 30.01 57 SER B N 1
ATOM 2332 C CA A SER B 1 78 ? 21.459 9.527 114.758 0.50 30.24 57 SER B CA 1
ATOM 2333 C CA B SER B 1 78 ? 21.447 9.506 114.660 0.50 30.04 57 SER B CA 1
ATOM 2334 C C . SER B 1 78 ? 22.951 9.290 114.516 1.00 30.05 57 SER B C 1
ATOM 2335 O O . SER B 1 78 ? 23.528 8.438 115.171 1.00 29.61 57 SER B O 1
ATOM 2340 N N . LEU B 1 79 ? 23.556 10.055 113.607 1.00 29.80 58 LEU B N 1
ATOM 2341 C CA . LEU B 1 79 ? 24.980 9.935 113.286 1.00 29.93 58 LEU B CA 1
ATOM 2342 C C . LEU B 1 79 ? 25.835 10.560 114.363 1.00 30.03 58 LEU B C 1
ATOM 2343 O O . LEU B 1 79 ? 26.996 10.211 114.492 1.00 31.05 58 LEU B O 1
ATOM 2348 N N . GLY B 1 80 ? 25.273 11.475 115.148 1.00 29.78 59 GLY B N 1
ATOM 2349 C CA . GLY B 1 80 ? 26.073 12.228 116.116 1.00 29.99 59 GLY B CA 1
ATOM 2350 C C . GLY B 1 80 ? 26.679 13.491 115.518 1.00 29.60 59 GLY B C 1
ATOM 2351 O O . GLY B 1 80 ? 27.531 14.139 116.137 1.00 29.30 59 GLY B O 1
ATOM 2352 N N . VAL B 1 81 ? 26.198 13.871 114.326 1.00 28.31 60 VAL B N 1
ATOM 2353 C CA . VAL B 1 81 ? 26.650 15.077 113.639 1.00 27.55 60 VAL B CA 1
ATOM 2354 C C . VAL B 1 81 ? 26.108 16.335 114.294 1.00 28.15 60 VAL B C 1
ATOM 2355 O O . VAL B 1 81 ? 24.907 16.437 114.527 1.00 27.78 60 VAL B O 1
ATOM 2359 N N . LYS B 1 82 ? 27.006 17.288 114.551 1.00 28.39 61 LYS B N 1
ATOM 2360 C CA . LYS B 1 82 ? 26.657 18.536 115.224 1.00 29.52 61 LYS B CA 1
ATOM 2361 C C . LYS B 1 82 ? 26.662 19.752 114.288 1.00 29.81 61 LYS B C 1
ATOM 2362 O O . LYS B 1 82 ? 26.192 20.831 114.682 1.00 31.08 61 LYS B O 1
ATOM 2364 N N . LEU B 1 83 ? 27.163 19.598 113.058 1.00 28.09 62 LEU B N 1
ATOM 2365 C CA . LEU B 1 83 ? 27.241 20.714 112.103 1.00 27.35 62 LEU B CA 1
ATOM 2366 C C . LEU B 1 83 ? 26.488 20.341 110.827 1.00 26.90 62 LEU B C 1
ATOM 2367 O O . LEU B 1 83 ? 26.821 19.346 110.193 1.00 25.88 62 LEU B O 1
ATOM 2372 N N . THR B 1 84 ? 25.448 21.105 110.495 1.00 26.79 63 THR B N 1
ATOM 2373 C CA . THR B 1 84 ? 24.747 20.946 109.232 1.00 26.76 63 THR B CA 1
ATOM 2374 C C . THR B 1 84 ? 24.738 22.306 108.574 1.00 27.01 63 THR B C 1
ATOM 2375 O O . THR B 1 84 ? 24.605 23.334 109.257 1.00 26.95 63 THR B O 1
ATOM 2379 N N . VAL B 1 85 ? 24.914 22.318 107.255 1.00 25.42 64 VAL B N 1
ATOM 2380 C CA . VAL B 1 85 ? 25.151 23.535 106.526 1.00 25.55 64 VAL B CA 1
ATOM 2381 C C . VAL B 1 85 ? 24.379 23.474 105.225 1.00 25.50 64 VAL B C 1
ATOM 2382 O O . VAL B 1 85 ? 24.360 22.446 104.581 1.00 23.97 64 VAL B O 1
ATOM 2386 N N . PRO B 1 86 ? 23.760 24.585 104.820 1.00 26.34 65 PRO B N 1
ATOM 2387 C CA . PRO B 1 86 ? 23.087 24.607 103.531 1.00 26.49 65 PRO B CA 1
ATOM 2388 C C . PRO B 1 86 ? 24.073 24.518 102.376 1.00 26.15 65 PRO B C 1
ATOM 2389 O O . PRO B 1 86 ? 25.159 25.106 102.439 1.00 25.30 65 PRO B O 1
ATOM 2393 N N . CYS B 1 87 ? 23.699 23.758 101.356 1.00 26.57 66 CYS B N 1
ATOM 2394 C CA . CYS B 1 87 ? 24.474 23.681 100.104 1.00 26.53 66 CYS B CA 1
ATOM 2395 C C . CYS B 1 87 ? 23.640 23.194 98.923 1.00 25.65 66 CYS B C 1
ATOM 2396 O O . CYS B 1 87 ? 23.125 22.071 98.929 1.00 25.62 66 CYS B O 1
ATOM 2399 N N . ASP B 1 88 ? 23.526 24.049 97.910 1.00 25.10 67 ASP B N 1
ATOM 2400 C CA . ASP B 1 88 ? 22.956 23.693 96.616 1.00 24.92 67 ASP B CA 1
ATOM 2401 C C . ASP B 1 88 ? 24.125 23.681 95.639 1.00 23.07 67 ASP B C 1
ATOM 2402 O O . ASP B 1 88 ? 24.680 24.740 95.349 1.00 22.10 67 ASP B O 1
ATOM 2407 N N . VAL B 1 89 ? 24.514 22.493 95.168 1.00 21.90 68 VAL B N 1
ATOM 2408 C CA . VAL B 1 89 ? 25.749 22.366 94.383 1.00 23.32 68 VAL B CA 1
ATOM 2409 C C . VAL B 1 89 ? 25.679 23.011 92.993 1.00 24.00 68 VAL B C 1
ATOM 2410 O O . VAL B 1 89 ? 26.718 23.164 92.352 1.00 25.28 68 VAL B O 1
ATOM 2414 N N . SER B 1 90 ? 24.481 23.366 92.534 1.00 24.64 69 SER B N 1
ATOM 2415 C CA . SER B 1 90 ? 24.322 24.106 91.279 1.00 25.02 69 SER B CA 1
ATOM 2416 C C . SER B 1 90 ? 24.545 25.625 91.438 1.00 25.45 69 SER B C 1
ATOM 2417 O O . SER B 1 90 ? 24.542 26.343 90.449 1.00 25.79 69 SER B O 1
ATOM 2420 N N . ASP B 1 91 ? 24.742 26.101 92.668 1.00 24.77 70 ASP B N 1
ATOM 2421 C CA . ASP B 1 91 ? 24.805 27.533 92.967 1.00 24.89 70 ASP B CA 1
ATOM 2422 C C . ASP B 1 91 ? 26.177 27.880 93.560 1.00 23.57 70 ASP B C 1
ATOM 2423 O O . ASP B 1 91 ? 26.511 27.436 94.663 1.00 23.62 70 ASP B O 1
ATOM 2428 N N . ALA B 1 92 ? 26.962 28.661 92.831 1.00 22.56 71 ALA B N 1
ATOM 2429 C CA . ALA B 1 92 ? 28.355 28.907 93.218 1.00 23.00 71 ALA B CA 1
ATOM 2430 C C . ALA B 1 92 ? 28.451 29.624 94.559 1.00 22.58 71 ALA B C 1
ATOM 2431 O O . ALA B 1 92 ? 29.290 29.290 95.401 1.00 22.04 71 ALA B O 1
ATOM 2433 N N . GLU B 1 93 ? 27.553 30.573 94.779 1.00 22.85 72 GLU B N 1
ATOM 2434 C CA . GLU B 1 93 ? 27.571 31.344 96.012 1.00 22.88 72 GLU B CA 1
ATOM 2435 C C . GLU B 1 93 ? 27.229 30.467 97.219 1.00 22.17 72 GLU B C 1
ATOM 2436 O O . GLU B 1 93 ? 27.816 30.616 98.293 1.00 22.28 72 GLU B O 1
ATOM 2438 N N . SER B 1 94 ? 26.298 29.536 97.036 1.00 21.81 73 SER B N 1
ATOM 2439 C CA . SER B 1 94 ? 25.931 28.576 98.081 1.00 21.57 73 SER B CA 1
ATOM 2440 C C . SER B 1 94 ? 27.128 27.683 98.443 1.00 20.41 73 SER B C 1
ATOM 2441 O O . SER B 1 94 ? 27.401 27.465 99.627 1.00 19.22 73 SER B O 1
ATOM 2444 N N . VAL B 1 95 ? 27.833 27.171 97.437 1.00 19.52 74 VAL B N 1
ATOM 2445 C CA . VAL B 1 95 ? 29.040 26.369 97.713 1.00 19.38 74 VAL B CA 1
ATOM 2446 C C . VAL B 1 95 ? 30.150 27.182 98.418 1.00 20.41 74 VAL B C 1
ATOM 2447 O O . VAL B 1 95 ? 30.734 26.741 99.422 1.00 20.66 74 VAL B O 1
ATOM 2451 N N . ASP B 1 96 ? 30.435 28.375 97.906 1.00 21.48 75 ASP B N 1
ATOM 2452 C CA . ASP B 1 96 ? 31.397 29.273 98.543 1.00 23.32 75 ASP B CA 1
ATOM 2453 C C . ASP B 1 96 ? 31.051 29.521 100.007 1.00 23.78 75 ASP B C 1
ATOM 2454 O O . ASP B 1 96 ? 31.945 29.489 100.836 1.00 24.21 75 ASP B O 1
ATOM 2459 N N . ASN B 1 97 ? 29.778 29.791 100.310 1.00 25.01 76 ASN B N 1
ATOM 2460 C CA . ASN B 1 97 ? 29.324 30.017 101.712 1.00 25.75 76 ASN B CA 1
ATOM 2461 C C . ASN B 1 97 ? 29.500 28.761 102.558 1.00 25.06 76 ASN B C 1
ATOM 2462 O O . ASN B 1 97 ? 29.906 28.822 103.722 1.00 24.61 76 ASN B O 1
ATOM 2467 N N . MET B 1 98 ? 29.236 27.598 101.968 1.00 23.40 77 MET B N 1
ATOM 2468 C CA . MET B 1 98 ? 29.382 26.399 102.723 1.00 23.29 77 MET B CA 1
ATOM 2469 C C . MET B 1 98 ? 30.843 26.248 103.167 1.00 22.53 77 MET B C 1
ATOM 2470 O O . MET B 1 98 ? 31.108 25.912 104.325 1.00 23.09 77 MET B O 1
ATOM 2475 N N . PHE B 1 99 ? 31.799 26.507 102.284 1.00 20.98 78 PHE B N 1
ATOM 2476 C CA . PHE B 1 99 ? 33.209 26.341 102.671 1.00 22.24 78 PHE B CA 1
ATOM 2477 C C . PHE B 1 99 ? 33.677 27.435 103.645 1.00 23.18 78 PHE B C 1
ATOM 2478 O O . PHE B 1 99 ? 34.567 27.199 104.487 1.00 23.98 78 PHE B O 1
ATOM 2486 N N . LYS B 1 100 ? 33.064 28.609 103.547 1.00 24.43 79 LYS B N 1
ATOM 2487 C CA . LYS B 1 100 ? 33.333 29.712 104.495 1.00 25.07 79 LYS B CA 1
ATOM 2488 C C . LYS B 1 100 ? 32.925 29.282 105.902 1.00 25.20 79 LYS B C 1
ATOM 2489 O O . LYS B 1 100 ? 33.659 29.524 106.870 1.00 25.91 79 LYS B O 1
ATOM 2491 N N . VAL B 1 101 ? 31.775 28.618 106.015 1.00 24.45 80 VAL B N 1
ATOM 2492 C CA . VAL B 1 101 ? 31.299 28.108 107.292 1.00 24.81 80 VAL B CA 1
ATOM 2493 C C . VAL B 1 101 ? 32.216 27.025 107.874 1.00 24.72 80 VAL B C 1
ATOM 2494 O O . VAL B 1 101 ? 32.638 27.076 109.061 1.00 23.74 80 VAL B O 1
ATOM 2498 N N . LEU B 1 102 ? 32.583 26.059 107.039 1.00 23.70 81 LEU B N 1
ATOM 2499 C CA . LEU B 1 102 ? 33.522 25.042 107.494 1.00 23.60 81 LEU B CA 1
ATOM 2500 C C . LEU B 1 102 ? 34.874 25.658 107.884 1.00 23.95 81 LEU B C 1
ATOM 2501 O O . LEU B 1 102 ? 35.485 25.205 108.846 1.00 24.79 81 LEU B O 1
ATOM 2506 N N . ALA B 1 103 ? 35.321 26.683 107.157 1.00 25.61 82 ALA B N 1
ATOM 2507 C CA . ALA B 1 103 ? 36.591 27.357 107.443 1.00 27.52 82 ALA B CA 1
ATOM 2508 C C . ALA B 1 103 ? 36.554 27.991 108.838 1.00 29.64 82 ALA B C 1
ATOM 2509 O O . ALA B 1 103 ? 37.509 27.859 109.611 1.00 30.30 82 ALA B O 1
ATOM 2511 N N . GLU B 1 104 ? 35.436 28.638 109.137 1.00 31.33 83 GLU B N 1
ATOM 2512 C CA . GLU B 1 104 ? 35.213 29.314 110.431 1.00 32.90 83 GLU B CA 1
ATOM 2513 C C . GLU B 1 104 ? 35.094 28.339 111.582 1.00 33.04 83 GLU B C 1
ATOM 2514 O O . GLU B 1 104 ? 35.640 28.573 112.664 1.00 32.64 83 GLU B O 1
ATOM 2520 N N . GLU B 1 105 ? 34.350 27.258 111.372 1.00 32.68 84 GLU B N 1
ATOM 2521 C CA . GLU B 1 105 ? 34.147 26.252 112.426 1.00 33.08 84 GLU B CA 1
ATOM 2522 C C . GLU B 1 105 ? 35.391 25.443 112.703 1.00 32.46 84 GLU B C 1
ATOM 2523 O O . GLU B 1 105 ? 35.699 25.162 113.861 1.00 32.34 84 GLU B O 1
ATOM 2529 N N . TRP B 1 106 ? 36.096 25.049 111.648 1.00 30.59 85 TRP B N 1
ATOM 2530 C CA . TRP B 1 106 ? 37.143 24.049 111.755 1.00 30.09 85 TRP B CA 1
ATOM 2531 C C . TRP B 1 106 ? 38.552 24.511 111.407 1.00 30.14 85 TRP B C 1
ATOM 2532 O O . TRP B 1 106 ? 39.520 23.909 111.857 1.00 30.69 85 TRP B O 1
ATOM 2543 N N . GLY B 1 107 ? 38.690 25.507 110.549 1.00 31.27 86 GLY B N 1
ATOM 2544 C CA . GLY B 1 107 ? 40.017 25.961 110.117 1.00 32.16 86 GLY B CA 1
ATOM 2545 C C . GLY B 1 107 ? 40.614 25.117 108.996 1.00 32.74 86 GLY B C 1
ATOM 2546 O O . GLY B 1 107 ? 41.172 25.661 108.024 1.00 34.35 86 GLY B O 1
ATOM 2547 N N . SER B 1 108 ? 40.461 23.799 109.084 1.00 31.32 87 SER B N 1
ATOM 2548 C CA . SER B 1 108 ? 40.978 22.920 108.043 1.00 30.47 87 SER B CA 1
ATOM 2549 C C . SER B 1 108 ? 40.010 21.768 107.808 1.00 27.93 87 SER B C 1
ATOM 2550 O O . SER B 1 108 ? 39.062 21.573 108.543 1.00 28.50 87 SER B O 1
ATOM 2553 N N . LEU B 1 109 ? 40.250 21.025 106.747 1.00 25.53 88 LEU B N 1
ATOM 2554 C CA . LEU B 1 109 ? 39.345 19.973 106.349 1.00 22.69 88 LEU B CA 1
ATOM 2555 C C . LEU B 1 109 ? 40.194 18.785 105.918 1.00 19.98 88 LEU B C 1
ATOM 2556 O O . LEU B 1 109 ? 41.228 18.958 105.273 1.00 18.84 88 LEU B O 1
ATOM 2561 N N . ASP B 1 110 ? 39.743 17.585 106.253 1.00 17.44 89 ASP B N 1
ATOM 2562 C CA . ASP B 1 110 ? 40.449 16.358 105.873 1.00 17.43 89 ASP B CA 1
ATOM 2563 C C . ASP B 1 110 ? 39.828 15.569 104.716 1.00 15.37 89 ASP B C 1
ATOM 2564 O O . ASP B 1 110 ? 40.553 14.832 104.016 1.00 15.92 89 ASP B O 1
ATOM 2569 N N . PHE B 1 111 ? 38.521 15.658 104.546 1.00 14.75 90 PHE B N 1
ATOM 2570 C CA . PHE B 1 111 ? 37.847 14.943 103.458 1.00 13.86 90 PHE B CA 1
ATOM 2571 C C . PHE B 1 111 ? 36.579 15.636 102.979 1.00 14.28 90 PHE B C 1
ATOM 2572 O O . PHE B 1 111 ? 35.943 16.437 103.712 1.00 13.26 90 PHE B O 1
ATOM 2580 N N . VAL B 1 112 ? 36.243 15.360 101.726 1.00 12.96 91 VAL B N 1
ATOM 2581 C CA . VAL B 1 112 ? 34.978 15.783 101.120 1.00 13.54 91 VAL B CA 1
ATOM 2582 C C . VAL B 1 112 ? 34.379 14.578 100.422 1.00 13.79 91 VAL B C 1
ATOM 2583 O O . VAL B 1 112 ? 35.071 13.903 99.668 1.00 14.13 91 VAL B O 1
ATOM 2587 N N . VAL B 1 113 ? 33.094 14.331 100.630 1.00 12.53 92 VAL B N 1
ATOM 2588 C CA . VAL B 1 113 ? 32.353 13.329 99.863 1.00 12.87 92 VAL B CA 1
ATOM 2589 C C . VAL B 1 113 ? 31.262 14.022 99.046 1.00 13.33 92 VAL B C 1
ATOM 2590 O O . VAL B 1 113 ? 30.450 14.745 99.584 1.00 14.97 92 VAL B O 1
ATOM 2594 N N . HIS B 1 114 ? 31.257 13.760 97.747 1.00 13.06 93 HIS B N 1
ATOM 2595 C CA . HIS B 1 114 ? 30.327 14.341 96.770 1.00 12.87 93 HIS B CA 1
ATOM 2596 C C . HIS B 1 114 ? 29.477 13.220 96.269 1.00 14.27 93 HIS B C 1
ATOM 2597 O O . HIS B 1 114 ? 29.950 12.350 95.508 1.00 14.28 93 HIS B O 1
ATOM 2604 N N . ALA B 1 115 ? 28.230 13.192 96.720 1.00 14.68 94 ALA B N 1
ATOM 2605 C CA . ALA B 1 115 ? 27.313 12.154 96.328 1.00 16.20 94 ALA B CA 1
ATOM 2606 C C . ALA B 1 115 ? 26.044 12.818 95.814 1.00 19.11 94 ALA B C 1
ATOM 2607 O O . ALA B 1 115 ? 24.990 12.767 96.451 1.00 21.68 94 ALA B O 1
ATOM 2609 N N . VAL B 1 116 ? 26.146 13.477 94.671 1.00 19.21 95 VAL B N 1
ATOM 2610 C CA . VAL B 1 116 ? 24.990 14.188 94.097 1.00 20.37 95 VAL B CA 1
ATOM 2611 C C . VAL B 1 116 ? 25.005 13.964 92.582 1.00 19.63 95 VAL B C 1
ATOM 2612 O O . VAL B 1 116 ? 26.061 13.920 91.963 1.00 19.35 95 VAL B O 1
ATOM 2616 N N . ALA B 1 117 ? 23.831 13.753 92.029 1.00 18.62 96 ALA B N 1
ATOM 2617 C CA . ALA B 1 117 ? 23.668 13.541 90.582 1.00 19.02 96 ALA B CA 1
ATOM 2618 C C . ALA B 1 117 ? 22.286 14.041 90.225 1.00 19.77 96 ALA B C 1
ATOM 2619 O O . ALA B 1 117 ? 21.396 14.123 91.102 1.00 21.65 96 ALA B O 1
ATOM 2621 N N . PHE B 1 118 ? 22.096 14.414 88.969 1.00 20.19 97 PHE B N 1
ATOM 2622 C CA . PHE B 1 118 ? 20.769 14.837 88.519 1.00 19.38 97 PHE B CA 1
ATOM 2623 C C . PHE B 1 118 ? 20.695 14.607 87.042 1.00 19.54 97 PHE B C 1
ATOM 2624 O O . PHE B 1 118 ? 21.666 14.851 86.345 1.00 18.16 97 PHE B O 1
ATOM 2632 N N . SER B 1 119 ? 19.553 14.080 86.585 1.00 18.52 98 SER B N 1
ATOM 2633 C CA . SER B 1 119 ? 19.229 14.029 85.163 1.00 17.61 98 SER B CA 1
ATOM 2634 C C . SER B 1 119 ? 17.721 13.908 84.996 1.00 17.28 98 SER B C 1
ATOM 2635 O O . SER B 1 119 ? 17.022 13.440 85.903 1.00 17.18 98 SER B O 1
ATOM 2638 N N . ASP B 1 120 ? 17.205 14.337 83.853 1.00 16.21 99 ASP B N 1
ATOM 2639 C CA . ASP B 1 120 ? 15.769 14.339 83.647 1.00 16.33 99 ASP B CA 1
ATOM 2640 C C . ASP B 1 120 ? 15.238 12.917 83.664 1.00 16.52 99 ASP B C 1
ATOM 2641 O O . ASP B 1 120 ? 15.678 12.095 82.858 1.00 17.06 99 ASP B O 1
ATOM 2646 N N . LYS B 1 121 ? 14.281 12.632 84.552 1.00 17.60 100 LYS B N 1
ATOM 2647 C CA . LYS B 1 121 ? 13.702 11.277 84.654 1.00 18.88 100 LYS B CA 1
ATOM 2648 C C . LYS B 1 121 ? 13.032 10.756 83.379 1.00 19.48 100 LYS B C 1
ATOM 2649 O O . LYS B 1 121 ? 13.206 9.560 83.041 1.00 20.56 100 LYS B O 1
ATOM 2651 N N . ASN B 1 122 ? 12.311 11.611 82.634 1.00 19.69 101 ASN B N 1
ATOM 2652 C CA A ASN B 1 122 ? 11.610 11.167 81.426 0.50 19.86 101 ASN B CA 1
ATOM 2653 C CA B ASN B 1 122 ? 11.609 11.185 81.417 0.50 20.10 101 ASN B CA 1
ATOM 2654 C C . ASN B 1 122 ? 12.575 10.860 80.282 1.00 20.05 101 ASN B C 1
ATOM 2655 O O . ASN B 1 122 ? 12.348 9.929 79.507 1.00 19.85 101 ASN B O 1
ATOM 2664 N N . GLU B 1 123 ? 13.657 11.634 80.160 1.00 18.55 102 GLU B N 1
ATOM 2665 C CA . GLU B 1 123 ? 14.621 11.346 79.106 1.00 18.35 102 GLU B CA 1
ATOM 2666 C C . GLU B 1 123 ? 15.373 10.039 79.373 1.00 17.78 102 GLU B C 1
ATOM 2667 O O . GLU B 1 123 ? 15.764 9.365 78.435 1.00 18.45 102 GLU B O 1
ATOM 2673 N N . LEU B 1 124 ? 15.527 9.667 80.633 1.00 18.06 103 LEU B N 1
ATOM 2674 C CA . LEU B 1 124 ? 16.162 8.398 80.944 1.00 19.71 103 LEU B CA 1
ATOM 2675 C C . LEU B 1 124 ? 15.341 7.237 80.411 1.00 19.95 103 LEU B C 1
ATOM 2676 O O . LEU B 1 124 ? 15.912 6.204 80.006 1.00 22.02 103 LEU B O 1
ATOM 2681 N N . LYS B 1 125 ? 14.027 7.394 80.396 1.00 19.93 104 LYS B N 1
ATOM 2682 C CA . LYS B 1 125 ? 13.136 6.361 79.904 1.00 20.92 104 LYS B CA 1
ATOM 2683 C C . LYS B 1 125 ? 13.149 6.233 78.398 1.00 20.26 104 LYS B C 1
ATOM 2684 O O . LYS B 1 125 ? 12.628 5.245 77.874 1.00 20.50 104 LYS B O 1
ATOM 2690 N N . GLY B 1 126 ? 13.685 7.237 77.700 1.00 18.44 105 GLY B N 1
ATOM 2691 C CA . GLY B 1 126 ? 13.724 7.256 76.234 1.00 18.94 105 GLY B CA 1
ATOM 2692 C C . GLY B 1 126 ? 15.056 6.785 75.694 1.00 18.14 105 GLY B C 1
ATOM 2693 O O . GLY B 1 126 ? 15.813 6.065 76.352 1.00 18.24 105 GLY B O 1
ATOM 2694 N N . ARG B 1 127 ? 15.373 7.214 74.486 1.00 17.30 106 ARG B N 1
ATOM 2695 C CA . ARG B 1 127 ? 16.659 6.842 73.895 1.00 17.12 106 ARG B CA 1
ATOM 2696 C C . ARG B 1 127 ? 17.677 7.961 74.127 1.00 16.05 106 ARG B C 1
ATOM 2697 O O . ARG B 1 127 ? 17.348 9.160 74.107 1.00 14.91 106 ARG B O 1
ATOM 2705 N N . TYR B 1 128 ? 18.938 7.563 74.254 1.00 14.25 107 TYR B N 1
ATOM 2706 C CA . TYR B 1 128 ? 20.017 8.516 74.398 1.00 13.61 107 TYR B CA 1
ATOM 2707 C C . TYR B 1 128 ? 20.080 9.499 73.231 1.00 13.43 107 TYR B C 1
ATOM 2708 O O . TYR B 1 128 ? 20.327 10.684 73.440 1.00 14.75 107 TYR B O 1
ATOM 2717 N N . VAL B 1 129 ? 19.857 9.031 72.015 1.00 12.89 108 VAL B N 1
ATOM 2718 C CA . VAL B 1 129 ? 20.003 9.882 70.837 1.00 14.54 108 VAL B CA 1
ATOM 2719 C C . VAL B 1 129 ? 18.976 11.027 70.842 1.00 15.74 108 VAL B C 1
ATOM 2720 O O . VAL B 1 129 ? 19.170 12.032 70.162 1.00 16.94 108 VAL B O 1
ATOM 2724 N N . ASP B 1 130 ? 17.927 10.886 71.640 1.00 16.06 109 ASP B N 1
ATOM 2725 C CA . ASP B 1 130 ? 16.906 11.953 71.758 1.00 16.38 109 ASP B CA 1
ATOM 2726 C C . ASP B 1 130 ? 17.150 12.965 72.885 1.00 16.10 109 ASP B C 1
ATOM 2727 O O . ASP B 1 130 ? 16.299 13.853 73.132 1.00 14.83 109 ASP B O 1
ATOM 2732 N N . THR B 1 131 ? 18.304 12.893 73.562 1.00 14.40 110 THR B N 1
ATOM 2733 C CA . THR B 1 131 ? 18.646 13.814 74.646 1.00 14.23 110 THR B CA 1
ATOM 2734 C C . THR B 1 131 ? 18.599 15.255 74.192 1.00 13.69 110 THR B C 1
ATOM 2735 O O . THR B 1 131 ? 19.121 15.609 73.108 1.00 14.23 110 THR B O 1
ATOM 2739 N N . SER B 1 132 ? 17.974 16.084 75.010 1.00 14.09 111 SER B N 1
ATOM 2740 C CA . SER B 1 132 ? 17.886 17.525 74.718 1.00 14.92 111 SER B CA 1
ATOM 2741 C C . SER B 1 132 ? 19.088 18.275 75.250 1.00 14.42 111 SER B C 1
ATOM 2742 O O . SER B 1 132 ? 19.717 17.866 76.221 1.00 14.92 111 SER B O 1
ATOM 2745 N N . LEU B 1 133 ? 19.387 19.424 74.655 1.00 14.71 112 LEU B N 1
ATOM 2746 C CA . LEU B 1 133 ? 20.522 20.225 75.126 1.00 13.39 112 LEU B CA 1
ATOM 2747 C C . LEU B 1 133 ? 20.392 20.648 76.591 1.00 13.58 112 LEU B C 1
ATOM 2748 O O . LEU B 1 133 ? 21.355 20.545 77.357 1.00 13.11 112 LEU B O 1
ATOM 2753 N N . GLY B 1 134 ? 19.197 21.113 77.003 1.00 14.19 113 GLY B N 1
ATOM 2754 C CA . GLY B 1 134 ? 18.976 21.555 78.349 1.00 15.12 113 GLY B CA 1
ATOM 2755 C C . GLY B 1 134 ? 19.238 20.487 79.388 1.00 15.19 113 GLY B C 1
ATOM 2756 O O . GLY B 1 134 ? 19.906 20.732 80.385 1.00 16.28 113 GLY B O 1
ATOM 2757 N N . ASN B 1 135 ? 18.732 19.296 79.129 1.00 14.21 114 ASN B N 1
ATOM 2758 C CA . ASN B 1 135 ? 18.959 18.187 80.025 1.00 13.79 114 ASN B CA 1
ATOM 2759 C C . ASN B 1 135 ? 20.426 17.783 80.048 1.00 12.64 114 ASN B C 1
ATOM 2760 O O . ASN B 1 135 ? 20.981 17.547 81.116 1.00 13.11 114 ASN B O 1
ATOM 2765 N N . PHE B 1 136 ? 21.044 17.694 78.881 1.00 12.99 115 PHE B N 1
ATOM 2766 C CA . PHE B 1 136 ? 22.505 17.429 78.808 1.00 12.74 115 PHE B CA 1
ATOM 2767 C C . PHE B 1 136 ? 23.285 18.399 79.675 1.00 12.74 115 PHE B C 1
ATOM 2768 O O . PHE B 1 136 ? 24.087 17.982 80.530 1.00 12.63 115 PHE B O 1
ATOM 2776 N N . LEU B 1 137 ? 23.067 19.708 79.514 1.00 12.73 116 LEU B N 1
ATOM 2777 C CA . LEU B 1 137 ? 23.873 20.714 80.242 1.00 14.05 116 LEU B CA 1
ATOM 2778 C C . LEU B 1 137 ? 23.572 20.744 81.731 1.00 13.98 116 LEU B C 1
ATOM 2779 O O . LEU B 1 137 ? 24.502 20.856 82.543 1.00 13.40 116 LEU B O 1
ATOM 2784 N N . THR B 1 138 ? 22.295 20.602 82.102 1.00 14.13 117 THR B N 1
ATOM 2785 C CA . THR B 1 138 ? 21.903 20.541 83.511 1.00 14.08 117 THR B CA 1
ATOM 2786 C C . THR B 1 138 ? 22.505 19.326 84.195 1.00 13.49 117 THR B C 1
ATOM 2787 O O . THR B 1 138 ? 23.039 19.418 85.314 1.00 13.82 117 THR B O 1
ATOM 2791 N N . SER B 1 139 ? 22.431 18.186 83.522 1.00 12.94 118 SER B N 1
ATOM 2792 C CA . SER B 1 139 ? 22.925 16.947 84.088 1.00 12.90 118 SER B CA 1
ATOM 2793 C C . SER B 1 139 ? 24.439 17.059 84.249 1.00 12.49 118 SER B C 1
ATOM 2794 O O . SER B 1 139 ? 24.982 16.673 85.276 1.00 13.60 118 SER B O 1
ATOM 2797 N N . MET B 1 140 ? 25.112 17.577 83.234 1.00 12.32 119 MET B N 1
ATOM 2798 C CA . MET B 1 140 ? 26.573 17.758 83.289 1.00 13.06 119 MET B CA 1
ATOM 2799 C C . MET B 1 140 ? 27.010 18.729 84.371 1.00 13.63 119 MET B C 1
ATOM 2800 O O . MET B 1 140 ? 27.978 18.459 85.076 1.00 13.83 119 MET B O 1
ATOM 2805 N N . HIS B 1 141 ? 26.287 19.844 84.513 1.00 12.98 120 HIS B N 1
ATOM 2806 C CA . HIS B 1 141 ? 26.569 20.824 85.551 1.00 13.52 120 HIS B CA 1
ATOM 2807 C C . HIS B 1 141 ? 26.492 20.178 86.941 1.00 13.06 120 HIS B C 1
ATOM 2808 O O . HIS B 1 141 ? 27.429 20.240 87.713 1.00 13.89 120 HIS B O 1
ATOM 2815 N N . ILE B 1 142 ? 25.377 19.539 87.257 1.00 13.32 121 ILE B N 1
ATOM 2816 C CA . ILE B 1 142 ? 25.181 19.022 88.602 1.00 14.63 121 ILE B CA 1
ATOM 2817 C C . ILE B 1 142 ? 26.006 17.752 88.823 1.00 14.32 121 ILE B C 1
ATOM 2818 O O . ILE B 1 142 ? 26.610 17.590 89.896 1.00 14.43 121 ILE B O 1
ATOM 2823 N N . SER B 1 143 ? 26.013 16.852 87.831 1.00 14.89 122 SER B N 1
ATOM 2824 C CA . SER B 1 143 ? 26.593 15.519 88.036 1.00 15.00 122 SER B CA 1
ATOM 2825 C C . SER B 1 143 ? 28.110 15.491 87.891 1.00 15.84 122 SER B C 1
ATOM 2826 O O . SER B 1 143 ? 28.756 14.603 88.479 1.00 16.20 122 SER B O 1
ATOM 2829 N N . CYS B 1 144 ? 28.677 16.431 87.115 1.00 14.25 123 CYS B N 1
ATOM 2830 C CA . CYS B 1 144 ? 30.105 16.438 86.779 1.00 14.62 123 CYS B CA 1
ATOM 2831 C C . CYS B 1 144 ? 30.804 17.728 87.204 1.00 14.32 123 CYS B C 1
ATOM 2832 O O . CYS B 1 144 ? 31.634 17.679 88.082 1.00 14.43 123 CYS B O 1
ATOM 2835 N N . TYR B 1 145 ? 30.397 18.885 86.680 1.00 13.57 124 TYR B N 1
ATOM 2836 C CA . TYR B 1 145 ? 31.101 20.137 86.993 1.00 12.83 124 TYR B CA 1
ATOM 2837 C C . TYR B 1 145 ? 31.101 20.472 88.491 1.00 12.58 124 TYR B C 1
ATOM 2838 O O . TYR B 1 145 ? 32.105 20.960 89.018 1.00 12.51 124 TYR B O 1
ATOM 2847 N N . SER B 1 146 ? 29.997 20.228 89.180 1.00 12.28 125 SER B N 1
ATOM 2848 C CA . SER B 1 146 ? 29.956 20.570 90.614 1.00 12.85 125 SER B CA 1
ATOM 2849 C C . SER B 1 146 ? 31.112 19.961 91.413 1.00 12.65 125 SER B C 1
ATOM 2850 O O . SER B 1 146 ? 31.569 20.546 92.372 1.00 11.85 125 SER B O 1
ATOM 2853 N N . PHE B 1 147 ? 31.552 18.775 91.036 1.00 11.24 126 PHE B N 1
ATOM 2854 C CA . PHE B 1 147 ? 32.664 18.130 91.739 1.00 11.80 126 PHE B CA 1
ATOM 2855 C C . PHE B 1 147 ? 33.936 18.939 91.567 1.00 11.64 126 PHE B C 1
ATOM 2856 O O . PHE B 1 147 ? 34.688 19.107 92.498 1.00 12.71 126 PHE B O 1
ATOM 2864 N N . THR B 1 148 ? 34.188 19.415 90.364 1.00 11.89 127 THR B N 1
ATOM 2865 C CA . THR B 1 148 ? 35.383 20.180 90.083 1.00 12.53 127 THR B CA 1
ATOM 2866 C C . THR B 1 148 ? 35.351 21.510 90.859 1.00 13.61 127 THR B C 1
ATOM 2867 O O . THR B 1 148 ? 36.347 21.909 91.481 1.00 12.92 127 THR B O 1
ATOM 2871 N N . TYR B 1 149 ? 34.198 22.176 90.832 1.00 13.10 128 TYR B N 1
ATOM 2872 C CA . TYR B 1 149 ? 34.066 23.441 91.538 1.00 13.18 128 TYR B CA 1
ATOM 2873 C C . TYR B 1 149 ? 34.227 23.269 93.047 1.00 13.31 128 TYR B C 1
ATOM 2874 O O . TYR B 1 149 ? 34.951 24.041 93.695 1.00 13.28 128 TYR B O 1
ATOM 2883 N N . ILE B 1 150 ? 33.591 22.232 93.589 1.00 13.36 129 ILE B N 1
ATOM 2884 C CA . ILE B 1 150 ? 33.725 21.885 95.004 1.00 13.67 129 ILE B CA 1
ATOM 2885 C C . ILE B 1 150 ? 35.176 21.576 95.372 1.00 14.18 129 ILE B C 1
ATOM 2886 O O . ILE B 1 150 ? 35.697 22.089 96.374 1.00 14.14 129 ILE B O 1
ATOM 2891 N N . ALA B 1 151 ? 35.859 20.808 94.531 1.00 14.27 130 ALA B N 1
ATOM 2892 C CA . ALA B 1 151 ? 37.277 20.549 94.757 1.00 14.36 130 ALA B CA 1
ATOM 2893 C C . ALA B 1 151 ? 38.112 21.836 94.790 1.00 15.78 130 ALA B C 1
ATOM 2894 O O . ALA B 1 151 ? 39.029 21.944 95.618 1.00 16.24 130 ALA B O 1
ATOM 2896 N N . SER B 1 152 ? 37.807 22.800 93.903 1.00 16.14 131 SER B N 1
ATOM 2897 C CA . SER B 1 152 ? 38.538 24.064 93.864 1.00 16.30 131 SER B CA 1
ATOM 2898 C C . SER B 1 152 ? 38.382 24.847 95.146 1.00 16.68 131 SER B C 1
ATOM 2899 O O . SER B 1 152 ? 39.310 25.508 95.570 1.00 16.80 131 SER B O 1
ATOM 2902 N N . LYS B 1 153 ? 37.205 24.793 95.742 1.00 16.96 132 LYS B N 1
ATOM 2903 C CA . LYS B 1 153 ? 36.948 25.502 96.992 1.00 17.86 132 LYS B CA 1
ATOM 2904 C C . LYS B 1 153 ? 37.459 24.768 98.236 1.00 18.78 132 LYS B C 1
ATOM 2905 O O . LYS B 1 153 ? 37.819 25.424 99.226 1.00 18.58 132 LYS B O 1
ATOM 2911 N N . ALA B 1 154 ? 37.547 23.438 98.183 1.00 17.35 133 ALA B N 1
ATOM 2912 C CA . ALA B 1 154 ? 38.082 22.653 99.285 1.00 17.57 133 ALA B CA 1
ATOM 2913 C C . ALA B 1 154 ? 39.606 22.789 99.374 1.00 18.28 133 ALA B C 1
ATOM 2914 O O . ALA B 1 154 ? 40.158 22.794 100.472 1.00 19.03 133 ALA B O 1
ATOM 2916 N N . GLU B 1 155 ? 40.277 22.948 98.235 1.00 18.76 134 GLU B N 1
ATOM 2917 C CA . GLU B 1 155 ? 41.738 22.933 98.158 1.00 19.70 134 GLU B CA 1
ATOM 2918 C C . GLU B 1 155 ? 42.451 23.824 99.215 1.00 20.19 134 GLU B C 1
ATOM 2919 O O . GLU B 1 155 ? 43.323 23.338 99.902 1.00 18.18 134 GLU B O 1
ATOM 2925 N N . PRO B 1 156 ? 42.055 25.104 99.352 1.00 21.73 135 PRO B N 1
ATOM 2926 C CA . PRO B 1 156 ? 42.772 25.955 100.321 1.00 21.94 135 PRO B CA 1
ATOM 2927 C C . PRO B 1 156 ? 42.568 25.579 101.771 1.00 21.65 135 PRO B C 1
ATOM 2928 O O . PRO B 1 156 ? 43.386 25.960 102.612 1.00 21.37 135 PRO B O 1
ATOM 2932 N N . LEU B 1 157 ? 41.542 24.784 102.051 1.00 20.24 136 LEU B N 1
ATOM 2933 C CA . LEU B 1 157 ? 41.275 24.265 103.368 1.00 21.74 136 LEU B CA 1
ATOM 2934 C C . LEU B 1 157 ? 42.007 22.975 103.682 1.00 22.82 136 LEU B C 1
ATOM 2935 O O . LEU B 1 157 ? 42.028 22.552 104.841 1.00 23.48 136 LEU B O 1
ATOM 2940 N N . MET B 1 158 ? 42.575 22.338 102.666 1.00 23.31 137 MET B N 1
ATOM 2941 C CA . MET B 1 158 ? 43.163 21.038 102.819 1.00 24.57 137 MET B CA 1
ATOM 2942 C C . MET B 1 158 ? 44.666 21.169 102.716 1.00 27.34 137 MET B C 1
ATOM 2943 O O . MET B 1 158 ? 45.321 20.609 101.847 1.00 27.40 137 MET B O 1
ATOM 2948 N N . THR B 1 159 ? 45.195 21.905 103.677 1.00 32.33 138 THR B N 1
ATOM 2949 C CA . THR B 1 159 ? 46.593 22.302 103.647 1.00 34.68 138 THR B CA 1
ATOM 2950 C C . THR B 1 159 ? 47.498 21.128 103.964 1.00 34.55 138 THR B C 1
ATOM 2951 O O . THR B 1 159 ? 48.507 20.935 103.247 1.00 37.13 138 THR B O 1
ATOM 2955 N N . ASN B 1 160 ? 47.091 20.341 104.973 1.00 33.88 139 ASN B N 1
ATOM 2956 C CA . ASN B 1 160 ? 47.750 19.114 105.402 1.00 32.47 139 ASN B CA 1
ATOM 2957 C C . ASN B 1 160 ? 47.354 17.862 104.604 1.00 30.23 139 ASN B C 1
ATOM 2958 O O . ASN B 1 160 ? 47.283 16.795 105.177 1.00 31.25 139 ASN B O 1
ATOM 2960 N N . GLY B 1 161 ? 47.021 17.988 103.321 1.00 27.27 140 GLY B N 1
ATOM 2961 C CA . GLY B 1 161 ? 46.584 16.796 102.551 1.00 24.26 140 GLY B CA 1
ATOM 2962 C C . GLY B 1 161 ? 45.165 16.376 102.872 1.00 21.42 140 GLY B C 1
ATOM 2963 O O . GLY B 1 161 ? 44.486 17.023 103.639 1.00 23.23 140 GLY B O 1
ATOM 2964 N N . GLY B 1 162 ? 44.737 15.248 102.335 1.00 18.33 141 GLY B N 1
ATOM 2965 C CA . GLY B 1 162 ? 43.391 14.726 102.615 1.00 16.46 141 GLY B CA 1
ATOM 2966 C C . GLY B 1 162 ? 42.878 13.996 101.392 1.00 14.73 141 GLY B C 1
ATOM 2967 O O . GLY B 1 162 ? 43.678 13.574 100.531 1.00 13.25 141 GLY B O 1
ATOM 2968 N N . SER B 1 163 ? 41.561 13.843 101.324 1.00 13.22 142 SER B N 1
ATOM 2969 C CA . SER B 1 163 ? 40.935 12.911 100.398 1.00 13.52 142 SER B CA 1
ATOM 2970 C C . SER B 1 163 ? 39.581 13.449 99.957 1.00 12.52 142 SER B C 1
ATOM 2971 O O . SER B 1 163 ? 38.745 13.779 100.802 1.00 14.69 142 SER B O 1
ATOM 2974 N N . ILE B 1 164 ? 39.365 13.510 98.638 1.00 11.46 143 ILE B N 1
ATOM 2975 C CA . ILE B 1 164 ? 38.109 13.928 98.037 1.00 11.93 143 ILE B CA 1
ATOM 2976 C C . ILE B 1 164 ? 37.563 12.763 97.219 1.00 12.29 143 ILE B C 1
ATOM 2977 O O . ILE B 1 164 ? 38.313 12.110 96.483 1.00 13.13 143 ILE B O 1
ATOM 2982 N N . LEU B 1 165 ? 36.288 12.450 97.419 1.00 11.51 144 LEU B N 1
ATOM 2983 C CA . LEU B 1 165 ? 35.678 11.242 96.878 1.00 10.99 144 LEU B CA 1
ATOM 2984 C C . LEU B 1 165 ? 34.346 11.552 96.203 1.00 11.50 144 LEU B C 1
ATOM 2985 O O . LEU B 1 165 ? 33.574 12.328 96.750 1.00 11.42 144 LEU B O 1
ATOM 2990 N N . THR B 1 166 ? 34.101 10.952 95.037 1.00 10.83 145 THR B N 1
ATOM 2991 C CA . THR B 1 166 ? 32.830 11.020 94.336 1.00 10.80 145 THR B CA 1
ATOM 2992 C C . THR B 1 166 ? 32.350 9.599 93.995 1.00 12.69 145 THR B C 1
ATOM 2993 O O . THR B 1 166 ? 33.033 8.587 94.307 1.00 11.77 145 THR B O 1
ATOM 2997 N N . LEU B 1 167 ? 31.156 9.504 93.445 1.00 13.02 146 LEU B N 1
ATOM 2998 C CA . LEU B 1 167 ? 30.511 8.234 93.161 1.00 13.39 146 LEU B CA 1
ATOM 2999 C C . LEU B 1 167 ? 30.236 8.106 91.683 1.00 14.58 146 LEU B C 1
ATOM 3000 O O . LEU B 1 167 ? 29.861 9.059 91.021 1.00 16.31 146 LEU B O 1
ATOM 3005 N N . SER B 1 168 ? 30.457 6.917 91.153 1.00 14.65 147 SER B N 1
ATOM 3006 C CA . SER B 1 168 ? 30.155 6.625 89.750 1.00 14.16 147 SER B CA 1
ATOM 3007 C C . SER B 1 168 ? 29.441 5.278 89.633 1.00 13.24 147 SER B C 1
ATOM 3008 O O . SER B 1 168 ? 28.927 4.736 90.612 1.00 12.56 147 SER B O 1
ATOM 3011 N N . TYR B 1 169 ? 29.326 4.805 88.405 1.00 13.11 148 TYR B N 1
ATOM 3012 C CA . TYR B 1 169 ? 28.552 3.627 88.068 1.00 13.37 148 TYR B CA 1
ATOM 3013 C C . TYR B 1 169 ? 29.050 3.059 86.764 1.00 13.20 148 TYR B C 1
ATOM 3014 O O . TYR B 1 169 ? 29.540 3.788 85.899 1.00 14.66 148 TYR B O 1
ATOM 3023 N N . TYR B 1 170 ? 28.909 1.739 86.619 1.00 14.04 149 TYR B N 1
ATOM 3024 C CA . TYR B 1 170 ? 29.393 1.019 85.437 1.00 13.36 149 TYR B CA 1
ATOM 3025 C C . TYR B 1 170 ? 28.895 1.551 84.107 1.00 12.44 149 TYR B C 1
ATOM 3026 O O . TYR B 1 170 ? 29.538 1.344 83.089 1.00 12.36 149 TYR B O 1
ATOM 3035 N N . GLY B 1 171 ? 27.747 2.234 84.115 1.00 12.44 150 GLY B N 1
ATOM 3036 C CA . GLY B 1 171 ? 27.201 2.859 82.913 1.00 12.82 150 GLY B CA 1
ATOM 3037 C C . GLY B 1 171 ? 28.087 3.961 82.326 1.00 12.76 150 GLY B C 1
ATOM 3038 O O . GLY B 1 171 ? 27.827 4.409 81.209 1.00 12.67 150 GLY B O 1
ATOM 3039 N N . ALA B 1 172 ? 29.117 4.393 83.074 1.00 13.19 151 ALA B N 1
ATOM 3040 C CA . ALA B 1 172 ? 30.166 5.276 82.564 1.00 13.28 151 ALA B CA 1
ATOM 3041 C C . ALA B 1 172 ? 31.097 4.540 81.568 1.00 15.03 151 ALA B C 1
ATOM 3042 O O . ALA B 1 172 ? 31.778 5.178 80.740 1.00 16.33 151 ALA B O 1
ATOM 3044 N N . GLU B 1 173 ? 31.203 3.218 81.730 1.00 13.70 152 GLU B N 1
ATOM 3045 C CA . GLU B 1 173 ? 32.164 2.397 80.999 1.00 14.59 152 GLU B CA 1
ATOM 3046 C C . GLU B 1 173 ? 31.517 1.594 79.870 1.00 14.02 152 GLU B C 1
ATOM 3047 O O . GLU B 1 173 ? 32.143 1.358 78.826 1.00 15.16 152 GLU B O 1
ATOM 3053 N N . LYS B 1 174 ? 30.316 1.092 80.115 1.00 13.94 153 LYS B N 1
ATOM 3054 C CA . LYS B 1 174 ? 29.595 0.270 79.158 1.00 13.83 153 LYS B CA 1
ATOM 3055 C C . LYS B 1 174 ? 28.148 0.759 79.142 1.00 13.76 153 LYS B C 1
ATOM 3056 O O . LYS B 1 174 ? 27.675 1.414 80.088 1.00 13.83 153 LYS B O 1
ATOM 3062 N N . VAL B 1 175 ? 27.452 0.471 78.054 1.00 12.49 154 VAL B N 1
ATOM 3063 C CA . VAL B 1 175 ? 26.047 0.877 77.923 1.00 13.09 154 VAL B CA 1
ATOM 3064 C C . VAL B 1 175 ? 25.152 0.076 78.877 1.00 14.18 154 VAL B C 1
ATOM 3065 O O . VAL B 1 175 ? 25.091 -1.138 78.815 1.00 14.72 154 VAL B O 1
ATOM 3069 N N . VAL B 1 176 ? 24.489 0.779 79.792 1.00 15.32 155 VAL B N 1
ATOM 3070 C CA . VAL B 1 176 ? 23.473 0.161 80.646 1.00 16.47 155 VAL B CA 1
ATOM 3071 C C . VAL B 1 176 ? 22.127 0.765 80.249 1.00 18.23 155 VAL B C 1
ATOM 3072 O O . VAL B 1 176 ? 21.990 1.969 80.179 1.00 15.50 155 VAL B O 1
ATOM 3076 N N . PRO B 1 177 ? 21.125 -0.080 79.997 1.00 19.91 156 PRO B N 1
ATOM 3077 C CA . PRO B 1 177 ? 19.886 0.489 79.453 1.00 22.60 156 PRO B CA 1
ATOM 3078 C C . PRO B 1 177 ? 19.204 1.518 80.380 1.00 22.72 156 PRO B C 1
ATOM 3079 O O . PRO B 1 177 ? 19.166 1.396 81.606 1.00 22.14 156 PRO B O 1
ATOM 3083 N N . HIS B 1 178 ? 18.751 2.574 79.726 1.00 24.59 157 HIS B N 1
ATOM 3084 C CA . HIS B 1 178 ? 18.128 3.742 80.334 1.00 25.33 157 HIS B CA 1
ATOM 3085 C C . HIS B 1 178 ? 18.998 4.493 81.339 1.00 23.35 157 HIS B C 1
ATOM 3086 O O . HIS B 1 178 ? 18.520 5.182 82.199 1.00 24.66 157 HIS B O 1
ATOM 3093 N N . TYR B 1 179 ? 20.298 4.345 81.236 1.00 20.96 158 TYR B N 1
ATOM 3094 C CA . TYR B 1 179 ? 21.172 5.201 82.027 1.00 18.82 158 TYR B CA 1
ATOM 3095 C C . TYR B 1 179 ? 21.502 6.446 81.175 1.00 17.91 158 TYR B C 1
ATOM 3096 O O . TYR B 1 179 ? 21.812 7.501 81.727 1.00 18.29 158 TYR B O 1
ATOM 3105 N N . ASN B 1 180 ? 21.405 6.282 79.844 1.00 16.64 159 ASN B N 1
ATOM 3106 C CA . ASN B 1 180 ? 21.533 7.376 78.856 1.00 15.72 159 ASN B CA 1
ATOM 3107 C C . ASN B 1 180 ? 22.495 8.491 79.244 1.00 14.35 159 ASN B C 1
ATOM 3108 O O . ASN B 1 180 ? 23.719 8.268 79.346 1.00 13.54 159 ASN B O 1
ATOM 3113 N N . VAL B 1 181 ? 21.986 9.718 79.423 1.00 14.08 160 VAL B N 1
ATOM 3114 C CA . VAL B 1 181 ? 22.900 10.840 79.564 1.00 14.01 160 VAL B CA 1
ATOM 3115 C C . VAL B 1 181 ? 23.683 10.767 80.882 1.00 12.97 160 VAL B C 1
ATOM 3116 O O . VAL B 1 181 ? 24.790 11.303 80.987 1.00 12.95 160 VAL B O 1
ATOM 3120 N N . MET B 1 182 ? 23.185 10.046 81.874 1.00 13.87 161 MET B N 1
ATOM 3121 C CA A MET B 1 182 ? 23.948 9.893 83.104 0.50 13.09 161 MET B CA 1
ATOM 3122 C CA B MET B 1 182 ? 23.937 9.871 83.107 0.50 14.08 161 MET B CA 1
ATOM 3123 C C . MET B 1 182 ? 25.219 9.067 82.864 1.00 13.22 161 MET B C 1
ATOM 3124 O O . MET B 1 182 ? 26.223 9.286 83.538 1.00 13.57 161 MET B O 1
ATOM 3133 N N . GLY B 1 183 ? 25.203 8.170 81.879 1.00 12.10 162 GLY B N 1
ATOM 3134 C CA . GLY B 1 183 ? 26.413 7.393 81.552 1.00 12.51 162 GLY B CA 1
ATOM 3135 C C . GLY B 1 183 ? 27.478 8.321 81.009 1.00 12.89 162 GLY B C 1
ATOM 3136 O O . GLY B 1 183 ? 28.669 8.202 81.354 1.00 11.38 162 GLY B O 1
ATOM 3137 N N . VAL B 1 184 ? 27.047 9.248 80.138 1.00 11.75 163 VAL B N 1
ATOM 3138 C CA . VAL B 1 184 ? 27.951 10.229 79.555 1.00 11.34 163 VAL B CA 1
ATOM 3139 C C . VAL B 1 184 ? 28.501 11.174 80.612 1.00 11.21 163 VAL B C 1
ATOM 3140 O O . VAL B 1 184 ? 29.693 11.486 80.633 1.00 10.39 163 VAL B O 1
ATOM 3144 N N . CYS B 1 185 ? 27.631 11.594 81.534 1.00 10.54 164 CYS B N 1
ATOM 3145 C CA . CYS B 1 185 ? 28.033 12.452 82.638 1.00 11.59 164 CYS B CA 1
ATOM 3146 C C . CYS B 1 185 ? 29.039 11.779 83.583 1.00 10.90 164 CYS B C 1
ATOM 3147 O O . CYS B 1 185 ? 30.002 12.420 84.047 1.00 10.46 164 CYS B O 1
ATOM 3150 N N . LYS B 1 186 ? 28.816 10.502 83.866 1.00 10.95 165 LYS B N 1
ATOM 3151 C CA . LYS B 1 186 ? 29.699 9.757 84.741 1.00 11.12 165 LYS B CA 1
ATOM 3152 C C . LYS B 1 186 ? 31.034 9.439 84.082 1.00 10.13 165 LYS B C 1
ATOM 3153 O O . LYS B 1 186 ? 32.036 9.434 84.758 1.00 10.99 165 LYS B O 1
ATOM 3159 N N . ALA B 1 187 ? 31.045 9.219 82.766 1.00 9.85 166 ALA B N 1
ATOM 3160 C CA . ALA B 1 187 ? 32.299 9.118 82.030 1.00 10.19 166 ALA B CA 1
ATOM 3161 C C . ALA B 1 187 ? 33.107 10.403 82.148 1.00 11.54 166 ALA B C 1
ATOM 3162 O O . ALA B 1 187 ? 34.323 10.351 82.354 1.00 10.75 166 ALA B O 1
ATOM 3164 N N . ALA B 1 188 ? 32.444 11.556 82.014 1.00 11.20 167 ALA B N 1
ATOM 3165 C CA . ALA B 1 188 ? 33.086 12.850 82.219 1.00 11.55 167 ALA B CA 1
ATOM 3166 C C . ALA B 1 188 ? 33.622 12.990 83.639 1.00 11.03 167 ALA B C 1
ATOM 3167 O O . ALA B 1 188 ? 34.770 13.416 83.829 1.00 11.67 167 ALA B O 1
ATOM 3169 N N . LEU B 1 189 ? 32.820 12.594 84.623 1.00 10.47 168 LEU B N 1
ATOM 3170 C CA . LEU B 1 189 ? 33.250 12.660 86.027 1.00 10.47 168 LEU B CA 1
ATOM 3171 C C . LEU B 1 189 ? 34.500 11.802 86.289 1.00 11.51 168 LEU B C 1
ATOM 3172 O O . LEU B 1 189 ? 35.422 12.251 86.955 1.00 11.87 168 LEU B O 1
ATOM 3177 N N . GLU B 1 190 ? 34.523 10.580 85.754 1.00 11.57 169 GLU B N 1
ATOM 3178 C CA . GLU B 1 190 ? 35.665 9.685 85.938 1.00 12.26 169 GLU B CA 1
ATOM 3179 C C . GLU B 1 190 ? 36.954 10.264 85.317 1.00 12.94 169 GLU B C 1
ATOM 3180 O O . GLU B 1 190 ? 38.045 10.141 85.905 1.00 12.98 169 GLU B O 1
ATOM 3186 N N . ALA B 1 191 ? 36.832 10.949 84.176 1.00 11.08 170 ALA B N 1
ATOM 3187 C CA . ALA B 1 191 ? 37.941 11.638 83.594 1.00 11.98 170 ALA B CA 1
ATOM 3188 C C . ALA B 1 191 ? 38.355 12.828 84.445 1.00 11.81 170 ALA B C 1
ATOM 3189 O O . ALA B 1 191 ? 39.543 13.063 84.649 1.00 11.51 170 ALA B O 1
ATOM 3191 N N . SER B 1 192 ? 37.386 13.592 84.927 1.00 11.10 171 SER B N 1
ATOM 3192 C CA . SER B 1 192 ? 37.688 14.724 85.800 1.00 11.60 171 SER B CA 1
ATOM 3193 C C . SER B 1 192 ? 38.467 14.289 87.062 1.00 11.85 171 SER B C 1
ATOM 3194 O O . SER B 1 192 ? 39.347 15.011 87.523 1.00 10.35 171 SER B O 1
ATOM 3197 N N . VAL B 1 193 ? 38.147 13.118 87.595 1.00 11.13 172 VAL B N 1
ATOM 3198 C CA . VAL B 1 193 ? 38.874 12.573 88.763 1.00 11.29 172 VAL B CA 1
ATOM 3199 C C . VAL B 1 193 ? 40.375 12.500 88.449 1.00 10.33 172 VAL B C 1
ATOM 3200 O O . VAL B 1 193 ? 41.199 12.848 89.287 1.00 11.18 172 VAL B O 1
ATOM 3204 N N . LYS B 1 194 ? 40.729 12.106 87.235 1.00 10.68 173 LYS B N 1
ATOM 3205 C CA . LYS B 1 194 ? 42.127 11.946 86.870 1.00 10.32 173 LYS B CA 1
ATOM 3206 C C . LYS B 1 194 ? 42.834 13.301 86.771 1.00 11.16 173 LYS B C 1
ATOM 3207 O O . LYS B 1 194 ? 43.933 13.508 87.309 1.00 11.41 173 LYS B O 1
ATOM 3213 N N . TYR B 1 195 ? 42.186 14.257 86.111 1.00 11.43 174 TYR B N 1
ATOM 3214 C CA . TYR B 1 195 ? 42.758 15.604 85.953 1.00 11.47 174 TYR B CA 1
ATOM 3215 C C . TYR B 1 195 ? 42.878 16.315 87.304 1.00 11.91 174 TYR B C 1
ATOM 3216 O O . TYR B 1 195 ? 43.929 16.900 87.604 1.00 11.95 174 TYR B O 1
ATOM 3225 N N . LEU B 1 196 ? 41.852 16.184 88.135 1.00 10.64 175 LEU B N 1
ATOM 3226 C CA . LEU B 1 196 ? 41.913 16.703 89.493 1.00 10.89 175 LEU B CA 1
ATOM 3227 C C . LEU B 1 196 ? 43.010 16.085 90.332 1.00 11.14 175 LEU B C 1
ATOM 3228 O O . LEU B 1 196 ? 43.659 16.782 91.125 1.00 12.28 175 LEU B O 1
ATOM 3233 N N . ALA B 1 197 ? 43.217 14.777 90.198 1.00 10.21 176 ALA B N 1
ATOM 3234 C CA . ALA B 1 197 ? 44.275 14.124 90.945 1.00 10.00 176 ALA B CA 1
ATOM 3235 C C . ALA B 1 197 ? 45.641 14.752 90.663 1.00 10.77 176 ALA B C 1
ATOM 3236 O O . ALA B 1 197 ? 46.438 14.897 91.566 1.00 11.80 176 ALA B O 1
ATOM 3238 N N . VAL B 1 198 ? 45.908 15.064 89.412 1.00 11.89 177 VAL B N 1
ATOM 3239 C CA . VAL B 1 198 ? 47.171 15.721 89.047 1.00 14.07 177 VAL B CA 1
ATOM 3240 C C . VAL B 1 198 ? 47.262 17.132 89.690 1.00 14.50 177 VAL B C 1
ATOM 3241 O O . VAL B 1 198 ? 48.294 17.488 90.278 1.00 15.75 177 VAL B O 1
ATOM 3245 N N . ASP B 1 199 ? 46.196 17.928 89.582 1.00 15.59 178 ASP B N 1
ATOM 3246 C CA . ASP B 1 199 ? 46.242 19.294 90.132 1.00 16.06 178 ASP B CA 1
ATOM 3247 C C . ASP B 1 199 ? 46.381 19.291 91.640 1.00 16.24 178 ASP B C 1
ATOM 3248 O O . ASP B 1 199 ? 47.226 20.022 92.214 1.00 16.80 178 ASP B O 1
ATOM 3253 N N . LEU B 1 200 ? 45.586 18.461 92.311 1.00 14.87 179 LEU B N 1
ATOM 3254 C CA . LEU B 1 200 ? 45.533 18.489 93.790 1.00 15.44 179 LEU B CA 1
ATOM 3255 C C . LEU B 1 200 ? 46.614 17.615 94.485 1.00 14.11 179 LEU B C 1
ATOM 3256 O O . LEU B 1 200 ? 46.879 17.794 95.691 1.00 13.93 179 LEU B O 1
ATOM 3261 N N . GLY B 1 201 ? 47.237 16.709 93.739 1.00 14.28 180 GLY B N 1
ATOM 3262 C CA . GLY B 1 201 ? 48.252 15.834 94.289 1.00 15.11 180 GLY B CA 1
ATOM 3263 C C . GLY B 1 201 ? 49.480 16.603 94.791 1.00 16.92 180 GLY B C 1
ATOM 3264 O O . GLY B 1 201 ? 50.157 16.154 95.706 1.00 17.98 180 GLY B O 1
ATOM 3265 N N . LYS B 1 202 ? 49.737 17.766 94.211 1.00 19.22 181 LYS B N 1
ATOM 3266 C CA . LYS B 1 202 ? 50.822 18.628 94.723 1.00 21.87 181 LYS B CA 1
ATOM 3267 C C . LYS B 1 202 ? 50.691 18.985 96.231 1.00 22.44 181 LYS B C 1
ATOM 3268 O O . LYS B 1 202 ? 51.728 19.203 96.900 1.00 23.94 181 LYS B O 1
ATOM 3274 N N . GLN B 1 203 ? 49.460 19.032 96.740 1.00 21.23 182 GLN B N 1
ATOM 3275 C CA A GLN B 1 203 ? 49.164 19.279 98.153 0.50 21.68 182 GLN B CA 1
ATOM 3276 C CA B GLN B 1 203 ? 49.201 19.287 98.164 0.50 21.59 182 GLN B CA 1
ATOM 3277 C C . GLN B 1 203 ? 48.854 17.986 98.917 1.00 20.92 182 GLN B C 1
ATOM 3278 O O . GLN B 1 203 ? 48.328 18.027 100.048 1.00 20.49 182 GLN B O 1
ATOM 3289 N N . GLN B 1 204 ? 49.157 16.833 98.314 1.00 18.45 183 GLN B N 1
ATOM 3290 C CA . GLN B 1 204 ? 48.907 15.540 98.922 1.00 18.56 183 GLN B CA 1
ATOM 3291 C C . GLN B 1 204 ? 47.409 15.302 99.159 1.00 17.40 183 GLN B C 1
ATOM 3292 O O . GLN B 1 204 ? 47.035 14.596 100.088 1.00 17.18 183 GLN B O 1
ATOM 3298 N N . ILE B 1 205 ? 46.572 15.868 98.294 1.00 15.13 184 ILE B N 1
ATOM 3299 C CA . ILE B 1 205 ? 45.148 15.587 98.320 1.00 14.05 184 ILE B CA 1
ATOM 3300 C C . ILE B 1 205 ? 44.858 14.512 97.248 1.00 13.50 184 ILE B C 1
ATOM 3301 O O . ILE B 1 205 ? 45.122 14.717 96.059 1.00 13.46 184 ILE B O 1
ATOM 3306 N N . ARG B 1 206 ? 44.308 13.392 97.686 1.00 12.21 185 ARG B N 1
ATOM 3307 C CA . ARG B 1 206 ? 43.860 12.338 96.776 1.00 12.16 185 ARG B CA 1
ATOM 3308 C C . ARG B 1 206 ? 42.452 12.621 96.266 1.00 10.69 185 ARG B C 1
ATOM 3309 O O . ARG B 1 206 ? 41.649 13.203 96.980 1.00 11.58 185 ARG B O 1
ATOM 3317 N N . VAL B 1 207 ? 42.175 12.198 95.040 1.00 10.67 186 VAL B N 1
ATOM 3318 C CA . VAL B 1 207 ? 40.889 12.367 94.393 1.00 10.31 186 VAL B CA 1
ATOM 3319 C C . VAL B 1 207 ? 40.549 11.028 93.740 1.00 10.06 186 VAL B C 1
ATOM 3320 O O . VAL B 1 207 ? 41.327 10.509 92.925 1.00 10.78 186 VAL B O 1
ATOM 3324 N N . ASN B 1 208 ? 39.408 10.441 94.141 1.00 9.53 187 ASN B N 1
ATOM 3325 C CA . ASN B 1 208 ? 39.010 9.120 93.702 1.00 9.36 187 ASN B CA 1
ATOM 3326 C C . ASN B 1 208 ? 37.489 9.020 93.565 1.00 10.20 187 ASN B C 1
ATOM 3327 O O . ASN B 1 208 ? 36.762 9.893 94.032 1.00 9.61 187 ASN B O 1
ATOM 3332 N N . ALA B 1 209 ? 37.050 7.953 92.899 1.00 10.92 188 ALA B N 1
ATOM 3333 C CA . ALA B 1 209 ? 35.633 7.625 92.776 1.00 10.59 188 ALA B CA 1
ATOM 3334 C C . ALA B 1 209 ? 35.404 6.192 93.187 1.00 11.38 188 ALA B C 1
ATOM 3335 O O . ALA B 1 209 ? 36.300 5.338 93.028 1.00 11.62 188 ALA B O 1
ATOM 3337 N N . ILE B 1 210 ? 34.198 5.928 93.687 1.00 10.54 189 ILE B N 1
ATOM 3338 C CA . ILE B 1 210 ? 33.709 4.566 93.879 1.00 10.37 189 ILE B CA 1
ATOM 3339 C C . ILE B 1 210 ? 32.646 4.316 92.856 1.00 10.73 189 ILE B C 1
ATOM 3340 O O . ILE B 1 210 ? 31.671 5.081 92.785 1.00 11.37 189 ILE B O 1
ATOM 3345 N N . SER B 1 211 ? 32.835 3.279 92.054 1.00 11.63 190 SER B N 1
ATOM 3346 C CA . SER B 1 211 ? 31.832 2.867 91.075 1.00 11.93 190 SER B CA 1
ATOM 3347 C C . SER B 1 211 ? 31.008 1.773 91.745 1.00 11.84 190 SER B C 1
ATOM 3348 O O . SER B 1 211 ? 31.428 0.628 91.867 1.00 12.12 190 SER B O 1
ATOM 3351 N N . ALA B 1 212 ? 29.828 2.147 92.195 1.00 12.14 191 ALA B N 1
ATOM 3352 C CA . ALA B 1 212 ? 29.022 1.292 93.055 1.00 12.17 191 ALA B CA 1
ATOM 3353 C C . ALA B 1 212 ? 27.993 0.504 92.231 1.00 13.74 191 ALA B C 1
ATOM 3354 O O . ALA B 1 212 ? 27.416 1.005 91.268 1.00 12.97 191 ALA B O 1
ATOM 3356 N N . GLY B 1 213 ? 27.762 -0.736 92.609 1.00 13.53 192 GLY B N 1
ATOM 3357 C CA . GLY B 1 213 ? 26.651 -1.484 92.079 1.00 13.82 192 GLY B CA 1
ATOM 3358 C C . GLY B 1 213 ? 25.354 -0.905 92.605 1.00 15.18 192 GLY B C 1
ATOM 3359 O O . GLY B 1 213 ? 25.331 -0.176 93.646 1.00 14.52 192 GLY B O 1
ATOM 3360 N N . PRO B 1 214 ? 24.243 -1.249 91.943 1.00 16.64 193 PRO B N 1
ATOM 3361 C CA . PRO B 1 214 ? 22.933 -0.832 92.461 1.00 17.17 193 PRO B CA 1
ATOM 3362 C C . PRO B 1 214 ? 22.617 -1.432 93.840 1.00 18.63 193 PRO B C 1
ATOM 3363 O O . PRO B 1 214 ? 22.950 -2.592 94.111 1.00 17.91 193 PRO B O 1
ATOM 3367 N N . VAL B 1 215 ? 21.944 -0.657 94.697 1.00 20.28 194 VAL B N 1
ATOM 3368 C CA . VAL B 1 215 ? 21.656 -1.081 96.077 1.00 21.73 194 VAL B CA 1
ATOM 3369 C C . VAL B 1 215 ? 20.129 -1.136 96.279 1.00 24.99 194 VAL B C 1
ATOM 3370 O O . VAL B 1 215 ? 19.421 -0.300 95.733 1.00 25.08 194 VAL B O 1
ATOM 3374 N N . ARG B 1 216 ? 19.669 -2.125 97.036 1.00 27.17 195 ARG B N 1
ATOM 3375 C CA . ARG B 1 216 ? 18.244 -2.467 97.148 1.00 30.67 195 ARG B CA 1
ATOM 3376 C C . ARG B 1 216 ? 17.661 -1.760 98.350 1.00 32.45 195 ARG B C 1
ATOM 3377 O O . ARG B 1 216 ? 18.002 -2.142 99.474 1.00 35.60 195 ARG B O 1
ATOM 3379 N N . SER B 1 224 ? 10.222 0.053 88.560 1.00 50.01 203 SER B N 1
ATOM 3380 C CA . SER B 1 224 ? 10.265 -1.180 87.778 1.00 49.76 203 SER B CA 1
ATOM 3381 C C . SER B 1 224 ? 11.624 -1.341 87.108 1.00 48.58 203 SER B C 1
ATOM 3382 O O . SER B 1 224 ? 12.253 -2.407 87.211 1.00 48.78 203 SER B O 1
ATOM 3385 N N . ASP B 1 225 ? 12.071 -0.284 86.421 1.00 46.97 204 ASP B N 1
ATOM 3386 C CA . ASP B 1 225 ? 13.383 -0.280 85.760 1.00 45.29 204 ASP B CA 1
ATOM 3387 C C . ASP B 1 225 ? 14.483 -0.615 86.769 1.00 43.82 204 ASP B C 1
ATOM 3388 O O . ASP B 1 225 ? 15.388 -1.417 86.488 1.00 42.97 204 ASP B O 1
ATOM 3390 N N . PHE B 1 226 ? 14.388 -0.019 87.958 1.00 42.08 205 PHE B N 1
ATOM 3391 C CA . PHE B 1 226 ? 15.392 -0.258 88.981 1.00 40.23 205 PHE B CA 1
ATOM 3392 C C . PHE B 1 226 ? 15.355 -1.697 89.483 1.00 38.13 205 PHE B C 1
ATOM 3393 O O . PHE B 1 226 ? 16.413 -2.310 89.695 1.00 36.39 205 PHE B O 1
ATOM 3401 N N . HIS B 1 227 ? 14.153 -2.244 89.661 1.00 35.46 206 HIS B N 1
ATOM 3402 C CA . HIS B 1 227 ? 14.033 -3.631 90.072 1.00 34.20 206 HIS B CA 1
ATOM 3403 C C . HIS B 1 227 ? 14.749 -4.557 89.074 1.00 31.31 206 HIS B C 1
ATOM 3404 O O . HIS B 1 227 ? 15.444 -5.475 89.478 1.00 29.51 206 HIS B O 1
ATOM 3411 N N . TYR B 1 228 ? 14.582 -4.300 87.785 1.00 28.91 207 TYR B N 1
ATOM 3412 C CA . TYR B 1 228 ? 15.202 -5.128 86.756 1.00 27.96 207 TYR B CA 1
ATOM 3413 C C . TYR B 1 228 ? 16.746 -5.082 86.836 1.00 25.28 207 TYR B C 1
ATOM 3414 O O . TYR B 1 228 ? 17.413 -6.138 86.785 1.00 22.67 207 TYR B O 1
ATOM 3423 N N . ILE B 1 229 ? 17.295 -3.882 86.973 1.00 23.01 208 ILE B N 1
ATOM 3424 C CA . ILE B 1 229 ? 18.763 -3.704 87.024 1.00 22.43 208 ILE B CA 1
ATOM 3425 C C . ILE B 1 229 ? 19.321 -4.356 88.285 1.00 20.27 208 ILE B C 1
ATOM 3426 O O . ILE B 1 229 ? 20.355 -5.038 88.272 1.00 18.28 208 ILE B O 1
ATOM 3431 N N . LEU B 1 230 ? 18.594 -4.192 89.390 1.00 19.60 209 LEU B N 1
ATOM 3432 C CA . LEU B 1 230 ? 19.010 -4.805 90.657 1.00 19.42 209 LEU B CA 1
ATOM 3433 C C . LEU B 1 230 ? 19.021 -6.333 90.541 1.00 18.28 209 LEU B C 1
ATOM 3434 O O . LEU B 1 230 ? 19.970 -6.997 90.930 1.00 17.49 209 LEU B O 1
ATOM 3439 N N . THR B 1 231 ? 17.942 -6.905 90.000 1.00 17.32 210 THR B N 1
ATOM 3440 C CA . THR B 1 231 ? 17.858 -8.369 89.833 1.00 18.21 210 THR B CA 1
ATOM 3441 C C . THR B 1 231 ? 18.959 -8.892 88.910 1.00 16.19 210 THR B C 1
ATOM 3442 O O . THR B 1 231 ? 19.594 -9.926 89.206 1.00 16.30 210 THR B O 1
ATOM 3446 N N . TRP B 1 232 ? 19.194 -8.174 87.814 1.00 15.40 211 TRP B N 1
ATOM 3447 C CA . TRP B 1 232 ? 20.218 -8.576 86.835 1.00 15.81 211 TRP B CA 1
ATOM 3448 C C . TRP B 1 232 ? 21.588 -8.621 87.505 1.00 14.92 211 TRP B C 1
ATOM 3449 O O . TRP B 1 232 ? 22.359 -9.574 87.332 1.00 14.79 211 TRP B O 1
ATOM 3460 N N . ASN B 1 233 ? 21.872 -7.604 88.307 1.00 14.95 212 ASN B N 1
ATOM 3461 C CA . ASN B 1 233 ? 23.126 -7.587 89.083 1.00 15.37 212 ASN B CA 1
ATOM 3462 C C . ASN B 1 233 ? 23.222 -8.730 90.093 1.00 16.03 212 ASN B C 1
ATOM 3463 O O . ASN B 1 233 ? 24.296 -9.340 90.237 1.00 17.13 212 ASN B O 1
ATOM 3468 N N . LYS B 1 234 ? 22.120 -9.061 90.760 1.00 14.96 213 LYS B N 1
ATOM 3469 C CA . LYS B 1 234 ? 22.097 -10.173 91.689 1.00 17.11 213 LYS B CA 1
ATOM 3470 C C . LYS B 1 234 ? 22.401 -11.494 91.001 1.00 16.59 213 LYS B C 1
ATOM 3471 O O . LYS B 1 234 ? 23.159 -12.312 91.549 1.00 17.77 213 LYS B O 1
ATOM 3477 N N . TYR B 1 235 ? 21.827 -11.720 89.824 1.00 15.39 214 TYR B N 1
ATOM 3478 C CA . TYR B 1 235 ? 21.930 -12.991 89.158 1.00 16.05 214 TYR B CA 1
ATOM 3479 C C . TYR B 1 235 ? 23.285 -13.194 88.506 1.00 15.71 214 TYR B C 1
ATOM 3480 O O . TYR B 1 235 ? 23.713 -14.344 88.348 1.00 15.91 214 TYR B O 1
ATOM 3489 N N . ASN B 1 236 ? 23.891 -12.095 88.059 1.00 15.24 215 ASN B N 1
ATOM 3490 C CA . ASN B 1 236 ? 25.078 -12.154 87.225 1.00 15.64 215 ASN B CA 1
ATOM 3491 C C . ASN B 1 236 ? 26.376 -11.716 87.899 1.00 16.09 215 ASN B C 1
ATOM 3492 O O . ASN B 1 236 ? 27.451 -11.949 87.340 1.00 17.07 215 ASN B O 1
ATOM 3497 N N . SER B 1 237 ? 26.316 -11.118 89.084 1.00 14.71 216 SER B N 1
ATOM 3498 C CA A SER B 1 237 ? 27.556 -10.729 89.749 0.50 14.25 216 SER B CA 1
ATOM 3499 C CA B SER B 1 237 ? 27.544 -10.721 89.754 0.50 15.17 216 SER B CA 1
ATOM 3500 C C . SER B 1 237 ? 28.285 -11.954 90.308 1.00 15.02 216 SER B C 1
ATOM 3501 O O . SER B 1 237 ? 27.655 -12.916 90.762 1.00 13.88 216 SER B O 1
ATOM 3506 N N . PRO B 1 238 ? 29.629 -11.915 90.314 1.00 13.68 217 PRO B N 1
ATOM 3507 C CA . PRO B 1 238 ? 30.406 -13.015 90.891 1.00 13.83 217 PRO B CA 1
ATOM 3508 C C . PRO B 1 238 ? 30.010 -13.427 92.320 1.00 14.47 217 PRO B C 1
ATOM 3509 O O . PRO B 1 238 ? 30.008 -14.624 92.631 1.00 15.23 217 PRO B O 1
ATOM 3513 N N . LEU B 1 239 ? 29.692 -12.464 93.184 1.00 14.36 218 LEU B N 1
ATOM 3514 C CA . LEU B 1 239 ? 29.352 -12.792 94.573 1.00 15.75 218 LEU B CA 1
ATOM 3515 C C . LEU B 1 239 ? 27.860 -13.198 94.680 1.00 16.47 218 LEU B C 1
ATOM 3516 O O . LEU B 1 239 ? 27.411 -13.613 95.754 1.00 18.17 218 LEU B O 1
ATOM 3521 N N . ARG B 1 240 ? 27.118 -13.067 93.594 1.00 17.09 219 ARG B N 1
ATOM 3522 C CA . ARG B 1 240 ? 25.694 -13.505 93.511 1.00 18.63 219 ARG B CA 1
ATOM 3523 C C . ARG B 1 240 ? 24.817 -12.824 94.580 1.00 19.15 219 ARG B C 1
ATOM 3524 O O . ARG B 1 240 ? 23.929 -13.449 95.187 1.00 19.45 219 ARG B O 1
ATOM 3532 N N . ARG B 1 241 ? 25.089 -11.540 94.795 1.00 17.39 220 ARG B N 1
ATOM 3533 C CA . ARG B 1 241 ? 24.320 -10.699 95.671 1.00 17.96 220 ARG B CA 1
ATOM 3534 C C . ARG B 1 241 ? 24.407 -9.273 95.183 1.00 17.59 220 ARG B C 1
ATOM 3535 O O . ARG B 1 241 ? 25.228 -8.969 94.295 1.00 17.12 220 ARG B O 1
ATOM 3543 N N . ASN B 1 242 ? 23.559 -8.407 95.724 1.00 16.98 221 ASN B N 1
ATOM 3544 C CA . ASN B 1 242 ? 23.665 -6.993 95.417 1.00 16.50 221 ASN B CA 1
ATOM 3545 C C . ASN B 1 242 ? 24.601 -6.292 96.396 1.00 16.11 221 ASN B C 1
ATOM 3546 O O . ASN B 1 242 ? 24.752 -6.700 97.562 1.00 16.58 221 ASN B O 1
ATOM 3551 N N . THR B 1 243 ? 25.172 -5.218 95.897 1.00 15.02 222 THR B N 1
ATOM 3552 C CA . THR B 1 243 ? 25.946 -4.250 96.690 1.00 15.48 222 THR B CA 1
ATOM 3553 C C . THR B 1 243 ? 25.104 -3.735 97.852 1.00 16.55 222 THR B C 1
ATOM 3554 O O . THR B 1 243 ? 23.915 -3.498 97.683 1.00 15.17 222 THR B O 1
ATOM 3558 N N . THR B 1 244 ? 25.727 -3.533 99.004 1.00 16.38 223 THR B N 1
ATOM 3559 C CA . THR B 1 244 ? 25.057 -2.951 100.149 1.00 17.96 223 THR B CA 1
ATOM 3560 C C . THR B 1 244 ? 25.661 -1.614 100.531 1.00 18.62 223 THR B C 1
ATOM 3561 O O . THR B 1 244 ? 26.782 -1.299 100.150 1.00 16.80 223 THR B O 1
ATOM 3565 N N . LEU B 1 245 ? 24.950 -0.869 101.386 1.00 19.10 224 LEU B N 1
ATOM 3566 C CA . LEU B 1 245 ? 25.525 0.362 101.923 1.00 19.11 224 LEU B CA 1
ATOM 3567 C C . LEU B 1 245 ? 26.789 0.105 102.710 1.00 19.20 224 LEU B C 1
ATOM 3568 O O . LEU B 1 245 ? 27.691 0.941 102.682 1.00 18.73 224 LEU B O 1
ATOM 3573 N N . ASP B 1 246 ? 26.868 -1.030 103.395 1.00 18.82 225 ASP B N 1
ATOM 3574 C CA A ASP B 1 246 ? 28.048 -1.367 104.185 0.50 18.90 225 ASP B CA 1
ATOM 3575 C CA B ASP B 1 246 ? 28.050 -1.371 104.182 0.50 19.07 225 ASP B CA 1
ATOM 3576 C C . ASP B 1 246 ? 29.269 -1.574 103.283 1.00 17.93 225 ASP B C 1
ATOM 3577 O O . ASP B 1 246 ? 30.386 -1.182 103.646 1.00 16.87 225 ASP B O 1
ATOM 3586 N N . ASP B 1 247 ? 29.050 -2.193 102.116 1.00 16.28 226 ASP B N 1
ATOM 3587 C CA . ASP B 1 247 ? 30.122 -2.400 101.137 1.00 15.87 226 ASP B CA 1
ATOM 3588 C C . ASP B 1 247 ? 30.729 -1.041 100.716 1.00 14.56 226 ASP B C 1
ATOM 3589 O O . ASP B 1 247 ? 31.963 -0.863 100.662 1.00 13.39 226 ASP B O 1
ATOM 3594 N N . VAL B 1 248 ? 29.861 -0.106 100.334 1.00 14.27 227 VAL B N 1
ATOM 3595 C CA . VAL B 1 248 ? 30.289 1.212 99.871 1.00 14.69 227 VAL B CA 1
ATOM 3596 C C . VAL B 1 248 ? 30.981 2.008 101.002 1.00 14.42 227 VAL B C 1
ATOM 3597 O O . VAL B 1 248 ? 32.027 2.664 100.813 1.00 14.54 227 VAL B O 1
ATOM 3601 N N . GLY B 1 249 ? 30.450 1.870 102.192 1.00 14.87 228 GLY B N 1
ATOM 3602 C CA . GLY B 1 249 ? 31.046 2.527 103.375 1.00 15.35 228 GLY B CA 1
ATOM 3603 C C . GLY B 1 249 ? 32.455 2.036 103.640 1.00 14.81 228 GLY B C 1
ATOM 3604 O O . GLY B 1 249 ? 33.338 2.828 103.954 1.00 13.83 228 GLY B O 1
ATOM 3605 N N . GLY B 1 250 ? 32.666 0.736 103.503 1.00 15.51 229 GLY B N 1
ATOM 3606 C CA . GLY B 1 250 ? 33.986 0.118 103.657 1.00 15.26 229 GLY B CA 1
ATOM 3607 C C . GLY B 1 250 ? 35.018 0.643 102.682 1.00 14.23 229 GLY B C 1
ATOM 3608 O O . GLY B 1 250 ? 36.162 0.961 103.052 1.00 13.92 229 GLY B O 1
ATOM 3609 N N . ALA B 1 251 ? 34.621 0.758 101.412 1.00 13.82 230 ALA B N 1
ATOM 3610 C CA . ALA B 1 251 ? 35.491 1.330 100.418 1.00 12.67 230 ALA B CA 1
ATOM 3611 C C . ALA B 1 251 ? 35.776 2.792 100.654 1.00 12.36 230 ALA B C 1
ATOM 3612 O O . ALA B 1 251 ? 36.913 3.265 100.419 1.00 14.15 230 ALA B O 1
ATOM 3614 N N . ALA B 1 252 ? 34.788 3.521 101.146 1.00 13.01 231 ALA B N 1
ATOM 3615 C CA . ALA B 1 252 ? 34.984 4.925 101.448 1.00 13.43 231 ALA B CA 1
ATOM 3616 C C . ALA B 1 252 ? 35.945 5.065 102.606 1.00 14.04 231 ALA B C 1
ATOM 3617 O O . ALA B 1 252 ? 36.793 5.956 102.628 1.00 14.67 231 ALA B O 1
ATOM 3619 N N . LEU B 1 253 ? 35.828 4.183 103.585 1.00 15.05 232 LEU B N 1
ATOM 3620 C CA . LEU B 1 253 ? 36.830 4.169 104.673 1.00 17.04 232 LEU B CA 1
ATOM 3621 C C . LEU B 1 253 ? 38.273 3.937 104.203 1.00 16.72 232 LEU B C 1
ATOM 3622 O O . LEU B 1 253 ? 39.177 4.656 104.687 1.00 18.05 232 LEU B O 1
ATOM 3627 N N . TYR B 1 254 ? 38.515 3.003 103.279 1.00 16.18 233 TYR B N 1
ATOM 3628 C CA . TYR B 1 254 ? 39.824 2.854 102.617 1.00 16.12 233 TYR B CA 1
ATOM 3629 C C . TYR B 1 254 ? 40.249 4.189 102.059 1.00 15.37 233 TYR B C 1
ATOM 3630 O O . TYR B 1 254 ? 41.334 4.680 102.366 1.00 15.57 233 TYR B O 1
ATOM 3639 N N . LEU B 1 255 ? 39.430 4.754 101.172 1.00 14.22 234 LEU B N 1
ATOM 3640 C CA . LEU B 1 255 ? 39.873 5.891 100.410 1.00 13.09 234 LEU B CA 1
ATOM 3641 C C . LEU B 1 255 ? 40.029 7.180 101.220 1.00 14.00 234 LEU B C 1
ATOM 3642 O O . LEU B 1 255 ? 40.899 7.988 100.885 1.00 12.58 234 LEU B O 1
ATOM 3647 N N . LEU B 1 256 ? 39.222 7.346 102.274 1.00 13.13 235 LEU B N 1
ATOM 3648 C CA . LEU B 1 256 ? 39.196 8.589 103.066 1.00 13.08 235 LEU B CA 1
ATOM 3649 C C . LEU B 1 256 ? 40.105 8.539 104.280 1.00 14.13 235 LEU B C 1
ATOM 3650 O O . LEU B 1 256 ? 40.454 9.601 104.817 1.00 15.45 235 LEU B O 1
ATOM 3655 N N . SER B 1 257 ? 40.486 7.342 104.729 1.00 14.38 236 SER B N 1
ATOM 3656 C CA . SER B 1 257 ? 41.376 7.204 105.876 1.00 15.51 236 SER B CA 1
ATOM 3657 C C . SER B 1 257 ? 42.857 7.184 105.442 1.00 16.23 236 SER B C 1
ATOM 3658 O O . SER B 1 257 ? 43.189 7.249 104.253 1.00 15.81 236 SER B O 1
ATOM 3661 N N . ASP B 1 258 ? 43.754 7.000 106.402 1.00 17.14 237 ASP B N 1
ATOM 3662 C CA . ASP B 1 258 ? 45.158 6.853 106.058 1.00 18.45 237 ASP B CA 1
ATOM 3663 C C . ASP B 1 258 ? 45.480 5.549 105.281 1.00 17.29 237 ASP B C 1
ATOM 3664 O O . ASP B 1 258 ? 46.546 5.438 104.665 1.00 17.71 237 ASP B O 1
ATOM 3669 N N . LEU B 1 259 ? 44.566 4.577 105.288 1.00 16.05 238 LEU B N 1
ATOM 3670 C CA . LEU B 1 259 ? 44.778 3.338 104.543 1.00 15.89 238 LEU B CA 1
ATOM 3671 C C . LEU B 1 259 ? 44.969 3.663 103.057 1.00 16.06 238 LEU B C 1
ATOM 3672 O O . LEU B 1 259 ? 45.737 3.008 102.386 1.00 17.06 238 LEU B O 1
ATOM 3677 N N . GLY B 1 260 ? 44.284 4.694 102.589 1.00 15.08 239 GLY B N 1
ATOM 3678 C CA . GLY B 1 260 ? 44.269 5.001 101.153 1.00 15.19 239 GLY B CA 1
ATOM 3679 C C . GLY B 1 260 ? 45.217 6.063 100.649 1.00 15.94 239 GLY B C 1
ATOM 3680 O O . GLY B 1 260 ? 45.084 6.525 99.516 1.00 14.13 239 GLY B O 1
ATOM 3681 N N . ARG B 1 261 ? 46.207 6.409 101.459 1.00 16.13 240 ARG B N 1
ATOM 3682 C CA A ARG B 1 261 ? 47.178 7.473 101.127 0.00 18.41 240 ARG B CA 1
ATOM 3683 C CA B ARG B 1 261 ? 47.185 7.471 101.146 1.00 18.16 240 ARG B CA 1
ATOM 3684 C C . ARG B 1 261 ? 47.919 7.330 99.811 1.00 17.09 240 ARG B C 1
ATOM 3685 O O . ARG B 1 261 ? 48.329 8.335 99.210 1.00 18.24 240 ARG B O 1
ATOM 3700 N N . GLY B 1 262 ? 48.075 6.097 99.333 1.00 15.77 241 GLY B N 1
ATOM 3701 C CA . GLY B 1 262 ? 48.803 5.841 98.111 1.00 15.49 241 GLY B CA 1
ATOM 3702 C C . GLY B 1 262 ? 47.990 5.659 96.834 1.00 14.17 241 GLY B C 1
ATOM 3703 O O . GLY B 1 262 ? 48.580 5.331 95.766 1.00 15.08 241 GLY B O 1
ATOM 3704 N N . THR B 1 263 ? 46.677 5.844 96.914 1.00 13.32 242 THR B N 1
ATOM 3705 C CA . THR B 1 263 ? 45.751 5.660 95.764 1.00 12.62 242 THR B CA 1
ATOM 3706 C C . THR B 1 263 ? 45.146 7.015 95.427 1.00 11.70 242 THR B C 1
ATOM 3707 O O . THR B 1 263 ? 44.543 7.663 96.292 1.00 11.85 242 THR B O 1
ATOM 3711 N N . THR B 1 264 ? 45.289 7.431 94.172 1.00 11.27 243 THR B N 1
ATOM 3712 C CA . THR B 1 264 ? 44.632 8.650 93.710 1.00 10.81 243 THR B CA 1
ATOM 3713 C C . THR B 1 264 ? 44.376 8.516 92.203 1.00 10.14 243 THR B C 1
ATOM 3714 O O . THR B 1 264 ? 45.069 7.764 91.500 1.00 11.67 243 THR B O 1
ATOM 3718 N N . GLY B 1 265 ? 43.353 9.208 91.729 1.00 8.93 244 GLY B N 1
ATOM 3719 C CA . GLY B 1 265 ? 42.935 9.164 90.344 1.00 9.95 244 GLY B CA 1
ATOM 3720 C C . GLY B 1 265 ? 42.200 7.899 89.977 1.00 11.82 244 GLY B C 1
ATOM 3721 O O . GLY B 1 265 ? 41.929 7.653 88.785 1.00 12.56 244 GLY B O 1
ATOM 3722 N N . GLU B 1 266 ? 41.839 7.107 90.978 1.00 11.67 245 GLU B N 1
ATOM 3723 C CA . GLU B 1 266 ? 41.286 5.769 90.754 1.00 13.60 245 GLU B CA 1
ATOM 3724 C C . GLU B 1 266 ? 39.759 5.762 90.838 1.00 14.36 245 GLU B C 1
ATOM 3725 O O . GLU B 1 266 ? 39.164 6.538 91.586 1.00 14.64 245 GLU B O 1
ATOM 3731 N N . THR B 1 267 ? 39.150 4.883 90.045 1.00 14.60 246 THR B N 1
ATOM 3732 C CA . THR B 1 267 ? 37.740 4.520 90.213 1.00 15.23 246 THR B CA 1
ATOM 3733 C C . THR B 1 267 ? 37.686 3.067 90.698 1.00 14.75 246 THR B C 1
ATOM 3734 O O . THR B 1 267 ? 38.122 2.155 89.979 1.00 16.09 246 THR B O 1
ATOM 3738 N N . VAL B 1 268 ? 37.251 2.860 91.939 1.00 12.62 247 VAL B N 1
ATOM 3739 C CA . VAL B 1 268 ? 37.275 1.525 92.560 1.00 13.38 247 VAL B CA 1
ATOM 3740 C C . VAL B 1 268 ? 35.887 0.931 92.395 1.00 12.71 247 VAL B C 1
ATOM 3741 O O . VAL B 1 268 ? 34.906 1.557 92.809 1.00 12.72 247 VAL B O 1
ATOM 3745 N N . HIS B 1 269 ? 35.804 -0.275 91.836 1.00 12.81 248 HIS B N 1
ATOM 3746 C CA . HIS B 1 269 ? 34.524 -0.917 91.670 1.00 12.30 248 HIS B CA 1
ATOM 3747 C C . HIS B 1 269 ? 34.094 -1.622 92.951 1.00 12.66 248 HIS B C 1
ATOM 3748 O O . HIS B 1 269 ? 34.837 -2.426 93.516 1.00 13.43 248 HIS B O 1
ATOM 3755 N N . VAL B 1 270 ? 32.913 -1.255 93.421 1.00 12.35 249 VAL B N 1
ATOM 3756 C CA . VAL B 1 270 ? 32.297 -1.828 94.616 1.00 12.47 249 VAL B CA 1
ATOM 3757 C C . VAL B 1 270 ? 30.925 -2.301 94.175 1.00 12.56 249 VAL B C 1
ATOM 3758 O O . VAL B 1 270 ? 29.902 -1.667 94.388 1.00 12.94 249 VAL B O 1
ATOM 3762 N N . ASP B 1 271 ? 30.932 -3.432 93.481 1.00 11.96 250 ASP B N 1
ATOM 3763 C CA . ASP B 1 271 ? 29.788 -3.894 92.707 1.00 12.58 250 ASP B CA 1
ATOM 3764 C C . ASP B 1 271 ? 29.637 -5.423 92.717 1.00 12.42 250 ASP B C 1
ATOM 3765 O O . ASP B 1 271 ? 29.008 -5.987 91.827 1.00 12.41 250 ASP B O 1
ATOM 3770 N N . CYS B 1 272 ? 30.238 -6.072 93.728 1.00 12.34 251 CYS B N 1
ATOM 3771 C CA . CYS B 1 272 ? 30.213 -7.527 93.869 1.00 13.25 251 CYS B CA 1
ATOM 3772 C C . CYS B 1 272 ? 30.787 -8.228 92.648 1.00 12.32 251 CYS B C 1
ATOM 3773 O O . CYS B 1 272 ? 30.505 -9.387 92.393 1.00 11.70 251 CYS B O 1
ATOM 3776 N N . GLY B 1 273 ? 31.659 -7.522 91.931 1.00 12.21 252 GLY B N 1
ATOM 3777 C CA . GLY B 1 273 ? 32.367 -8.107 90.784 1.00 11.03 252 GLY B CA 1
ATOM 3778 C C . GLY B 1 273 ? 31.708 -7.955 89.443 1.00 10.77 252 GLY B C 1
ATOM 3779 O O . GLY B 1 273 ? 32.231 -8.438 88.439 1.00 9.97 252 GLY B O 1
ATOM 3780 N N . TYR B 1 274 ? 30.565 -7.268 89.388 1.00 10.62 253 TYR B N 1
ATOM 3781 C CA . TYR B 1 274 ? 29.811 -7.166 88.144 1.00 10.66 253 TYR B CA 1
ATOM 3782 C C . TYR B 1 274 ? 30.639 -6.670 86.972 1.00 11.43 253 TYR B C 1
ATOM 3783 O O . TYR B 1 274 ? 30.480 -7.180 85.867 1.00 11.45 253 TYR B O 1
ATOM 3792 N N . HIS B 1 275 ? 31.514 -5.699 87.232 1.00 11.87 254 HIS B N 1
ATOM 3793 C CA . HIS B 1 275 ? 32.347 -5.118 86.188 1.00 12.07 254 HIS B CA 1
ATOM 3794 C C . HIS B 1 275 ? 33.173 -6.139 85.387 1.00 12.84 254 HIS B C 1
ATOM 3795 O O . HIS B 1 275 ? 33.573 -5.820 84.261 1.00 13.87 254 HIS B O 1
ATOM 3802 N N . VAL B 1 276 ? 33.442 -7.327 85.925 1.00 11.39 255 VAL B N 1
ATOM 3803 C CA . VAL B 1 276 ? 34.248 -8.304 85.173 1.00 13.43 255 VAL B CA 1
ATOM 3804 C C . VAL B 1 276 ? 33.473 -9.134 84.168 1.00 13.86 255 VAL B C 1
ATOM 3805 O O . VAL B 1 276 ? 34.069 -9.831 83.347 1.00 14.10 255 VAL B O 1
ATOM 3809 N N . VAL B 1 277 ? 32.155 -9.096 84.263 1.00 13.98 256 VAL B N 1
ATOM 3810 C CA . VAL B 1 277 ? 31.288 -9.968 83.473 1.00 15.08 256 VAL B CA 1
ATOM 3811 C C . VAL B 1 277 ? 31.122 -9.449 82.056 1.00 14.83 256 VAL B C 1
ATOM 3812 O O . VAL B 1 277 ? 30.692 -8.319 81.856 1.00 16.44 256 VAL B O 1
ATOM 3816 N N . GLY B 1 278 ? 31.410 -10.276 81.074 1.00 13.23 257 GLY B N 1
ATOM 3817 C CA . GLY B 1 278 ? 31.253 -9.905 79.687 1.00 14.98 257 GLY B CA 1
ATOM 3818 C C . GLY B 1 278 ? 29.978 -10.399 79.028 1.00 16.38 257 GLY B C 1
ATOM 3819 O O . GLY B 1 278 ? 29.739 -10.074 77.868 1.00 19.42 257 GLY B O 1
ATOM 3820 N N . MET B 1 279 ? 29.203 -11.225 79.730 1.00 14.78 258 MET B N 1
ATOM 3821 C CA . MET B 1 279 ? 27.999 -11.848 79.148 1.00 16.66 258 MET B CA 1
ATOM 3822 C C . MET B 1 279 ? 27.150 -12.330 80.297 1.00 16.40 258 MET B C 1
ATOM 3823 O O . MET B 1 279 ? 27.694 -12.748 81.306 1.00 15.91 258 MET B O 1
ATOM 3828 N N . LYS B 1 280 ? 25.829 -12.256 80.164 1.00 15.77 259 LYS B N 1
ATOM 3829 C CA . LYS B 1 280 ? 24.936 -12.939 81.122 1.00 16.57 259 LYS B CA 1
ATOM 3830 C C . LYS B 1 280 ? 25.458 -14.348 81.399 1.00 17.12 259 LYS B C 1
ATOM 3831 O O . LYS B 1 280 ? 25.851 -15.053 80.485 1.00 16.50 259 LYS B O 1
ATOM 3837 N N . SER B 1 281 ? 25.507 -14.726 82.665 1.00 17.77 260 SER B N 1
ATOM 3838 C CA A SER B 1 281 ? 25.902 -16.070 83.090 0.50 19.20 260 SER B CA 1
ATOM 3839 C CA B SER B 1 281 ? 25.974 -16.070 82.997 0.50 19.23 260 SER B CA 1
ATOM 3840 C C . SER B 1 281 ? 25.072 -17.085 82.307 1.00 20.54 260 SER B C 1
ATOM 3841 O O . SER B 1 281 ? 23.847 -16.887 82.202 1.00 20.02 260 SER B O 1
ATOM 3846 N N . VAL B 1 282 ? 25.686 -18.169 81.846 1.00 21.40 261 VAL B N 1
ATOM 3847 C CA . VAL B 1 282 ? 24.978 -19.106 80.945 1.00 24.25 261 VAL B CA 1
ATOM 3848 C C . VAL B 1 282 ? 23.797 -19.738 81.654 1.00 25.18 261 VAL B C 1
ATOM 3849 O O . VAL B 1 282 ? 22.773 -20.079 81.003 1.00 26.46 261 VAL B O 1
ATOM 3853 N N . ASP B 1 283 ? 23.918 -19.886 82.971 1.00 25.70 262 ASP B N 1
ATOM 3854 C CA . ASP B 1 283 ? 22.866 -20.475 83.771 1.00 27.72 262 ASP B CA 1
ATOM 3855 C C . ASP B 1 283 ? 22.088 -19.448 84.647 1.00 27.89 262 ASP B C 1
ATOM 3856 O O . ASP B 1 283 ? 21.406 -19.836 85.600 1.00 29.20 262 ASP B O 1
ATOM 3861 N N . ALA B 1 284 ? 22.165 -18.155 84.318 1.00 26.11 263 ALA B N 1
ATOM 3862 C CA . ALA B 1 284 ? 21.260 -17.178 84.880 1.00 24.73 263 ALA B CA 1
ATOM 3863 C C . ALA B 1 284 ? 20.071 -17.079 83.928 1.00 24.65 263 ALA B C 1
ATOM 3864 O O . ALA B 1 284 ? 20.249 -17.128 82.703 1.00 23.13 263 ALA B O 1
ATOM 3866 N N . PRO B 1 285 ? 18.875 -16.891 84.468 1.00 25.34 264 PRO B N 1
ATOM 3867 C CA . PRO B 1 285 ? 17.742 -16.700 83.559 1.00 27.14 264 PRO B CA 1
ATOM 3868 C C . PRO B 1 285 ? 17.771 -15.327 82.918 1.00 28.23 264 PRO B C 1
ATOM 3869 O O . PRO B 1 285 ? 18.180 -14.360 83.562 1.00 27.45 264 PRO B O 1
ATOM 3873 N N . ASP B 1 286 ? 17.353 -15.246 81.660 1.00 29.60 265 ASP B N 1
ATOM 3874 C CA . ASP B 1 286 ? 17.089 -13.964 81.049 1.00 31.53 265 ASP B CA 1
ATOM 3875 C C . ASP B 1 286 ? 15.849 -13.428 81.807 1.00 33.43 265 ASP B C 1
ATOM 3876 O O . ASP B 1 286 ? 15.055 -14.210 82.359 1.00 35.84 265 ASP B O 1
ATOM 3881 N N . ILE B 1 287 ? 15.719 -12.118 81.933 1.00 34.43 266 ILE B N 1
ATOM 3882 C CA . ILE B 1 287 ? 14.505 -11.523 82.508 1.00 35.65 266 ILE B CA 1
ATOM 3883 C C . ILE B 1 287 ? 14.051 -10.332 81.657 1.00 36.17 266 ILE B C 1
ATOM 3884 O O . ILE B 1 287 ? 14.842 -9.858 80.832 1.00 37.22 266 ILE B O 1
#

InterPro domains:
  IPR002347 Short-chain dehydrogenase/reductase SDR [PF13561] (16-254)
  IPR002347 Short-chain dehydrogenase/reductase SDR [PR00081] (86-97)
  IPR002347 Short-chain dehydrogenase/reductase SDR [PR00081] (135-151)
  IPR002347 Short-chain dehydrogenase/reductase SDR [PR00081] (161-180)
  IPR002347 Short-chain dehydrogenase/reductase SDR [PR00081] (182-199)
  IPR002347 Short-chain dehydrogenase/reductase SDR [PR00081] (217-237)
  IPR014358 Enoyl-[acyl-carrier-protein] reductase (NADH) [PIRSF000094] (6-260)
  IPR014358 Enoyl-[acyl-carrier-protein] reductase (NADH) [PTHR43159] (5-260)
  IPR014358 Enoyl-[acyl-carrier-protein] reductase (NADH) [cd05372] (9-257)
  IPR036291 NAD(P)-binding domain superfamily [SSF51735] (8-257)

B-factor: mean 22.49, std 9.9, range [6.74, 65.45]

Nearest PDB structures (foldseek):
  3k31-assembly1_A  TM=1.004E+00  e=8.703E-57  Anaplasma phagocytophilum str. HZ
  5tf4-assembly1_C  TM=9.714E-01  e=4.397E-39  Bartonella henselae
  8jfm-assembly2_E  TM=9.701E-01  e=1.907E-36  Helicobacter pylori
  8jfn-assembly1_A-4  TM=9.679E-01  e=4.903E-35  Helicobacter pylori
  1ulu-assembly1_B  TM=9.573E-01  e=9.330E-34  Thermus thermophilus

Organism: Anaplasma phagocytophilum (strain HZ) (NCBI:txid212042)

CATH classification: 3.40.50.720

Secondary structure (DSSP, 8-state):
------TTTT-EEEEE---STTSHHHHHHHHHHHTT-EEEEEESSGGGHHHHHHHHHHHT--EEEE--TT-HHHHHHHHHHHHHHHS--SEEEE------HHHHTS-GGG--HHHHHHHHIIIIIHHHHHHHHHGGG-TT-EEEEEEE-GGGTS--TTTTHHHHHHHHHHHHHHHHHHHHHTTTEEEEEEEEPP---SS--S-HHHHHHHHHHHHHSTTSS---HHHHHHHHHHHHSGGGTT--S-EEEESTTGGG-SS---/------TTTT-EEEEE---SSSSHHHHHHHHHHHTT-EEEEEES-GGGHHHHHHHHHHHT--EEEE--TT-HHHHHHHHHHHHHHHS--SEEEE------HHHHTS-GGG--HHHHHHHHIIIIIHHHHHHHHHGGG-TT-EEEEEEE-GGGTS--TTTHHHHHHHHHHHHHHHHHHHHHHTTTEEEEEEEEPPB--HHHHHHHHHHHHSTTSS-B-HHHHHHHHHHHHSGGGTT--S-EEEESTTGGG--S--TTSPP-